Protein AF-0000000071910029 (afdb_homodimer)

Foldseek 3Di:
DPPPPDPPCVLVVVLVVLVVVLVVLVPDPDHDLVSVLVSLLSVLVSLVSVLVVCLVVLVVLLVVVVVLVVVLVVVVVVLVVLVVVLVVLVVVLVVLVVVLVVLCVVPPVVVLVVVVVVLVVPDPDDPDPDVPVVVVSVVVVVVSVVVVVVSVVVNVVSVVVNVSSVSNNVSSVSNSVSSVVSSVSSVVSNVD/DPDPPDPPVVLVVPLVVLVVVLVVLVPDPDHDLVSVLVSLLSVLVSLVSVLVVCLVVLVVLLVVVVVLVVVLVVVVVVLVVLVVLLVVLVVVLVVLVVVLVVLCVVPPVVVLVVVVVVLVVPPPDDPPPCVPVVVVSVVVVVVSVVVVVVSVVVNVVSVVVNVSSVSNNVSSVSNSVSSVVSSVSSVVSNVD

InterPro domains:
  IPR004320 Protein BPS1, chloroplastic [PF03087] (39-119)
  IPR004320 Protein BPS1, chloroplastic [PF03087] (154-188)

Secondary structure (DSSP, 8-state):
-------TTTTHHHHHHHHHHHHHHHT-TT--HHHHHHHHHHHHHHHHHHHHHHHHTHHHHHHTHHHHHHHHHHHHHHHHHHHHHHHHHHHHHHHHHHHHHHHHHHT-HHHHHHHHHHHHS---S-SSS-HHHHHHHHHHHHHHHHHHHHHHHHHHHHHHHHHHHHHHHHHHHHHHHHHHHHHHHHHHHHT-/-------THHHHHHHHHHHHHHHHHHH-TT--HHHHHHHHHHHHHHHHHHHHHHHHTHHHHHHTHHHHHHHHHHHHHHHHHHHHHHHHHHHHHHHHHHHHHHHHHHT-HHHHHHHHHHHTS---S-STT-HHHHHHHHHHHHHHHHHHHHHHHHHHHHHHHHHHHHHHHHHHHHHHHHHHHHHHHHHHHHT-

pLDDT: mean 85.16, std 17.07, range [31.23, 98.75]

Structure (mmCIF, N/CA/C/O backbone):
data_AF-0000000071910029-model_v1
#
loop_
_entity.id
_entity.type
_entity.pdbx_description
1 polymer 'Uncharacterized protein'
#
loop_
_atom_site.group_PDB
_atom_site.id
_atom_site.type_symbol
_atom_site.label_atom_id
_atom_site.label_alt_id
_atom_site.label_comp_id
_atom_site.label_asym_id
_atom_site.label_entity_id
_atom_site.label_seq_id
_atom_site.pdbx_PDB_ins_code
_atom_site.Cartn_x
_atom_site.Cartn_y
_atom_site.Cartn_z
_atom_site.occupancy
_atom_site.B_iso_or_equiv
_atom_site.auth_seq_id
_atom_site.auth_comp_id
_atom_site.auth_asym_id
_atom_site.auth_atom_id
_atom_site.pdbx_PDB_model_num
ATOM 1 N N . SER A 1 1 ? 27 -60.812 -3.785 1 31.23 1 SER A N 1
ATOM 2 C CA . SER A 1 1 ? 26.172 -59.938 -2.945 1 31.23 1 SER A CA 1
ATOM 3 C C . SER A 1 1 ? 25.547 -58.812 -3.758 1 31.23 1 SER A C 1
ATOM 5 O O . SER A 1 1 ? 26.25 -57.938 -4.23 1 31.23 1 SER A O 1
ATOM 7 N N . ALA A 1 2 ? 24.547 -59.125 -4.617 1 38.78 2 ALA A N 1
ATOM 8 C CA . ALA A 1 2 ? 23.812 -58.406 -5.656 1 38.78 2 ALA A CA 1
ATOM 9 C C . ALA A 1 2 ? 23.141 -57.156 -5.098 1 38.78 2 ALA A C 1
ATOM 11 O O . ALA A 1 2 ? 22.406 -57.25 -4.105 1 38.78 2 ALA A O 1
ATOM 12 N N . SER A 1 3 ? 23.828 -56.062 -5.133 1 35.81 3 SER A N 1
ATOM 13 C CA . SER A 1 3 ? 23.422 -54.719 -4.723 1 35.81 3 SER A CA 1
ATOM 14 C C . SER A 1 3 ? 22 -54.406 -5.184 1 35.81 3 SER A C 1
ATOM 16 O O . SER A 1 3 ? 21.703 -54.469 -6.379 1 35.81 3 SER A O 1
ATOM 18 N N . VAL A 1 4 ? 20.906 -54.75 -4.383 1 42.41 4 VAL A N 1
ATOM 19 C CA . VAL A 1 4 ? 19.5 -54.5 -4.602 1 42.41 4 VAL A CA 1
ATOM 20 C C . VAL A 1 4 ? 19.312 -53.062 -5.09 1 42.41 4 VAL A C 1
ATOM 22 O O . VAL A 1 4 ? 19.859 -52.125 -4.5 1 42.41 4 VAL A O 1
ATOM 25 N N . PRO A 1 5 ? 19.109 -52.812 -6.375 1 40.47 5 PRO A N 1
ATOM 26 C CA . PRO A 1 5 ? 18.781 -51.469 -6.812 1 40.47 5 PRO A CA 1
ATOM 27 C C . PRO A 1 5 ? 17.875 -50.719 -5.832 1 40.47 5 PRO A C 1
ATOM 29 O O . PRO A 1 5 ? 17.125 -51.375 -5.082 1 40.47 5 PRO A O 1
ATOM 32 N N . SER A 1 6 ? 18.359 -49.719 -5.148 1 40.25 6 SER A N 1
ATOM 33 C CA . SER A 1 6 ? 17.609 -48.781 -4.336 1 40.25 6 SER A CA 1
ATOM 34 C C . SER A 1 6 ? 16.203 -48.594 -4.871 1 40.25 6 SER A C 1
ATOM 36 O O . SER A 1 6 ? 15.992 -48.469 -6.082 1 40.25 6 SER A O 1
ATOM 38 N N . SER A 1 7 ? 15.148 -49.094 -4.312 1 40.25 7 SER A N 1
ATOM 39 C CA . SER A 1 7 ? 13.719 -49.062 -4.602 1 40.25 7 SER A CA 1
ATOM 40 C C . SER A 1 7 ? 13.305 -47.719 -5.215 1 40.25 7 SER A C 1
ATOM 42 O O . SER A 1 7 ? 13.625 -46.656 -4.676 1 40.25 7 SER A O 1
ATOM 44 N N . PRO A 1 8 ? 13.047 -47.531 -6.473 1 42.34 8 PRO A N 1
ATOM 45 C CA . PRO A 1 8 ? 12.5 -46.406 -7.199 1 42.34 8 PRO A CA 1
ATOM 46 C C . PRO A 1 8 ? 11.516 -45.594 -6.367 1 42.34 8 PRO A C 1
ATOM 48 O O . PRO A 1 8 ? 10.758 -44.781 -6.91 1 42.34 8 PRO A O 1
ATOM 51 N N . CYS A 1 9 ? 10.859 -46.125 -5.309 1 42.59 9 CYS A N 1
ATOM 52 C CA . CYS A 1 9 ? 9.812 -45.5 -4.492 1 42.59 9 CYS A CA 1
ATOM 53 C C . CYS A 1 9 ? 10.273 -44.156 -3.951 1 42.59 9 CYS A C 1
ATOM 55 O O . CYS A 1 9 ? 9.586 -43.562 -3.137 1 42.59 9 CYS A O 1
ATOM 57 N N . SER A 1 10 ? 11.492 -44 -3.66 1 48.03 10 SER A N 1
ATOM 58 C CA . SER A 1 10 ? 11.852 -42.844 -2.824 1 48.03 10 SER A CA 1
ATOM 59 C C . SER A 1 10 ? 11.398 -41.531 -3.451 1 48.03 10 SER A C 1
ATOM 61 O O . SER A 1 10 ? 11.289 -40.531 -2.764 1 48.03 10 SER A O 1
ATOM 63 N N . ASN A 1 11 ? 11.305 -41.438 -4.625 1 50.19 11 ASN A N 1
ATOM 64 C CA . ASN A 1 11 ? 10.898 -40.25 -5.402 1 50.19 11 ASN A CA 1
ATOM 65 C C . ASN A 1 11 ? 9.391 -40.031 -5.312 1 50.19 11 ASN A C 1
ATOM 67 O O . ASN A 1 11 ? 8.93 -38.875 -5.426 1 50.19 11 ASN A O 1
ATOM 71 N N . GLU A 1 12 ? 8.492 -41.188 -5.266 1 54.41 12 GLU A N 1
ATOM 72 C CA . GLU A 1 12 ? 7.035 -41.125 -5.164 1 54.41 12 GLU A CA 1
ATOM 73 C C . GLU A 1 12 ? 6.59 -40.344 -3.941 1 54.41 12 GLU A C 1
ATOM 75 O O . GLU A 1 12 ? 5.691 -39.5 -4.035 1 54.41 12 GLU A O 1
ATOM 80 N N . VAL A 1 13 ? 7.109 -40.844 -2.783 1 56.62 13 VAL A N 1
ATOM 81 C CA . VAL A 1 13 ? 6.773 -40.344 -1.46 1 56.62 13 VAL A CA 1
ATOM 82 C C . VAL A 1 13 ? 7.125 -38.844 -1.383 1 56.62 13 VAL A C 1
ATOM 84 O O . VAL A 1 13 ? 6.371 -38.062 -0.815 1 56.62 13 VAL A O 1
ATOM 87 N N . ASP A 1 14 ? 7.863 -38.5 -2.516 1 83.56 14 ASP A N 1
ATOM 88 C CA . ASP A 1 14 ? 8.414 -37.188 -2.316 1 83.56 14 ASP A CA 1
ATOM 89 C C . ASP A 1 14 ? 7.492 -36.094 -2.906 1 83.56 14 ASP A C 1
ATOM 91 O O . ASP A 1 14 ? 7.223 -35.094 -2.266 1 83.56 14 ASP A O 1
ATOM 95 N N . ALA A 1 15 ? 6.695 -36.562 -3.967 1 89.38 15 ALA A N 1
ATOM 96 C CA . ALA A 1 15 ? 5.84 -35.531 -4.574 1 89.38 15 ALA A CA 1
ATOM 97 C C . ALA A 1 15 ? 4.574 -35.312 -3.748 1 89.38 15 ALA A C 1
ATOM 99 O O . ALA A 1 15 ? 4.137 -34.188 -3.549 1 89.38 15 ALA A O 1
ATOM 100 N N . ASP A 1 16 ? 4.074 -36.531 -3.197 1 89.31 16 ASP A N 1
ATOM 101 C CA . ASP A 1 16 ? 2.875 -36.469 -2.365 1 89.31 16 ASP A CA 1
ATOM 102 C C . ASP A 1 16 ? 3.125 -35.656 -1.097 1 89.31 16 ASP A C 1
ATOM 104 O O . ASP A 1 16 ? 2.311 -34.812 -0.727 1 89.31 16 ASP A O 1
ATOM 108 N N . GLU A 1 17 ? 4.227 -35.938 -0.543 1 90.69 17 GLU A N 1
ATOM 109 C CA . GLU A 1 17 ? 4.562 -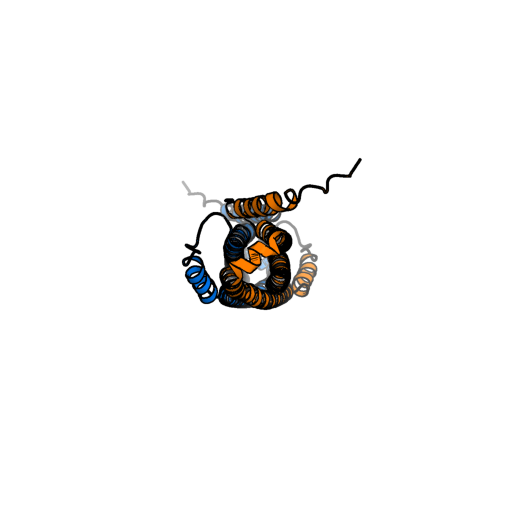35.25 0.7 1 90.69 17 GLU A CA 1
ATOM 110 C C . GLU A 1 17 ? 4.789 -33.75 0.466 1 90.69 17 GLU A C 1
ATOM 112 O O . GLU A 1 17 ? 4.352 -32.906 1.266 1 90.69 17 GLU A O 1
ATOM 117 N N . GLN A 1 18 ? 5.465 -33.406 -0.589 1 91.88 18 GLN A N 1
ATOM 118 C CA . GLN A 1 18 ? 5.707 -32.031 -0.917 1 91.88 18 GLN A CA 1
ATOM 119 C C . GLN A 1 18 ? 4.402 -31.281 -1.216 1 91.88 18 GLN A C 1
ATOM 121 O O . GLN A 1 18 ? 4.199 -30.156 -0.767 1 91.88 18 GLN A O 1
ATOM 126 N N . LEU A 1 19 ? 3.516 -31.922 -1.911 1 95.38 19 LEU A N 1
ATOM 127 C CA . LEU A 1 19 ? 2.223 -31.328 -2.248 1 95.38 19 LEU A CA 1
ATOM 128 C C . LEU A 1 19 ? 1.385 -31.109 -0.994 1 95.38 19 LEU A C 1
ATOM 130 O O . LEU A 1 19 ? 0.754 -30.062 -0.843 1 95.38 19 LEU A O 1
ATOM 134 N N . GLN A 1 20 ? 1.455 -32.094 -0.122 1 93.94 20 GLN A N 1
ATOM 135 C CA . GLN A 1 20 ? 0.718 -31.953 1.13 1 93.94 20 GLN A CA 1
ATOM 136 C C . GLN A 1 20 ? 1.259 -30.797 1.97 1 93.94 20 GLN A C 1
ATOM 138 O O . GLN A 1 20 ? 0.496 -30.109 2.641 1 93.94 20 GLN A O 1
ATOM 143 N N . SER A 1 21 ? 2.521 -30.625 1.932 1 92.94 21 SER A N 1
ATOM 144 C CA . SER A 1 21 ? 3.145 -29.516 2.646 1 92.94 21 SER A CA 1
ATOM 145 C C . SER A 1 21 ? 2.643 -28.172 2.127 1 92.94 21 SER A C 1
ATOM 147 O O . SER A 1 21 ? 2.342 -27.266 2.912 1 92.94 21 SER A O 1
ATOM 149 N N . VAL A 1 22 ? 2.523 -28 0.839 1 95.25 22 VAL A N 1
ATOM 150 C CA . VAL A 1 22 ? 2.041 -26.766 0.23 1 95.25 22 VAL A CA 1
ATOM 151 C C . VAL A 1 22 ? 0.568 -26.547 0.58 1 95.25 22 VAL A C 1
ATOM 153 O O . VAL A 1 22 ? 0.153 -25.438 0.91 1 95.25 22 VAL A O 1
ATOM 156 N N . LYS A 1 23 ? -0.182 -27.641 0.616 1 94.06 23 LYS A N 1
ATOM 157 C CA . LYS A 1 23 ? -1.597 -27.578 0.97 1 94.06 23 LYS A CA 1
ATOM 158 C C . LYS A 1 23 ? -1.782 -27.078 2.4 1 94.06 23 LYS A C 1
ATOM 160 O O . LYS A 1 23 ? -2.666 -26.266 2.672 1 94.06 23 LYS A O 1
ATOM 165 N N . THR A 1 24 ? -0.945 -27.578 3.201 1 91.94 24 THR A N 1
ATOM 166 C CA . THR A 1 24 ? -1.024 -27.188 4.605 1 91.94 24 THR A CA 1
ATOM 167 C C . THR A 1 24 ? -0.71 -25.703 4.777 1 91.94 24 THR A C 1
ATOM 169 O O . THR A 1 24 ? -1.363 -25.016 5.562 1 91.94 24 THR A O 1
ATOM 172 N N . THR A 1 25 ? 0.268 -25.266 4.059 1 88.88 25 THR A N 1
ATOM 173 C CA . THR A 1 25 ? 0.617 -23.844 4.094 1 88.88 25 THR A CA 1
ATOM 174 C C . THR A 1 25 ? -0.562 -22.984 3.646 1 88.88 25 THR A C 1
ATOM 176 O O . THR A 1 25 ? -0.861 -21.969 4.266 1 88.88 25 THR A O 1
ATOM 179 N N . LEU A 1 26 ? -1.28 -23.359 2.662 1 92 26 LEU A N 1
ATOM 180 C CA . LEU A 1 26 ? -2.408 -22.625 2.098 1 92 26 LEU A CA 1
ATOM 181 C C . LEU A 1 26 ? -3.582 -22.609 3.068 1 92 26 LEU A C 1
ATOM 183 O O . LEU A 1 26 ? -4.352 -21.641 3.094 1 92 26 LEU A O 1
ATOM 187 N N . SER A 1 27 ? -3.713 -23.594 3.91 1 89.69 27 SER A N 1
ATOM 188 C CA . SER A 1 27 ? -4.855 -23.734 4.809 1 89.69 27 SER A CA 1
ATOM 189 C C . SER A 1 27 ? -4.602 -23.031 6.137 1 89.69 27 SER A C 1
ATOM 191 O O . SER A 1 27 ? -5.488 -22.969 6.992 1 89.69 27 SER A O 1
ATOM 193 N N . SER A 1 28 ? -3.447 -22.469 6.277 1 88.5 28 SER A N 1
ATOM 194 C CA . SER A 1 28 ? -3.143 -21.781 7.527 1 88.5 28 SER A CA 1
ATOM 195 C C . SER A 1 28 ? -3.92 -20.469 7.637 1 88.5 28 SER A C 1
ATOM 197 O O . SER A 1 28 ? -4.18 -19.812 6.629 1 88.5 28 SER A O 1
ATOM 199 N N . SER A 1 29 ? -4.332 -20.078 8.859 1 86.38 29 SER A N 1
ATOM 200 C CA . SER A 1 29 ? -5.121 -18.875 9.117 1 86.38 29 SER A CA 1
ATOM 201 C C . SER A 1 29 ? -4.266 -17.625 8.992 1 86.38 29 SER A C 1
ATOM 203 O O . SER A 1 29 ? -4.793 -16.516 8.875 1 86.38 29 SER A O 1
ATOM 205 N N . SER A 1 30 ? -2.977 -17.719 8.859 1 90.5 30 SER A N 1
ATOM 206 C CA . SER A 1 30 ? -2.09 -16.547 8.898 1 90.5 30 SER A CA 1
ATOM 207 C C . SER A 1 30 ? -1.268 -16.438 7.617 1 90.5 30 SER A C 1
ATOM 209 O O . SER A 1 30 ? -0.08 -16.109 7.664 1 90.5 30 SER A O 1
ATOM 211 N N . VAL A 1 31 ? -1.904 -16.703 6.469 1 94.31 31 VAL A N 1
ATOM 212 C CA . VAL A 1 31 ? -1.157 -16.672 5.219 1 94.31 31 VAL A CA 1
ATOM 213 C C . VAL A 1 31 ? -0.782 -15.227 4.883 1 94.31 31 VAL A C 1
ATOM 215 O O . VAL A 1 31 ? -1.568 -14.305 5.109 1 94.31 31 VAL A O 1
ATOM 218 N N . THR A 1 32 ? 0.433 -15.016 4.449 1 95.31 32 THR A N 1
ATOM 219 C CA . THR A 1 32 ? 0.957 -13.734 3.996 1 95.31 32 THR A CA 1
ATOM 220 C C . THR A 1 32 ? 1.456 -13.828 2.559 1 95.31 32 THR A C 1
ATOM 222 O O . THR A 1 32 ? 1.503 -14.922 1.985 1 95.31 32 THR A O 1
ATOM 225 N N . ILE A 1 33 ? 1.815 -12.734 2.002 1 96.5 33 ILE A N 1
ATOM 226 C CA . ILE A 1 33 ? 2.375 -12.719 0.655 1 96.5 33 ILE A CA 1
ATOM 227 C C . ILE A 1 33 ? 3.666 -13.531 0.622 1 96.5 33 ILE A C 1
ATOM 229 O O . ILE A 1 33 ? 3.922 -14.266 -0.338 1 96.5 33 ILE A O 1
ATOM 233 N N . GLY A 1 34 ? 4.43 -13.398 1.725 1 94.56 34 GLY A N 1
ATOM 234 C CA . GLY A 1 34 ? 5.641 -14.195 1.825 1 94.56 34 GLY A CA 1
ATOM 235 C C . GLY A 1 34 ? 5.383 -15.695 1.784 1 94.56 34 GLY A C 1
ATOM 236 O O . GLY A 1 34 ? 6.078 -16.438 1.087 1 94.56 34 GLY A O 1
ATOM 237 N N . THR A 1 35 ? 4.363 -16.078 2.498 1 94.88 35 THR A N 1
ATOM 238 C CA . THR A 1 35 ? 4 -17.484 2.508 1 94.88 35 THR A CA 1
ATOM 239 C C . THR A 1 35 ? 3.539 -17.938 1.123 1 94.88 35 THR A C 1
ATOM 241 O O . THR A 1 35 ? 3.846 -19.047 0.691 1 94.88 35 THR A O 1
ATOM 244 N N . MET A 1 36 ? 2.791 -17.094 0.445 1 96.38 36 MET A N 1
ATOM 245 C CA . MET A 1 36 ? 2.309 -17.438 -0.891 1 96.38 36 MET A CA 1
ATOM 246 C C . MET A 1 36 ? 3.467 -17.547 -1.877 1 96.38 36 MET A C 1
ATOM 248 O O . MET A 1 36 ? 3.533 -18.484 -2.662 1 96.38 36 MET A O 1
ATOM 252 N N . CYS A 1 37 ? 4.359 -16.625 -1.8 1 95.69 37 CYS A N 1
ATOM 253 C CA . CYS A 1 37 ? 5.516 -16.625 -2.688 1 95.69 37 CYS A CA 1
ATOM 254 C C . CYS A 1 37 ? 6.352 -17.891 -2.492 1 95.69 37 CYS A C 1
ATOM 256 O O . CYS A 1 37 ? 6.707 -18.562 -3.463 1 95.69 37 CYS A O 1
ATOM 258 N N . HIS A 1 38 ? 6.562 -18.203 -1.286 1 94.56 38 HIS A N 1
ATOM 259 C CA . HIS A 1 38 ? 7.312 -19.422 -0.987 1 94.56 38 HIS A CA 1
ATOM 260 C C . HIS A 1 38 ? 6.559 -20.656 -1.447 1 94.56 38 HIS A C 1
ATOM 262 O O . HIS A 1 38 ? 7.156 -21.594 -2 1 94.56 38 HIS A O 1
ATOM 268 N N . GLY A 1 39 ? 5.289 -20.656 -1.201 1 95.81 39 GLY A N 1
ATOM 269 C CA . GLY A 1 39 ? 4.465 -21.781 -1.634 1 95.81 39 GLY A CA 1
ATOM 270 C C . GLY A 1 39 ? 4.473 -21.984 -3.139 1 95.81 39 GLY A C 1
ATOM 271 O O . GLY A 1 39 ? 4.523 -23.109 -3.619 1 95.81 39 GLY A O 1
ATOM 272 N N . LEU A 1 40 ? 4.453 -20.906 -3.893 1 96.81 40 LEU A N 1
ATOM 273 C CA . LEU A 1 40 ? 4.477 -20.984 -5.352 1 96.81 40 LEU A CA 1
ATOM 274 C C . LEU A 1 40 ? 5.793 -21.562 -5.844 1 96.81 40 LEU A C 1
ATOM 276 O O . LEU A 1 40 ? 5.809 -22.375 -6.777 1 96.81 40 LEU A O 1
ATOM 280 N N . ARG A 1 41 ? 6.84 -21.234 -5.18 1 94.88 41 ARG A N 1
ATOM 281 C CA . ARG A 1 41 ? 8.141 -21.797 -5.52 1 94.88 41 ARG A CA 1
ATOM 282 C C . ARG A 1 41 ? 8.195 -23.281 -5.188 1 94.88 41 ARG A C 1
ATOM 284 O O . ARG A 1 41 ? 8.672 -24.078 -5.996 1 94.88 41 ARG A O 1
ATOM 291 N N . LYS A 1 42 ? 7.695 -23.609 -4.086 1 95.25 42 LYS A N 1
ATOM 292 C CA . LYS A 1 42 ? 7.66 -25.016 -3.674 1 95.25 42 LYS A CA 1
ATOM 293 C C . LYS A 1 42 ? 6.797 -25.844 -4.617 1 95.25 42 LYS A C 1
ATOM 295 O O . LYS A 1 42 ? 7.098 -27.016 -4.879 1 95.25 42 LYS A O 1
ATOM 300 N N . LEU A 1 43 ? 5.75 -25.234 -5.062 1 96.25 43 LEU A N 1
ATOM 301 C CA . LEU A 1 43 ? 4.887 -25.922 -6.02 1 96.25 43 LEU A CA 1
ATOM 302 C C . LEU A 1 43 ? 5.648 -26.25 -7.297 1 96.25 43 LEU A C 1
ATOM 304 O O . LEU A 1 43 ? 5.414 -27.297 -7.906 1 96.25 43 LEU A O 1
ATOM 308 N N . GLY A 1 44 ? 6.559 -25.344 -7.652 1 93.94 44 GLY A N 1
ATOM 309 C CA . GLY A 1 44 ? 7.438 -25.672 -8.766 1 93.94 44 GLY A CA 1
ATOM 310 C C . GLY A 1 44 ? 8.242 -26.938 -8.547 1 93.94 44 GLY A C 1
ATOM 311 O O . GLY A 1 44 ? 8.383 -27.75 -9.453 1 93.94 44 GLY A O 1
ATOM 312 N N . GLU A 1 45 ? 8.688 -27.078 -7.352 1 92.38 45 GLU A N 1
ATOM 313 C CA . GLU A 1 45 ? 9.43 -28.281 -7 1 92.38 45 GLU A CA 1
ATOM 314 C C . GLU A 1 45 ? 8.539 -29.516 -7.07 1 92.38 45 GLU A C 1
ATOM 316 O O . GLU A 1 45 ? 8.984 -30.594 -7.492 1 92.38 45 GLU A O 1
ATOM 321 N N . VAL A 1 46 ? 7.344 -29.391 -6.652 1 96.19 46 VAL A N 1
ATOM 322 C CA . VAL A 1 46 ? 6.379 -30.484 -6.73 1 96.19 46 VAL A CA 1
ATOM 323 C C . VAL A 1 46 ? 6.215 -30.938 -8.18 1 96.19 46 VAL A C 1
ATOM 325 O O . VAL A 1 46 ? 6.258 -32.125 -8.477 1 96.19 46 VAL A O 1
ATOM 328 N N . TYR A 1 47 ? 6.039 -29.969 -9.07 1 95.38 47 TYR A N 1
ATOM 329 C CA . TYR A 1 47 ? 5.887 -30.297 -10.484 1 95.38 47 TYR A CA 1
ATOM 330 C C . TYR A 1 47 ? 7.121 -31.016 -11.016 1 95.38 47 TYR A C 1
ATOM 332 O O . TYR A 1 47 ? 7.004 -31.938 -11.82 1 95.38 47 TYR A O 1
ATOM 340 N N . ASN A 1 48 ? 8.281 -30.578 -10.594 1 93.25 48 ASN A N 1
ATOM 341 C CA . ASN A 1 48 ? 9.508 -31.266 -11 1 93.25 48 ASN A CA 1
ATOM 342 C C . ASN A 1 48 ? 9.508 -32.719 -10.547 1 93.25 48 ASN A C 1
ATOM 344 O O . ASN A 1 48 ? 9.867 -33.625 -11.32 1 93.25 48 ASN A O 1
ATOM 348 N N . CYS A 1 49 ? 9.078 -32.938 -9.375 1 92.69 49 CYS A N 1
ATOM 349 C CA . CYS A 1 49 ? 9.008 -34.312 -8.852 1 92.69 49 CYS A CA 1
ATOM 350 C C . CYS A 1 49 ? 8 -35.125 -9.641 1 92.69 49 CYS A C 1
ATOM 352 O O . CYS A 1 49 ? 8.258 -36.312 -9.938 1 92.69 49 CYS A O 1
ATOM 354 N N . ILE A 1 50 ? 6.879 -34.531 -9.969 1 93.81 50 ILE A N 1
ATOM 355 C CA . ILE A 1 50 ? 5.855 -35.25 -10.734 1 93.81 50 ILE A CA 1
ATOM 356 C C . ILE A 1 50 ? 6.398 -35.625 -12.109 1 93.81 50 ILE A C 1
ATOM 358 O O . ILE A 1 50 ? 6.168 -36.719 -12.602 1 93.81 50 ILE A O 1
ATOM 362 N N . SER A 1 51 ? 7.129 -34.719 -12.711 1 91.75 51 SER A N 1
ATOM 363 C CA . SER A 1 51 ? 7.719 -35 -14.016 1 91.75 51 SER A CA 1
ATOM 364 C C . SER A 1 51 ? 8.719 -36.125 -13.945 1 91.75 51 SER A C 1
ATOM 366 O O . SER A 1 51 ? 8.766 -36.969 -14.844 1 91.75 51 SER A O 1
ATOM 368 N N . GLU A 1 52 ? 9.5 -36.125 -12.922 1 90.5 52 GLU A N 1
ATOM 369 C CA . GLU A 1 52 ? 10.453 -37.219 -12.742 1 90.5 52 GLU A CA 1
ATOM 370 C C . GLU A 1 52 ? 9.727 -38.531 -12.555 1 90.5 52 GLU A C 1
ATOM 372 O O . GLU A 1 52 ? 10.125 -39.562 -13.133 1 90.5 52 GLU A O 1
ATOM 377 N N . LEU A 1 53 ? 8.703 -38.531 -11.773 1 90.12 53 LEU A N 1
ATOM 378 C CA . LEU A 1 53 ? 7.883 -39.719 -11.555 1 90.12 53 LEU A CA 1
ATOM 379 C C . LEU A 1 53 ? 7.27 -40.219 -12.867 1 90.12 53 LEU A C 1
ATOM 381 O O . LEU A 1 53 ? 7.246 -41.406 -13.133 1 90.12 53 LEU A O 1
ATOM 385 N N . ALA A 1 54 ? 6.758 -39.312 -13.641 1 90.19 54 ALA A N 1
ATOM 386 C CA . ALA A 1 54 ? 6.16 -39.656 -14.93 1 90.19 54 ALA A CA 1
ATOM 387 C C . ALA A 1 54 ? 7.176 -40.344 -15.852 1 90.19 54 ALA A C 1
ATOM 389 O O . ALA A 1 54 ? 6.844 -41.281 -16.578 1 90.19 54 ALA A O 1
ATOM 390 N N . CYS A 1 55 ? 8.398 -39.844 -15.781 1 88.5 55 CYS A N 1
ATOM 391 C CA . CYS A 1 55 ? 9.453 -40.438 -16.578 1 88.5 55 CYS A CA 1
ATOM 392 C C . CYS A 1 55 ? 9.742 -41.875 -16.125 1 88.5 55 CYS A C 1
ATOM 394 O O . CYS A 1 55 ? 9.938 -42.75 -16.953 1 88.5 55 CYS A O 1
ATOM 396 N N . LEU A 1 56 ? 9.742 -42.062 -14.828 1 86.5 56 LEU A N 1
ATOM 397 C CA . LEU A 1 56 ? 10.016 -43.375 -14.258 1 86.5 56 LEU A CA 1
ATOM 398 C C . LEU A 1 56 ? 8.891 -44.344 -14.602 1 86.5 56 LEU A C 1
ATOM 400 O O . LEU A 1 56 ? 9.148 -45.531 -14.828 1 86.5 56 LEU A O 1
ATOM 404 N N . LEU A 1 57 ? 7.723 -43.844 -14.727 1 86 57 LEU A N 1
ATOM 405 C CA . LEU A 1 57 ? 6.543 -44.656 -14.984 1 86 57 LEU A CA 1
ATOM 406 C C . LEU A 1 57 ? 6.059 -44.5 -16.422 1 86 57 LEU A C 1
ATOM 408 O O . LEU A 1 57 ? 4.855 -44.531 -16.672 1 86 57 LEU A O 1
ATOM 412 N N . SER A 1 58 ? 7.027 -44.219 -17.266 1 86.62 58 SER A N 1
ATOM 413 C CA . SER A 1 58 ? 6.727 -43.781 -18.641 1 86.62 58 SER A CA 1
ATOM 414 C C . SER A 1 58 ? 5.754 -44.75 -19.312 1 86.62 58 SER A C 1
ATOM 416 O O . SER A 1 58 ? 4.844 -44.344 -20.016 1 86.62 58 SER A O 1
ATOM 418 N N . SER A 1 59 ? 5.883 -46.094 -19.156 1 84.19 59 SER A N 1
ATOM 419 C CA . SER A 1 59 ? 4.984 -47.062 -19.766 1 84.19 59 SER A CA 1
ATOM 420 C C . SER A 1 59 ? 3.553 -46.906 -19.266 1 84.19 59 SER A C 1
ATOM 422 O O . SER A 1 59 ? 2.607 -46.938 -20.062 1 84.19 59 SER A O 1
ATOM 424 N N . GLN A 1 60 ? 3.461 -46.688 -18 1 82.38 60 GLN A N 1
ATOM 425 C CA . GLN A 1 60 ? 2.146 -46.469 -17.406 1 82.38 60 GLN A CA 1
ATOM 426 C C . GLN A 1 60 ? 1.529 -45.156 -17.891 1 82.38 60 GLN A C 1
ATOM 428 O O . GLN A 1 60 ? 0.331 -45.094 -18.172 1 82.38 60 GLN A O 1
ATOM 433 N N . VAL A 1 61 ? 2.336 -44.156 -17.984 1 86.62 61 VAL A N 1
ATOM 434 C CA . VAL A 1 61 ? 1.871 -42.844 -18.391 1 86.62 61 VAL A CA 1
ATOM 435 C C . VAL A 1 61 ? 1.395 -42.875 -19.844 1 86.62 61 VAL A C 1
ATOM 437 O O . VAL A 1 61 ? 0.367 -42.312 -20.188 1 86.62 61 VAL A O 1
ATOM 440 N N . THR A 1 62 ? 2.08 -43.625 -20.688 1 86.88 62 THR A N 1
ATOM 441 C CA . THR A 1 62 ? 1.695 -43.75 -22.078 1 86.88 62 THR A CA 1
ATOM 442 C C . THR A 1 62 ? 0.35 -44.469 -22.219 1 86.88 62 THR A C 1
ATOM 444 O O . THR A 1 62 ? -0.44 -44.156 -23.109 1 86.88 62 THR A O 1
ATOM 447 N N . GLN A 1 63 ? 0.021 -45.406 -21.312 1 87.06 63 GLN A N 1
ATOM 448 C CA . GLN A 1 63 ? -1.252 -46.125 -21.328 1 87.06 63 GLN A CA 1
ATOM 449 C C . GLN A 1 63 ? -2.406 -45.188 -20.969 1 87.06 63 GLN A C 1
ATOM 451 O O . GLN A 1 63 ? -3.562 -45.469 -21.281 1 87.06 63 GLN A O 1
ATOM 456 N N . GLN A 1 64 ? -2.051 -44.156 -20.297 1 86.94 64 GLN A N 1
ATOM 457 C CA . GLN A 1 64 ? -3.043 -43.156 -19.891 1 86.94 64 GLN A CA 1
ATOM 458 C C . GLN A 1 64 ? -2.928 -41.875 -20.703 1 86.94 64 GLN A C 1
ATOM 460 O O . GLN A 1 64 ? -3.107 -40.781 -20.188 1 86.94 64 GLN A O 1
ATOM 465 N N . ARG A 1 65 ? -2.588 -42.031 -21.938 1 88.12 65 ARG A N 1
ATOM 466 C CA . ARG A 1 65 ? -2.273 -40.906 -22.812 1 88.12 65 ARG A CA 1
ATOM 467 C C . ARG A 1 65 ? -3.414 -39.906 -22.812 1 88.12 65 ARG A C 1
ATOM 469 O O . ARG A 1 65 ? -3.186 -38.688 -22.656 1 88.12 65 ARG A O 1
ATOM 476 N N . LYS A 1 66 ? -4.617 -40.375 -22.953 1 87.62 66 LYS A N 1
ATOM 477 C CA . LYS A 1 66 ? -5.758 -39.469 -23.047 1 87.62 66 LYS A CA 1
ATOM 478 C C . LYS A 1 66 ? -5.918 -38.656 -21.766 1 87.62 66 LYS A C 1
ATOM 480 O O . LYS A 1 66 ? -6.16 -37.438 -21.828 1 87.62 66 LYS A O 1
ATOM 485 N N . ALA A 1 67 ? -5.77 -39.312 -20.656 1 87.56 67 ALA A N 1
ATOM 486 C CA . ALA A 1 67 ? -5.914 -38.625 -19.375 1 87.56 67 ALA A CA 1
ATOM 487 C C . ALA A 1 67 ? -4.809 -37.594 -19.172 1 87.56 67 ALA A C 1
ATOM 489 O O . ALA A 1 67 ? -5.059 -36.5 -18.656 1 87.56 67 ALA A O 1
ATOM 490 N N . VAL A 1 68 ? -3.584 -37.906 -19.562 1 89.94 68 VAL A N 1
ATOM 491 C CA . VAL A 1 68 ? -2.453 -36.969 -19.438 1 89.94 68 VAL A CA 1
ATOM 492 C C . VAL A 1 68 ? -2.66 -35.781 -20.344 1 89.94 68 VAL A C 1
ATOM 494 O O . VAL A 1 68 ? -2.447 -34.625 -19.938 1 89.94 68 VAL A O 1
ATOM 497 N N . GLU A 1 69 ? -3.127 -36.031 -21.578 1 90.44 69 GLU A N 1
ATOM 498 C CA . GLU A 1 69 ? -3.377 -34.938 -22.531 1 90.44 69 GLU A CA 1
ATOM 499 C C . GLU A 1 69 ? -4.473 -34 -22.016 1 90.44 69 GLU A C 1
ATOM 501 O O . GLU A 1 69 ? -4.379 -32.781 -22.172 1 90.44 69 GLU A O 1
ATOM 506 N N . GLU A 1 70 ? -5.488 -34.594 -21.422 1 88.12 70 GLU A N 1
ATOM 507 C CA . GLU A 1 70 ? -6.555 -33.781 -20.859 1 88.12 70 GLU A CA 1
ATOM 508 C C . GLU A 1 70 ? -6.027 -32.875 -19.75 1 88.12 70 GLU A C 1
ATOM 510 O O . GLU A 1 70 ? -6.395 -31.688 -19.656 1 88.12 70 GLU A O 1
ATOM 515 N N . GLU A 1 71 ? -5.152 -33.438 -18.906 1 89.88 71 GLU A N 1
ATOM 516 C CA . GLU A 1 71 ? -4.57 -32.625 -17.828 1 89.88 71 GLU A CA 1
ATOM 517 C C . GLU A 1 71 ? -3.658 -31.547 -18.391 1 89.88 71 GLU A C 1
ATOM 519 O O . GLU A 1 71 ? -3.625 -30.438 -17.875 1 89.88 71 GLU A O 1
ATOM 524 N N . LEU A 1 72 ? -2.949 -31.859 -19.391 1 91.31 72 LEU A N 1
ATOM 525 C CA . LEU A 1 72 ? -2.09 -30.875 -20.031 1 91.31 72 LEU A CA 1
ATOM 526 C C . LEU A 1 72 ? -2.916 -29.734 -20.609 1 91.31 72 LEU A C 1
ATOM 528 O O . LEU A 1 72 ? -2.504 -28.578 -20.547 1 91.31 72 LEU A O 1
ATOM 532 N N . GLU A 1 73 ? -4.078 -30.016 -21.109 1 88.5 73 GLU A N 1
ATOM 533 C CA . GLU A 1 73 ? -4.973 -28.969 -21.625 1 88.5 73 GLU A CA 1
ATOM 534 C C . GLU A 1 73 ? -5.488 -28.094 -20.5 1 88.5 73 GLU A C 1
ATOM 536 O O . GLU A 1 73 ? -5.547 -26.859 -20.641 1 88.5 73 GLU A O 1
ATOM 541 N N . ARG A 1 74 ? -5.844 -28.688 -19.469 1 86 74 ARG A N 1
ATOM 542 C CA . ARG A 1 74 ? -6.324 -27.922 -18.312 1 86 74 ARG A CA 1
ATOM 543 C C . ARG A 1 74 ? -5.234 -27.016 -17.766 1 86 74 ARG A C 1
ATOM 545 O O . ARG A 1 74 ? -5.516 -25.922 -17.266 1 86 74 ARG A O 1
ATOM 552 N N . SER A 1 75 ? -3.984 -27.453 -17.797 1 89.31 75 SER A N 1
ATOM 553 C CA . SER A 1 75 ? -2.859 -26.703 -17.266 1 89.31 75 SER A CA 1
ATOM 554 C C . SER A 1 75 ? -2.602 -25.438 -18.094 1 89.31 75 SER A C 1
ATOM 556 O O . SER A 1 75 ? -1.94 -24.516 -17.625 1 89.31 75 SER A O 1
ATOM 558 N N . LEU A 1 76 ? -3.189 -25.438 -19.375 1 89.75 76 LEU A N 1
ATOM 559 C CA . LEU A 1 76 ? -3.037 -24.25 -20.203 1 89.75 76 LEU A CA 1
ATOM 560 C C . LEU A 1 76 ? -3.766 -23.062 -19.578 1 89.75 76 LEU A C 1
ATOM 562 O O . LEU A 1 76 ? -3.305 -21.922 -19.672 1 89.75 76 LEU A O 1
ATOM 566 N N . VAL A 1 77 ? -4.859 -23.391 -19 1 86.75 77 VAL A N 1
ATOM 567 C CA . VAL A 1 77 ? -5.625 -22.344 -18.344 1 86.75 77 VAL A CA 1
ATOM 568 C C . VAL A 1 77 ? -4.809 -21.734 -17.203 1 86.75 77 VAL A C 1
ATOM 570 O O . VAL A 1 77 ? -4.812 -20.516 -17 1 86.75 77 VAL A O 1
ATOM 573 N N . LEU A 1 78 ? -4.141 -22.578 -16.469 1 91.25 78 LEU A N 1
ATOM 574 C CA . LEU A 1 78 ? -3.27 -22.125 -15.391 1 91.25 78 LEU A CA 1
ATOM 575 C C . LEU A 1 78 ? -2.135 -21.25 -15.938 1 91.25 78 LEU A C 1
ATOM 577 O O . LEU A 1 78 ? -1.817 -20.203 -15.367 1 91.25 78 LEU A O 1
ATOM 581 N N . LEU A 1 79 ? -1.573 -21.656 -17.062 1 93 79 LEU A N 1
ATOM 582 C CA . LEU A 1 79 ? -0.525 -20.875 -17.719 1 93 79 LEU A CA 1
ATOM 583 C C . LEU A 1 79 ? -1.048 -19.5 -18.125 1 93 79 LEU A C 1
ATOM 585 O O . LEU A 1 79 ? -0.372 -18.484 -17.922 1 93 79 LEU A O 1
ATOM 589 N N . ASP A 1 80 ? -2.213 -19.5 -18.641 1 90.38 80 ASP A N 1
ATOM 590 C CA . ASP A 1 80 ? -2.828 -18.25 -19.047 1 90.38 80 ASP A CA 1
ATOM 591 C C . ASP A 1 80 ? -3.047 -17.328 -17.844 1 90.38 80 ASP A C 1
ATOM 593 O O . ASP A 1 80 ? -2.842 -16.109 -17.938 1 90.38 80 ASP A O 1
ATOM 597 N N . LEU A 1 81 ? -3.502 -17.922 -16.812 1 91.56 81 LEU A N 1
ATOM 598 C CA . LEU A 1 81 ? -3.701 -17.141 -15.586 1 91.56 81 LEU A CA 1
ATOM 599 C C . LEU A 1 81 ? -2.389 -16.531 -15.117 1 91.56 81 LEU A C 1
ATOM 601 O O . LEU A 1 81 ? -2.344 -15.352 -14.766 1 91.56 81 LEU A O 1
ATOM 605 N N . CYS A 1 82 ? -1.344 -17.312 -15.062 1 93.44 82 CYS A N 1
ATOM 606 C CA . CYS A 1 82 ? -0.034 -16.797 -14.672 1 93.44 82 CYS A CA 1
ATOM 607 C C . CYS A 1 82 ? 0.388 -15.641 -15.578 1 93.44 82 CYS A C 1
ATOM 609 O O . CYS A 1 82 ? 0.891 -14.625 -15.094 1 93.44 82 CYS A O 1
ATOM 611 N N . ASN A 1 83 ? 0.142 -15.781 -16.891 1 92.75 83 ASN A N 1
ATOM 612 C CA . ASN A 1 83 ? 0.512 -14.75 -17.859 1 92.75 83 ASN A CA 1
ATOM 613 C C . ASN A 1 83 ? -0.247 -13.453 -17.594 1 92.75 83 ASN A C 1
ATOM 615 O O . ASN A 1 83 ? 0.346 -12.375 -17.594 1 92.75 83 ASN A O 1
ATOM 619 N N . THR A 1 84 ? -1.488 -13.586 -17.406 1 92.62 84 THR A N 1
ATOM 620 C CA . THR A 1 84 ? -2.32 -12.414 -17.156 1 92.62 84 THR A CA 1
ATOM 621 C C . THR A 1 84 ? -1.898 -11.727 -15.859 1 92.62 84 THR A C 1
ATOM 623 O O . THR A 1 84 ? -1.86 -10.492 -15.789 1 92.62 84 THR A O 1
ATOM 626 N N . MET A 1 85 ? -1.606 -12.477 -14.859 1 94.06 85 MET A N 1
ATOM 627 C CA . MET A 1 85 ? -1.142 -11.906 -13.602 1 94.06 85 MET A CA 1
ATOM 628 C C . MET A 1 85 ? 0.188 -11.18 -13.789 1 94.06 85 MET A C 1
ATOM 630 O O . MET A 1 85 ? 0.403 -10.109 -13.211 1 94.06 85 MET A O 1
ATOM 634 N N . GLN A 1 86 ? 1.055 -11.773 -14.578 1 94.94 86 GLN A N 1
ATOM 635 C CA . GLN A 1 86 ? 2.336 -11.133 -14.852 1 94.94 86 GLN A CA 1
ATOM 636 C C . GLN A 1 86 ? 2.143 -9.758 -15.484 1 94.94 86 GLN A C 1
ATOM 638 O O . GLN A 1 86 ? 2.824 -8.797 -15.117 1 94.94 86 GLN A O 1
ATOM 643 N N . GLU A 1 87 ? 1.203 -9.703 -16.391 1 94.44 87 GLU A N 1
ATOM 644 C CA . GLU A 1 87 ? 0.878 -8.406 -17 1 94.44 87 GLU A CA 1
ATOM 645 C C . GLU A 1 87 ? 0.371 -7.426 -15.945 1 94.44 87 GLU A C 1
ATOM 647 O O . GLU A 1 87 ? 0.789 -6.266 -15.914 1 94.44 87 GLU A O 1
ATOM 652 N N . SER A 1 88 ? -0.464 -7.902 -15.102 1 96.12 88 SER A N 1
ATOM 653 C CA . SER A 1 88 ? -1.023 -7.07 -14.039 1 96.12 88 SER A CA 1
ATOM 654 C C . SER A 1 88 ? 0.066 -6.562 -13.102 1 96.12 88 SER A C 1
ATOM 656 O O . SER A 1 88 ? 0.009 -5.422 -12.633 1 96.12 88 SER A O 1
ATOM 658 N N . PHE A 1 89 ? 1.094 -7.395 -12.797 1 97.56 89 PHE A N 1
ATOM 659 C CA . PHE A 1 89 ? 2.193 -6.977 -11.93 1 97.56 89 PHE A CA 1
ATOM 660 C C . PHE A 1 89 ? 2.961 -5.82 -12.562 1 97.56 89 PHE A C 1
ATOM 662 O O . PHE A 1 89 ? 3.389 -4.898 -11.859 1 97.56 89 PHE A O 1
ATOM 669 N N . GLY A 1 90 ? 3.172 -5.938 -13.883 1 97.81 90 GLY A N 1
ATOM 670 C CA . GLY A 1 90 ? 3.797 -4.816 -14.57 1 97.81 90 GLY A CA 1
ATOM 671 C C . GLY A 1 90 ? 3.055 -3.51 -14.375 1 97.81 90 GLY A C 1
ATOM 672 O O . GLY A 1 90 ? 3.666 -2.48 -14.086 1 97.81 90 GLY A O 1
ATOM 673 N N . GLU A 1 91 ? 1.741 -3.543 -14.469 1 97.69 91 GLU A N 1
ATOM 674 C CA . GLU A 1 91 ? 0.908 -2.357 -14.289 1 97.69 91 GLU A CA 1
ATOM 675 C C . GLU A 1 91 ? 0.952 -1.862 -12.844 1 97.69 91 GLU A C 1
ATOM 677 O O . GLU A 1 91 ? 0.963 -0.655 -12.594 1 97.69 91 GLU A O 1
ATOM 682 N N . LEU A 1 92 ? 0.944 -2.762 -11.922 1 98.5 92 LEU A N 1
ATOM 683 C CA . LEU A 1 92 ? 1.021 -2.393 -10.516 1 98.5 92 LEU A CA 1
ATOM 684 C C . LEU A 1 92 ? 2.33 -1.672 -10.211 1 98.5 92 LEU A C 1
ATOM 686 O O . LEU A 1 92 ? 2.34 -0.663 -9.508 1 98.5 92 LEU A O 1
ATOM 690 N N . LYS A 1 93 ? 3.43 -2.189 -10.766 1 98.38 93 LYS A N 1
ATOM 691 C CA . LYS A 1 93 ? 4.73 -1.561 -10.562 1 98.38 93 LYS A CA 1
ATOM 692 C C . LYS A 1 93 ? 4.762 -0.151 -11.148 1 98.38 93 LYS A C 1
ATOM 694 O O . LYS A 1 93 ? 5.348 0.758 -10.555 1 98.38 93 LYS A O 1
ATOM 699 N N . MET A 1 94 ? 4.113 0.03 -12.312 1 98 94 MET A N 1
ATOM 700 C CA . MET A 1 94 ? 4.016 1.367 -12.891 1 98 94 MET A CA 1
ATOM 701 C C . MET A 1 94 ? 3.238 2.303 -11.969 1 98 94 MET A C 1
ATOM 703 O O . MET A 1 94 ? 3.621 3.459 -11.781 1 98 94 MET A O 1
ATOM 707 N N . SER A 1 95 ? 2.166 1.812 -11.422 1 98.56 95 SER A N 1
ATOM 708 C CA . SER A 1 95 ? 1.377 2.607 -10.484 1 98.56 95 SER A CA 1
ATOM 709 C C . SER A 1 95 ? 2.189 2.969 -9.242 1 98.56 95 SER A C 1
ATOM 711 O O . SER A 1 95 ? 2.074 4.078 -8.719 1 98.56 95 SER A O 1
ATOM 713 N N . ILE A 1 96 ? 2.988 2.047 -8.734 1 98.75 96 ILE A N 1
ATOM 714 C CA . ILE A 1 96 ? 3.869 2.303 -7.602 1 98.75 96 ILE A CA 1
ATOM 715 C C . ILE A 1 96 ? 4.82 3.451 -7.934 1 98.75 96 ILE A C 1
ATOM 717 O O . ILE A 1 96 ? 5.016 4.355 -7.117 1 98.75 96 ILE A O 1
ATOM 721 N N . MET A 1 97 ? 5.371 3.402 -9.117 1 98.12 97 MET A N 1
ATOM 722 C CA . MET A 1 97 ? 6.289 4.457 -9.539 1 98.12 97 MET A CA 1
ATOM 723 C C . MET A 1 97 ? 5.582 5.809 -9.57 1 98.12 97 MET A C 1
ATOM 725 O O . MET A 1 97 ? 6.137 6.816 -9.125 1 98.12 97 MET A O 1
ATOM 729 N N . ASP A 1 98 ? 4.371 5.828 -10.094 1 97.75 98 ASP A N 1
ATOM 730 C CA . ASP A 1 98 ? 3.584 7.055 -10.117 1 97.75 98 ASP A CA 1
ATOM 731 C C . ASP A 1 98 ? 3.344 7.582 -8.703 1 97.75 98 ASP A C 1
ATOM 733 O O . ASP A 1 98 ? 3.412 8.789 -8.469 1 97.75 98 ASP A O 1
ATOM 737 N N . MET A 1 99 ? 3.068 6.699 -7.754 1 98.19 99 MET A N 1
ATOM 738 C CA . MET A 1 99 ? 2.822 7.098 -6.371 1 98.19 99 MET A CA 1
ATOM 739 C C . MET A 1 99 ? 4.074 7.707 -5.75 1 98.19 99 MET A C 1
ATOM 741 O O . MET A 1 99 ? 3.996 8.711 -5.039 1 98.19 99 MET A O 1
ATOM 745 N N . GLN A 1 100 ? 5.172 7.105 -6.035 1 96.38 100 GLN A N 1
ATOM 746 C CA . GLN A 1 100 ? 6.434 7.605 -5.496 1 96.38 100 GLN A CA 1
ATOM 747 C C . GLN A 1 100 ? 6.738 9.008 -6.016 1 96.38 100 GLN A C 1
ATOM 749 O O . GLN A 1 100 ? 7.195 9.867 -5.266 1 96.38 100 GLN A O 1
ATOM 754 N N . VAL A 1 101 ? 6.504 9.211 -7.262 1 95.31 101 VAL A N 1
ATOM 755 C CA . VAL A 1 101 ? 6.703 10.531 -7.863 1 95.31 101 VAL A CA 1
ATOM 756 C C . VAL A 1 101 ? 5.762 11.539 -7.219 1 95.31 101 VAL A C 1
ATOM 758 O O . VAL A 1 101 ? 6.18 12.641 -6.859 1 95.31 101 VAL A O 1
ATOM 761 N N . ALA A 1 102 ? 4.48 11.164 -7.047 1 94.88 102 ALA A N 1
ATOM 762 C CA . ALA A 1 102 ? 3.494 12.047 -6.426 1 94.88 102 ALA A CA 1
ATOM 763 C C . ALA A 1 102 ? 3.908 12.422 -5.008 1 94.88 102 ALA A C 1
ATOM 765 O O . ALA A 1 102 ? 3.783 13.578 -4.602 1 94.88 102 ALA A O 1
ATOM 766 N N . LEU A 1 103 ? 4.445 11.484 -4.258 1 93.69 103 LEU A N 1
ATOM 767 C CA . LEU A 1 103 ? 4.848 11.727 -2.877 1 93.69 103 LEU A CA 1
ATOM 768 C C . LEU A 1 103 ? 6.047 12.664 -2.818 1 93.69 103 LEU A C 1
ATOM 770 O O . LEU A 1 103 ? 6.113 13.547 -1.958 1 93.69 103 LEU A O 1
ATOM 774 N N . LYS A 1 104 ? 6.953 12.477 -3.75 1 90.31 104 LYS A N 1
ATOM 775 C CA . LYS A 1 104 ? 8.125 13.344 -3.807 1 90.31 104 LYS A CA 1
ATOM 776 C C . LYS A 1 104 ? 7.738 14.781 -4.121 1 90.31 104 LYS A C 1
ATOM 778 O O . LYS A 1 104 ? 8.305 15.719 -3.557 1 90.31 104 LYS A O 1
ATOM 783 N N . ARG A 1 105 ? 6.797 14.938 -4.945 1 86.81 105 ARG A N 1
ATOM 784 C CA . ARG A 1 105 ? 6.297 16.266 -5.266 1 86.81 105 ARG A CA 1
ATOM 785 C C . ARG A 1 105 ? 5.66 16.922 -4.047 1 86.81 105 ARG A C 1
ATOM 787 O O . ARG A 1 105 ? 5.789 18.141 -3.848 1 86.81 105 ARG A O 1
ATOM 794 N N . GLY A 1 106 ? 4.996 16.062 -3.314 1 82.19 106 GLY A N 1
ATOM 795 C CA . GLY A 1 106 ? 4.336 16.578 -2.125 1 82.19 106 GLY A CA 1
ATOM 796 C C . GLY A 1 106 ? 5.301 16.938 -1.017 1 82.19 106 GLY A C 1
ATOM 797 O O . GLY A 1 106 ? 4.949 17.688 -0.1 1 82.19 106 GLY A O 1
ATOM 798 N N . ASP A 1 107 ? 6.375 16.219 -1.008 1 75.69 107 ASP A N 1
ATOM 799 C CA . ASP A 1 107 ? 7.422 16.484 -0.024 1 75.69 107 ASP A CA 1
ATOM 800 C C . ASP A 1 107 ? 8.242 17.719 -0.405 1 75.69 107 ASP A C 1
ATOM 802 O O . ASP A 1 107 ? 9.125 18.125 0.343 1 75.69 107 ASP A O 1
ATOM 806 N N . ASP A 1 108 ? 7.832 18.422 -1.296 1 63.59 108 ASP A N 1
ATOM 807 C CA . ASP A 1 108 ? 8.672 19.516 -1.773 1 63.59 108 ASP A CA 1
ATOM 808 C C . ASP A 1 108 ? 9.711 19.922 -0.723 1 63.59 108 ASP A C 1
ATOM 810 O O . ASP A 1 108 ? 9.414 20.688 0.191 1 63.59 108 ASP A O 1
ATOM 814 N N . ALA A 1 109 ? 10.836 19.062 -0.617 1 55.69 109 ALA A N 1
ATOM 815 C CA . ALA A 1 109 ? 12.023 19.391 0.169 1 55.69 109 ALA A CA 1
ATOM 816 C C . ALA A 1 109 ? 12.273 20.891 0.199 1 55.69 109 ALA A C 1
ATOM 818 O O . ALA A 1 109 ? 12.695 21.438 1.223 1 55.69 109 ALA A O 1
ATOM 819 N N . ALA A 1 110 ? 12.023 21.469 -0.88 1 55.72 110 ALA A N 1
ATOM 820 C CA . ALA A 1 110 ? 12.281 22.906 -0.954 1 55.72 110 ALA A CA 1
ATOM 821 C C . ALA A 1 110 ? 11.398 23.672 0.021 1 55.72 110 ALA A C 1
ATOM 823 O O . ALA A 1 110 ? 11.852 24.594 0.69 1 55.72 110 ALA A O 1
ATOM 824 N N . VAL A 1 111 ? 10.086 23.234 0.119 1 58.94 111 VAL A N 1
ATOM 825 C CA . VAL A 1 111 ? 9.188 23.938 1.033 1 58.94 111 VAL A CA 1
ATOM 826 C C . VAL A 1 111 ? 9.625 23.688 2.475 1 58.94 111 VAL A C 1
ATOM 828 O O . VAL A 1 111 ? 9.664 24.609 3.289 1 58.94 111 VAL A O 1
ATOM 831 N N . LEU A 1 112 ? 10.078 22.406 2.674 1 63.06 112 LEU A N 1
ATOM 832 C CA . LEU A 1 112 ? 10.508 22.047 4.023 1 63.06 112 LEU A CA 1
ATOM 833 C C . LEU A 1 112 ? 11.82 22.75 4.371 1 63.06 112 LEU A C 1
ATOM 835 O O . LEU A 1 112 ? 12.008 23.188 5.508 1 63.06 112 LEU A O 1
ATOM 839 N N . LYS A 1 113 ? 12.555 22.844 3.26 1 62.34 113 LYS A N 1
ATOM 840 C CA . LYS A 1 113 ? 13.812 23.562 3.451 1 62.34 113 LYS A CA 1
ATOM 841 C C . LYS A 1 113 ? 13.547 25.031 3.773 1 62.34 113 LYS A C 1
ATOM 843 O O . LYS A 1 113 ? 14.234 25.625 4.617 1 62.34 113 LYS A O 1
ATOM 848 N N . GLN A 1 114 ? 12.625 25.594 3.078 1 59.72 114 GLN A N 1
ATOM 849 C CA . GLN A 1 114 ? 12.273 26.984 3.354 1 59.72 114 GLN A CA 1
ATOM 850 C C . GLN A 1 114 ? 11.805 27.156 4.793 1 59.72 114 GLN A C 1
ATOM 852 O O . GLN A 1 114 ? 12.141 28.156 5.445 1 59.72 114 GLN A O 1
ATOM 857 N N . PHE A 1 115 ? 11.109 26.094 5.23 1 61.09 115 PHE A N 1
ATOM 858 C CA . PHE A 1 115 ? 10.617 26.172 6.602 1 61.09 115 PHE A CA 1
ATOM 859 C C . PHE A 1 115 ? 11.781 26.141 7.594 1 61.09 115 PHE A C 1
ATOM 861 O O . PHE A 1 115 ? 11.758 26.875 8.594 1 61.09 115 PHE A O 1
ATOM 868 N N . LYS A 1 116 ? 12.711 25.188 7.316 1 60.12 116 LYS A N 1
ATOM 869 C CA . LYS A 1 116 ? 13.812 25.031 8.266 1 60.12 116 LYS A CA 1
ATOM 870 C C . LYS A 1 116 ? 14.633 26.312 8.367 1 60.12 116 LYS A C 1
ATOM 872 O O . LYS A 1 116 ? 15.117 26.672 9.445 1 60.12 116 LYS A O 1
ATOM 877 N N . LYS A 1 117 ? 14.664 27 7.316 1 58.62 117 LYS A N 1
ATOM 878 C CA . LYS A 1 117 ? 15.406 28.266 7.293 1 58.62 117 LYS A CA 1
ATOM 879 C C . LYS A 1 117 ? 14.664 29.359 8.062 1 58.62 117 LYS A C 1
ATOM 881 O O . LYS A 1 117 ? 15.273 30.125 8.797 1 58.62 117 LYS A O 1
ATOM 886 N N . ILE A 1 118 ? 13.383 29.344 7.98 1 56.53 118 ILE A N 1
ATOM 887 C CA . ILE A 1 118 ? 12.578 30.391 8.617 1 56.53 118 ILE A CA 1
ATOM 888 C C . ILE A 1 118 ? 12.555 30.156 10.125 1 56.53 118 ILE A C 1
ATOM 890 O O . ILE A 1 118 ? 12.609 31.125 10.906 1 56.53 118 ILE A O 1
ATOM 894 N N . SER A 1 119 ? 12.445 28.844 10.531 1 57.53 119 SER A N 1
ATOM 895 C CA . SER A 1 119 ? 12.281 28.531 11.953 1 57.53 119 SER A CA 1
ATOM 896 C C . SER A 1 119 ? 13.516 28.938 12.75 1 57.53 119 SER A C 1
ATOM 898 O O . SER A 1 119 ? 13.414 29.297 13.922 1 57.53 119 SER A O 1
ATOM 900 N N . LYS A 1 120 ? 14.742 28.828 12.055 1 54.41 120 LYS A N 1
ATOM 901 C CA . LYS A 1 120 ? 15.945 29.156 12.812 1 54.41 120 LYS A CA 1
ATOM 902 C C . LYS A 1 120 ? 15.961 30.641 13.188 1 54.41 120 LYS A C 1
ATOM 904 O O . LYS A 1 120 ? 16.578 31.016 14.188 1 54.41 120 LYS A O 1
ATOM 909 N N . LYS A 1 121 ? 15.32 31.469 12.578 1 53.38 121 LYS A N 1
ATOM 910 C CA . LYS A 1 121 ? 15.375 32.875 12.977 1 53.38 121 LYS A CA 1
ATOM 911 C C . LYS A 1 121 ? 14.391 33.156 14.109 1 53.38 121 LYS A C 1
ATOM 913 O O . LYS A 1 121 ? 13.211 33.406 13.859 1 53.38 121 LYS A O 1
ATOM 918 N N . ALA A 1 122 ? 14.406 32.281 15.055 1 50.69 122 ALA A N 1
ATOM 919 C CA . ALA A 1 122 ? 13.664 32.406 16.297 1 50.69 122 ALA A CA 1
ATOM 920 C C . ALA A 1 122 ? 13.75 33.812 16.844 1 50.69 122 ALA A C 1
ATOM 922 O O . ALA A 1 122 ? 14.781 34.469 16.719 1 50.69 122 ALA A O 1
ATOM 923 N N . ILE A 1 123 ? 12.594 34.406 17.109 1 50.5 123 ILE A N 1
ATOM 924 C CA . ILE A 1 123 ? 12.242 35.656 17.719 1 50.5 123 ILE A CA 1
ATOM 925 C C . ILE A 1 123 ? 13.148 35.938 18.922 1 50.5 123 ILE A C 1
ATOM 927 O O . ILE A 1 123 ? 13.086 35.219 19.922 1 50.5 123 ILE A O 1
ATOM 931 N N . ALA A 1 124 ? 14.367 36.219 18.781 1 43.81 124 ALA A N 1
ATOM 932 C CA . ALA A 1 124 ? 15.172 36.781 19.844 1 43.81 124 ALA A CA 1
ATOM 933 C C . ALA A 1 124 ? 14.328 37.656 20.766 1 43.81 124 ALA A C 1
ATOM 935 O O . ALA A 1 124 ? 14.859 38.375 21.625 1 43.81 124 ALA A O 1
ATOM 936 N N . ALA A 1 125 ? 13.297 38.312 20.219 1 45.16 125 ALA A N 1
ATOM 937 C CA . ALA A 1 125 ? 12.859 39.438 21 1 45.16 125 ALA A CA 1
ATOM 938 C C . ALA A 1 125 ? 12.508 39.031 22.438 1 45.16 125 ALA A C 1
ATOM 940 O O . ALA A 1 125 ? 12.258 37.844 22.688 1 45.16 125 ALA A O 1
ATOM 941 N N . ASP A 1 126 ? 12.219 40.094 23.391 1 47.84 126 ASP A N 1
ATOM 942 C CA . ASP A 1 126 ? 11.984 40.219 24.812 1 47.84 126 ASP A CA 1
ATOM 943 C C . ASP A 1 126 ? 10.938 39.219 25.297 1 47.84 126 ASP A C 1
ATOM 945 O O . ASP A 1 126 ? 9.914 39.031 24.641 1 47.84 126 ASP A O 1
ATOM 949 N N . GLN A 1 127 ? 11.234 38.219 26.109 1 50.44 127 GLN A N 1
ATOM 950 C CA . GLN A 1 127 ? 10.852 36.969 26.781 1 50.44 127 GLN A CA 1
ATOM 951 C C . GLN A 1 127 ? 9.375 36.969 27.156 1 50.44 127 GLN A C 1
ATOM 953 O O . GLN A 1 127 ? 8.68 35.969 27 1 50.44 127 GLN A O 1
ATOM 958 N N . GLU A 1 128 ? 9 37.938 28.156 1 51.41 128 GLU A N 1
ATOM 959 C CA . GLU A 1 128 ? 7.781 37.719 28.938 1 51.41 128 GLU A CA 1
ATOM 960 C C . GLU A 1 128 ? 6.543 37.719 28.062 1 51.41 128 GLU A C 1
ATOM 962 O O . GLU A 1 128 ? 5.629 36.906 28.25 1 51.41 128 GLU A O 1
ATOM 967 N N . HIS A 1 129 ? 6.16 38.969 27.234 1 55.84 129 HIS A N 1
ATOM 968 C CA . HIS A 1 129 ? 4.848 39.344 26.719 1 55.84 129 HIS A CA 1
ATOM 969 C C . HIS A 1 129 ? 4.57 38.688 25.375 1 55.84 129 HIS A C 1
ATOM 971 O O . HIS A 1 129 ? 3.645 39.094 24.656 1 55.84 129 HIS A O 1
ATOM 977 N N . ARG A 1 130 ? 5.176 37.438 25.078 1 80.25 130 ARG A N 1
ATOM 978 C CA . ARG A 1 130 ? 4.797 37.062 23.734 1 80.25 130 ARG A CA 1
ATOM 979 C C . ARG A 1 130 ? 4.293 35.625 23.672 1 80.25 130 ARG A C 1
ATOM 981 O O . ARG A 1 130 ? 4.844 34.812 22.953 1 80.25 130 ARG A O 1
ATOM 988 N N . ARG A 1 131 ? 3.352 35.375 24.578 1 84 131 ARG A N 1
ATOM 989 C CA . ARG A 1 131 ? 2.838 34.031 24.719 1 84 131 ARG A CA 1
ATOM 990 C C . ARG A 1 131 ? 2.178 33.562 23.438 1 84 131 ARG A C 1
ATOM 992 O O . ARG A 1 131 ? 2.432 32.438 22.969 1 84 131 ARG A O 1
ATOM 999 N N . VAL A 1 132 ? 1.41 34.375 22.812 1 89.38 132 VAL A N 1
ATOM 1000 C CA . VAL A 1 132 ? 0.654 34 21.609 1 89.38 132 VAL A CA 1
ATOM 1001 C C . VAL A 1 132 ? 1.615 33.688 20.469 1 89.38 132 VAL A C 1
ATOM 1003 O O . VAL A 1 132 ? 1.464 32.688 19.781 1 89.38 132 VAL A O 1
ATOM 1006 N N . ILE A 1 133 ? 2.648 34.438 20.312 1 89.5 133 ILE A N 1
ATOM 1007 C CA . ILE A 1 133 ? 3.6 34.25 19.219 1 89.5 133 ILE A CA 1
ATOM 1008 C C . ILE A 1 133 ? 4.383 32.969 19.438 1 89.5 133 ILE A C 1
ATOM 1010 O O . ILE A 1 133 ? 4.648 32.219 18.484 1 89.5 133 ILE A O 1
ATOM 1014 N N . LYS A 1 134 ? 4.727 32.812 20.641 1 89.88 134 LYS A N 1
ATOM 1015 C CA . LYS A 1 134 ? 5.457 31.594 20.953 1 89.88 134 LYS A CA 1
ATOM 1016 C C . LYS A 1 134 ? 4.629 30.344 20.641 1 89.88 134 LYS A C 1
ATOM 1018 O O . LYS A 1 134 ? 5.133 29.391 20.031 1 89.88 134 LYS A O 1
ATOM 1023 N N . LEU A 1 135 ? 3.426 30.344 21 1 92.5 135 LEU A N 1
ATOM 1024 C CA . LEU A 1 135 ? 2.531 29.219 20.75 1 92.5 135 LEU A CA 1
ATOM 1025 C C . LEU A 1 135 ? 2.324 29 19.266 1 92.5 135 LEU A C 1
ATOM 1027 O O . LEU A 1 135 ? 2.342 27.859 18.781 1 92.5 135 LEU A O 1
ATOM 1031 N N . LEU A 1 136 ? 2.17 30.078 18.547 1 93.12 136 LEU A N 1
ATOM 1032 C CA . LEU A 1 136 ? 1.992 29.984 17.109 1 93.12 136 LEU A CA 1
ATOM 1033 C C . LEU A 1 136 ? 3.225 29.391 16.438 1 93.12 136 LEU A C 1
ATOM 1035 O O . LEU A 1 136 ? 3.107 28.5 15.586 1 93.12 136 LEU A O 1
ATOM 1039 N N . SER A 1 137 ? 4.332 29.859 16.875 1 91.12 137 SER A N 1
ATOM 1040 C CA . SER A 1 137 ? 5.582 29.375 16.297 1 91.12 137 SER A CA 1
ATOM 1041 C C . SER A 1 137 ? 5.781 27.891 16.594 1 91.12 137 SER A C 1
ATOM 1043 O O . SER A 1 137 ? 6.156 27.125 15.703 1 91.12 137 SER A O 1
ATOM 1045 N N . GLU A 1 138 ? 5.523 27.531 17.766 1 91.88 138 GLU A N 1
ATOM 1046 C CA . GLU A 1 138 ? 5.668 26.125 18.141 1 91.88 138 GLU A CA 1
ATOM 1047 C C . GLU A 1 138 ? 4.66 25.25 17.406 1 91.88 138 GLU A C 1
ATOM 1049 O O . GLU A 1 138 ? 5.004 24.156 16.938 1 91.88 138 GLU A O 1
ATOM 1054 N N . ALA A 1 139 ? 3.42 25.656 17.344 1 94.19 139 ALA A N 1
ATOM 1055 C CA . ALA A 1 139 ? 2.398 24.906 16.609 1 94.19 139 ALA A CA 1
ATOM 1056 C C . ALA A 1 139 ? 2.797 24.719 15.148 1 94.19 139 ALA A C 1
ATOM 1058 O O . ALA A 1 139 ? 2.602 23.641 14.586 1 94.19 139 ALA A O 1
ATOM 1059 N N . ARG A 1 140 ? 3.342 25.719 14.516 1 93.19 140 ARG A N 1
ATOM 1060 C CA . ARG A 1 140 ? 3.801 25.641 13.133 1 93.19 140 ARG A CA 1
ATOM 1061 C C . ARG A 1 140 ? 4.887 24.578 12.984 1 93.19 140 ARG A C 1
ATOM 1063 O O . ARG A 1 140 ? 4.848 23.766 12.055 1 93.19 140 ARG A O 1
ATOM 1070 N N . GLU A 1 141 ? 5.832 24.625 13.898 1 90.62 141 GLU A N 1
ATOM 1071 C CA . GLU A 1 141 ? 6.922 23.656 13.836 1 90.62 141 GLU A CA 1
ATOM 1072 C C . GLU A 1 141 ? 6.402 22.234 13.992 1 90.62 141 GLU A C 1
ATOM 1074 O O . GLU A 1 141 ? 6.855 21.328 13.289 1 90.62 141 GLU A O 1
ATOM 1079 N N . VAL A 1 142 ? 5.527 22.047 14.875 1 93.38 142 VAL A N 1
ATOM 1080 C CA . VAL A 1 142 ? 4.945 20.734 15.086 1 93.38 142 VAL A CA 1
ATOM 1081 C C . VAL A 1 142 ? 4.172 20.297 13.844 1 93.38 142 VAL A C 1
ATOM 1083 O O . VAL A 1 142 ? 4.246 19.141 13.43 1 93.38 142 VAL A O 1
ATOM 1086 N N . ALA A 1 143 ? 3.395 21.219 13.266 1 94.38 143 ALA A N 1
ATOM 1087 C CA . ALA A 1 143 ? 2.641 20.906 12.047 1 94.38 143 ALA A CA 1
ATOM 1088 C C . ALA A 1 143 ? 3.564 20.422 10.938 1 94.38 143 ALA A C 1
ATOM 1090 O O . ALA A 1 143 ? 3.301 19.406 10.305 1 94.38 143 ALA A O 1
ATOM 1091 N N . VAL A 1 144 ? 4.641 21.094 10.758 1 91.75 144 VAL A N 1
ATOM 1092 C CA . VAL A 1 144 ? 5.59 20.734 9.711 1 91.75 144 VAL A CA 1
ATOM 1093 C C . VAL A 1 144 ? 6.16 19.344 9.992 1 91.75 144 VAL A C 1
ATOM 1095 O O . VAL A 1 144 ? 6.234 18.5 9.086 1 91.75 144 VAL A O 1
ATOM 1098 N N . SER A 1 145 ? 6.48 19.188 11.195 1 91.5 145 SER A N 1
ATOM 1099 C CA . SER A 1 145 ? 7.039 17.891 11.57 1 91.5 145 SER A CA 1
ATOM 1100 C C . SER A 1 145 ? 6.039 16.766 11.344 1 91.5 145 SER A C 1
ATOM 1102 O O . SER A 1 145 ? 6.406 15.688 10.875 1 91.5 145 SER A O 1
ATOM 1104 N N . MET A 1 146 ? 4.859 16.984 11.672 1 93.69 146 MET A N 1
ATOM 1105 C CA . MET A 1 146 ? 3.826 15.961 11.492 1 93.69 146 MET A CA 1
ATOM 1106 C C . MET A 1 146 ? 3.604 15.672 10.016 1 93.69 146 MET A C 1
ATOM 1108 O O . MET A 1 146 ? 3.443 14.516 9.625 1 93.69 146 MET A O 1
ATOM 1112 N N . LEU A 1 147 ? 3.588 16.672 9.203 1 93.75 147 LEU A N 1
ATOM 1113 C CA . LEU A 1 147 ? 3.412 16.484 7.77 1 93.75 147 LEU A CA 1
ATOM 1114 C C . LEU A 1 147 ? 4.578 15.711 7.176 1 93.75 147 LEU A C 1
ATOM 1116 O O . LEU A 1 147 ? 4.375 14.797 6.371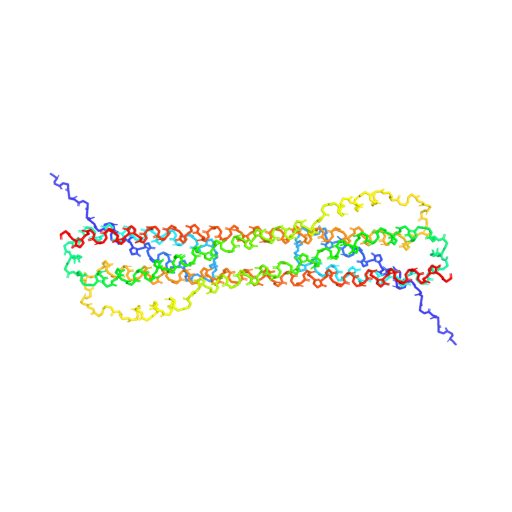 1 93.75 147 LEU A O 1
ATOM 1120 N N . GLU A 1 148 ? 5.727 16.031 7.633 1 91 148 GLU A N 1
ATOM 1121 C CA . GLU A 1 148 ? 6.906 15.297 7.172 1 91 148 GLU A CA 1
ATOM 1122 C C . GLU A 1 148 ? 6.836 13.828 7.574 1 91 148 GLU A C 1
ATOM 1124 O O . GLU A 1 148 ? 7.117 12.938 6.766 1 91 148 GLU A O 1
ATOM 1129 N N . THR A 1 149 ? 6.543 13.609 8.781 1 93 149 THR A N 1
ATOM 1130 C CA . THR A 1 149 ? 6.43 12.242 9.281 1 93 149 THR A CA 1
ATOM 1131 C C . THR A 1 149 ? 5.355 11.477 8.508 1 93 149 THR A C 1
ATOM 1133 O O . THR A 1 149 ? 5.547 10.312 8.164 1 93 149 THR A O 1
ATOM 1136 N N . SER A 1 150 ? 4.215 12.109 8.328 1 94.5 150 SER A N 1
ATOM 1137 C CA . SER A 1 150 ? 3.137 11.484 7.562 1 94.5 150 SER A CA 1
ATOM 1138 C C . SER A 1 150 ? 3.615 11.062 6.18 1 94.5 150 SER A C 1
ATOM 1140 O O . SER A 1 150 ? 3.312 9.953 5.727 1 94.5 150 SER A O 1
ATOM 1142 N N . SER A 1 151 ? 4.371 11.914 5.512 1 94 151 SER A N 1
ATOM 1143 C CA . SER A 1 151 ? 4.906 11.594 4.191 1 94 151 SER A CA 1
ATOM 1144 C C . SER A 1 151 ? 5.863 10.414 4.254 1 94 151 SER A C 1
ATOM 1146 O O . SER A 1 151 ? 5.84 9.539 3.381 1 94 151 SER A O 1
ATOM 1148 N N . HIS A 1 152 ? 6.652 10.398 5.281 1 93.75 152 HIS A N 1
ATOM 1149 C CA . HIS A 1 152 ? 7.605 9.305 5.441 1 93.75 152 HIS A CA 1
ATOM 1150 C C . HIS A 1 152 ? 6.887 7.98 5.672 1 93.75 152 HIS A C 1
ATOM 1152 O O . HIS A 1 152 ? 7.289 6.949 5.129 1 93.75 152 HIS A O 1
ATOM 1158 N N . LEU A 1 153 ? 5.875 8 6.461 1 95.94 153 LEU A N 1
ATOM 1159 C CA . LEU A 1 153 ? 5.098 6.797 6.723 1 95.94 153 LEU A CA 1
ATOM 1160 C C . LEU A 1 153 ? 4.473 6.262 5.441 1 95.94 153 LEU A C 1
ATOM 1162 O O . LEU A 1 153 ? 4.508 5.055 5.184 1 95.94 153 LEU A O 1
ATOM 1166 N N . LEU A 1 154 ? 3.914 7.121 4.641 1 97.12 154 LEU A N 1
ATOM 1167 C CA . LEU A 1 154 ? 3.316 6.703 3.379 1 97.12 154 LEU A CA 1
ATOM 1168 C C . LEU A 1 154 ? 4.371 6.137 2.438 1 97.12 154 LEU A C 1
ATOM 1170 O O . LEU A 1 154 ? 4.141 5.117 1.781 1 97.12 154 LEU A O 1
ATOM 1174 N N . THR A 1 155 ? 5.512 6.848 2.4 1 96.5 155 THR A N 1
ATOM 1175 C CA . THR A 1 155 ? 6.605 6.367 1.564 1 96.5 155 THR A CA 1
ATOM 1176 C C . THR A 1 155 ? 6.992 4.938 1.947 1 96.5 155 THR A C 1
ATOM 1178 O O . THR A 1 155 ? 7.184 4.09 1.076 1 96.5 155 THR A O 1
ATOM 1181 N N . ASN A 1 156 ? 7.035 4.672 3.203 1 96.81 156 ASN A N 1
ATOM 1182 C CA . ASN A 1 156 ? 7.398 3.34 3.672 1 96.81 156 ASN A CA 1
ATOM 1183 C C . ASN A 1 156 ? 6.328 2.311 3.324 1 96.81 156 ASN A C 1
ATOM 1185 O O . ASN A 1 156 ? 6.645 1.176 2.967 1 96.81 156 ASN A O 1
ATOM 1189 N N . GLN A 1 157 ? 5.098 2.682 3.461 1 97.75 157 GLN A N 1
ATOM 1190 C CA . GLN A 1 157 ? 4.016 1.767 3.121 1 97.75 157 GLN A CA 1
ATOM 1191 C C . GLN A 1 157 ? 4.043 1.404 1.638 1 97.75 157 GLN A C 1
ATOM 1193 O O . GLN A 1 157 ? 3.848 0.243 1.273 1 97.75 157 GLN A O 1
ATOM 1198 N N . ILE A 1 158 ? 4.266 2.377 0.833 1 98.5 158 ILE A N 1
ATOM 1199 C CA . ILE A 1 158 ? 4.309 2.168 -0.609 1 98.5 158 ILE A CA 1
ATOM 1200 C C . ILE A 1 158 ? 5.52 1.306 -0.967 1 98.5 158 ILE A C 1
ATOM 1202 O O . ILE A 1 158 ? 5.43 0.427 -1.828 1 98.5 158 ILE A O 1
ATOM 1206 N N . ALA A 1 159 ? 6.645 1.528 -0.286 1 98.06 159 ALA A N 1
ATOM 1207 C CA . ALA A 1 159 ? 7.832 0.713 -0.515 1 98.06 159 ALA A CA 1
ATOM 1208 C C . ALA A 1 159 ? 7.586 -0.741 -0.124 1 98.06 159 ALA A C 1
ATOM 1210 O O . ALA A 1 159 ? 8.023 -1.661 -0.818 1 98.06 159 ALA A O 1
ATOM 1211 N N . GLU A 1 160 ? 6.926 -0.971 0.963 1 97.88 160 GLU A N 1
ATOM 1212 C CA . GLU A 1 160 ? 6.59 -2.326 1.389 1 97.88 160 GLU A CA 1
ATOM 1213 C C . GLU A 1 160 ? 5.68 -3.014 0.374 1 97.88 160 GLU A C 1
ATOM 1215 O O . GLU A 1 160 ? 5.867 -4.195 0.066 1 97.88 160 GLU A O 1
ATOM 1220 N N . LEU A 1 161 ? 4.676 -2.311 -0.074 1 98.5 161 LEU A N 1
ATOM 1221 C CA . LEU A 1 161 ? 3.785 -2.852 -1.096 1 98.5 161 LEU A CA 1
ATOM 1222 C C . LEU A 1 161 ? 4.562 -3.219 -2.355 1 98.5 161 LEU A C 1
ATOM 1224 O O . LEU A 1 161 ? 4.309 -4.258 -2.969 1 98.5 161 LEU A O 1
ATOM 1228 N N . GLU A 1 162 ? 5.48 -2.377 -2.754 1 98.62 162 GLU A N 1
ATOM 1229 C CA . GLU A 1 162 ? 6.324 -2.658 -3.914 1 98.62 162 GLU A CA 1
ATOM 1230 C C . GLU A 1 162 ? 7.09 -3.965 -3.734 1 98.62 162 GLU A C 1
ATOM 1232 O O . GLU A 1 162 ? 7.152 -4.785 -4.652 1 98.62 162 GLU A O 1
ATOM 1237 N N . LEU A 1 163 ? 7.68 -4.164 -2.588 1 98.44 163 LEU A N 1
ATOM 1238 C CA . LEU A 1 163 ? 8.43 -5.387 -2.305 1 98.44 163 LEU A CA 1
ATOM 1239 C C . LEU A 1 163 ? 7.523 -6.609 -2.379 1 98.44 163 LEU A C 1
ATOM 1241 O O . LEU A 1 163 ? 7.91 -7.641 -2.934 1 98.44 163 LEU A O 1
ATOM 1245 N N . ASP A 1 164 ? 6.348 -6.504 -1.842 1 98.38 164 ASP A N 1
ATOM 1246 C CA . ASP A 1 164 ? 5.379 -7.598 -1.887 1 98.38 164 ASP A CA 1
ATOM 1247 C C . ASP A 1 164 ? 5.027 -7.957 -3.328 1 98.38 164 ASP A C 1
ATOM 1249 O O . ASP A 1 164 ? 4.941 -9.141 -3.674 1 98.38 164 ASP A O 1
ATOM 1253 N N . ILE A 1 165 ? 4.781 -6.957 -4.141 1 98.44 165 ILE A N 1
ATOM 1254 C CA . ILE A 1 165 ? 4.438 -7.176 -5.543 1 98.44 165 ILE A CA 1
ATOM 1255 C C . ILE A 1 165 ? 5.598 -7.875 -6.254 1 98.44 165 ILE A C 1
ATOM 1257 O O . ILE A 1 165 ? 5.387 -8.844 -6.988 1 98.44 165 ILE A O 1
ATOM 1261 N N . VAL A 1 166 ? 6.797 -7.434 -6.012 1 98.12 166 VAL A N 1
ATOM 1262 C CA . VAL A 1 166 ? 7.98 -8.016 -6.641 1 98.12 166 VAL A CA 1
ATOM 1263 C C . VAL A 1 166 ? 8.141 -9.469 -6.207 1 98.12 166 VAL A C 1
ATOM 1265 O O . VAL A 1 166 ? 8.43 -10.336 -7.027 1 98.12 166 VAL A O 1
ATOM 1268 N N . ASP A 1 167 ? 7.914 -9.727 -4.953 1 97.44 167 ASP A N 1
ATOM 1269 C CA . ASP A 1 167 ? 8.008 -11.094 -4.441 1 97.44 167 ASP A CA 1
ATOM 1270 C C . ASP A 1 167 ? 6.977 -12 -5.109 1 97.44 167 ASP A C 1
ATOM 1272 O O . ASP A 1 167 ? 7.316 -13.086 -5.582 1 97.44 167 ASP A O 1
ATOM 1276 N N . LEU A 1 168 ? 5.785 -11.547 -5.145 1 97.38 168 LEU A N 1
ATOM 1277 C CA . LEU A 1 168 ? 4.727 -12.359 -5.734 1 97.38 168 LEU A CA 1
ATOM 1278 C C . LEU A 1 168 ? 4.977 -12.578 -7.223 1 97.38 168 LEU A C 1
ATOM 1280 O O . LEU A 1 168 ? 4.785 -13.688 -7.73 1 97.38 168 LEU A O 1
ATOM 1284 N N . GLU A 1 169 ? 5.352 -11.516 -7.883 1 97.75 169 GLU A N 1
ATOM 1285 C CA . GLU A 1 169 ? 5.68 -11.617 -9.305 1 97.75 169 GLU A CA 1
ATOM 1286 C C . GLU A 1 169 ? 6.738 -12.688 -9.547 1 97.75 169 GLU A C 1
ATOM 1288 O O . GLU A 1 169 ? 6.609 -13.492 -10.477 1 97.75 169 GLU A O 1
ATOM 1293 N N . SER A 1 170 ? 7.785 -12.703 -8.719 1 97.25 170 SER A N 1
ATOM 1294 C CA . SER A 1 170 ? 8.852 -13.688 -8.852 1 97.25 170 SER A CA 1
ATOM 1295 C C . SER A 1 170 ? 8.336 -15.109 -8.633 1 97.25 170 SER A C 1
ATOM 1297 O O . SER A 1 170 ? 8.75 -16.047 -9.312 1 97.25 170 SER A O 1
ATOM 1299 N N . GLY A 1 171 ? 7.477 -15.258 -7.633 1 97.06 171 GLY A N 1
ATOM 1300 C CA . GLY A 1 171 ? 6.875 -16.562 -7.395 1 97.06 171 GLY A CA 1
ATOM 1301 C C . GLY A 1 171 ? 6.035 -17.047 -8.555 1 97.06 171 GLY A C 1
ATOM 1302 O O . GLY A 1 171 ? 6.156 -18.203 -8.969 1 97.06 171 GLY A O 1
ATOM 1303 N N . VAL A 1 172 ? 5.203 -16.203 -9.094 1 96.81 172 VAL A N 1
ATOM 1304 C CA . VAL A 1 172 ? 4.336 -16.562 -10.219 1 96.81 172 VAL A CA 1
ATOM 1305 C C . VAL A 1 172 ? 5.184 -16.875 -11.445 1 96.81 172 VAL A C 1
ATOM 1307 O O . VAL A 1 172 ? 4.883 -17.812 -12.188 1 96.81 172 VAL A O 1
ATOM 1310 N N . GLU A 1 173 ? 6.234 -16.094 -11.641 1 97.19 173 GLU A N 1
ATOM 1311 C CA . GLU A 1 173 ? 7.156 -16.344 -12.742 1 97.19 173 GLU A CA 1
ATOM 1312 C C . GLU A 1 173 ? 7.816 -17.719 -12.617 1 97.19 173 GLU A C 1
ATOM 1314 O O . GLU A 1 173 ? 7.941 -18.438 -13.609 1 97.19 173 GLU A O 1
ATOM 1319 N N . ALA A 1 174 ? 8.25 -18.062 -11.438 1 96.88 174 ALA A N 1
ATOM 1320 C CA . ALA A 1 174 ? 8.867 -19.359 -11.203 1 96.88 174 ALA A CA 1
ATOM 1321 C C . ALA A 1 174 ? 7.883 -20.5 -11.508 1 96.88 174 ALA A C 1
ATOM 1323 O O . ALA A 1 174 ? 8.242 -21.484 -12.156 1 96.88 174 ALA A O 1
ATOM 1324 N N . LEU A 1 175 ? 6.66 -20.375 -11.07 1 97.12 175 LEU A N 1
ATOM 1325 C CA . LEU A 1 175 ? 5.633 -21.375 -11.352 1 97.12 175 LEU A CA 1
ATOM 1326 C C . LEU A 1 175 ? 5.383 -21.484 -12.852 1 97.12 175 LEU A C 1
ATOM 1328 O O . LEU A 1 175 ? 5.293 -22.578 -13.398 1 97.12 175 LEU A O 1
ATOM 1332 N N . PHE A 1 176 ? 5.27 -20.359 -13.477 1 97.12 176 PHE A N 1
ATOM 1333 C CA . PHE A 1 176 ? 5.031 -20.312 -14.914 1 97.12 176 PHE A CA 1
ATOM 1334 C C . PHE A 1 176 ? 6.098 -21.094 -15.664 1 97.12 176 PHE A C 1
ATOM 1336 O O . PHE A 1 176 ? 5.777 -21.953 -16.484 1 97.12 176 PHE A O 1
ATOM 1343 N N . ARG A 1 177 ? 7.324 -20.812 -15.375 1 97.12 177 ARG A N 1
ATOM 1344 C CA . ARG A 1 177 ? 8.438 -21.5 -16.016 1 97.12 177 ARG A CA 1
ATOM 1345 C C . ARG A 1 177 ? 8.391 -23 -15.75 1 97.12 177 ARG A C 1
ATOM 1347 O O . ARG A 1 177 ? 8.57 -23.797 -16.672 1 97.12 177 ARG A O 1
ATOM 1354 N N . THR A 1 178 ? 8.148 -23.391 -14.555 1 97.31 178 THR A N 1
ATOM 1355 C CA . THR A 1 178 ? 8.102 -24.812 -14.195 1 97.31 178 THR A CA 1
ATOM 1356 C C . THR A 1 178 ? 6.938 -25.516 -14.891 1 97.31 178 THR A C 1
ATOM 1358 O O . THR A 1 178 ? 7.055 -26.672 -15.297 1 97.31 178 THR A O 1
ATOM 1361 N N . LEU A 1 179 ? 5.805 -24.812 -15.031 1 96.56 179 LEU A N 1
ATOM 1362 C CA . LEU A 1 179 ? 4.648 -25.375 -15.711 1 96.56 179 LEU A CA 1
ATOM 1363 C C . LEU A 1 179 ? 4.969 -25.672 -17.172 1 96.56 179 LEU A C 1
ATOM 1365 O O . LEU A 1 179 ? 4.582 -26.719 -17.703 1 96.56 179 LEU A O 1
ATOM 1369 N N . ILE A 1 180 ? 5.641 -24.75 -17.797 1 97.81 180 ILE A N 1
ATOM 1370 C CA . ILE A 1 180 ? 6.043 -24.953 -19.188 1 97.81 180 ILE A CA 1
ATOM 1371 C C . ILE A 1 180 ? 6.965 -26.172 -19.281 1 97.81 180 ILE A C 1
ATOM 1373 O O . ILE A 1 180 ? 6.777 -27.031 -20.141 1 97.81 180 ILE A O 1
ATOM 1377 N N . GLN A 1 181 ? 7.949 -26.25 -18.375 1 96.56 181 GLN A N 1
ATOM 1378 C CA . GLN A 1 181 ? 8.898 -27.359 -18.359 1 96.56 181 GLN A CA 1
ATOM 1379 C C . GLN A 1 181 ? 8.18 -28.688 -18.125 1 96.56 181 GLN A C 1
ATOM 1381 O O . GLN A 1 181 ? 8.484 -29.688 -18.781 1 96.56 181 GLN A O 1
ATOM 1386 N N . SER A 1 182 ? 7.316 -28.688 -17.172 1 95.25 182 SER A N 1
ATOM 1387 C CA . SER A 1 182 ? 6.547 -29.906 -16.875 1 95.25 182 SER A CA 1
ATOM 1388 C C . SER A 1 182 ? 5.742 -30.344 -18.094 1 95.25 182 SER A C 1
ATOM 1390 O O . SER A 1 182 ? 5.68 -31.547 -18.391 1 95.25 182 SER A O 1
ATOM 1392 N N . ARG A 1 183 ? 5.129 -29.375 -18.766 1 95.62 183 ARG A N 1
ATOM 1393 C CA . ARG A 1 183 ? 4.359 -29.672 -19.969 1 95.62 183 ARG A CA 1
ATOM 1394 C C . ARG A 1 183 ? 5.234 -30.328 -21.031 1 95.62 183 ARG A C 1
ATOM 1396 O O . ARG A 1 183 ? 4.867 -31.359 -21.594 1 95.62 183 ARG A O 1
ATOM 1403 N N . VAL A 1 184 ? 6.395 -29.797 -21.266 1 95.44 184 VAL A N 1
ATOM 1404 C CA . VAL A 1 184 ? 7.324 -30.328 -22.266 1 95.44 184 VAL A CA 1
ATOM 1405 C C . VAL A 1 184 ? 7.766 -31.734 -21.844 1 95.44 184 VAL A C 1
ATOM 1407 O O . VAL A 1 184 ? 7.773 -32.656 -22.672 1 95.44 184 VAL A O 1
ATOM 1410 N N . SER A 1 185 ? 8.094 -31.906 -20.578 1 93.94 185 SER A N 1
ATOM 1411 C CA . SER A 1 185 ? 8.531 -33.188 -20.062 1 93.94 185 SER A CA 1
ATOM 1412 C C . SER A 1 185 ? 7.453 -34.25 -20.25 1 93.94 185 SER A C 1
ATOM 1414 O O . SER A 1 185 ? 7.742 -35.375 -20.703 1 93.94 185 SER A O 1
ATOM 1416 N N . LEU A 1 186 ? 6.203 -33.969 -20 1 94.06 186 LEU A N 1
ATOM 1417 C CA . LEU A 1 186 ? 5.098 -34.906 -20.094 1 94.06 186 LEU A CA 1
ATOM 1418 C C . LEU A 1 186 ? 4.805 -35.25 -21.547 1 94.06 186 LEU A C 1
ATOM 1420 O O . LEU A 1 186 ? 4.551 -36.406 -21.891 1 94.06 186 LEU A O 1
ATOM 1424 N N . LEU A 1 187 ? 4.914 -34.281 -22.391 1 93.94 187 LEU A N 1
ATOM 1425 C CA . LEU A 1 187 ? 4.723 -34.531 -23.812 1 93.94 187 LEU A CA 1
ATOM 1426 C C . LEU A 1 187 ? 5.801 -35.469 -24.359 1 93.94 187 LEU A C 1
ATOM 1428 O O . LEU A 1 187 ? 5.512 -36.375 -25.141 1 93.94 187 LEU A O 1
ATOM 1432 N N . ASN A 1 188 ? 7.055 -35.281 -23.922 1 92.12 188 ASN A N 1
ATOM 1433 C CA . ASN A 1 188 ? 8.148 -36.156 -24.312 1 92.12 188 ASN A CA 1
ATOM 1434 C C . ASN A 1 188 ? 7.922 -37.594 -23.828 1 92.12 188 ASN A C 1
ATOM 1436 O O . ASN A 1 188 ? 8.203 -38.531 -24.562 1 92.12 188 ASN A O 1
ATOM 1440 N N . THR A 1 189 ? 7.414 -37.719 -22.656 1 90.19 189 THR A N 1
ATOM 1441 C CA . THR A 1 189 ? 7.148 -39.031 -22.094 1 90.19 189 THR A CA 1
ATOM 1442 C C . THR A 1 189 ? 6.047 -39.75 -22.875 1 90.19 189 THR A C 1
ATOM 1444 O O . THR A 1 189 ? 6.113 -40.938 -23.094 1 90.19 189 THR A O 1
ATOM 1447 N N . LEU A 1 190 ? 5.051 -39 -23.359 1 90.62 190 LEU A N 1
ATOM 1448 C CA . LEU A 1 190 ? 3.941 -39.594 -24.109 1 90.62 190 LEU A CA 1
ATOM 1449 C C . LEU A 1 190 ? 4.398 -40.031 -25.5 1 90.62 190 LEU A C 1
ATOM 1451 O O . LEU A 1 190 ? 3.76 -40.875 -26.141 1 90.62 190 LEU A O 1
ATOM 1455 N N . ASN A 1 191 ? 5.41 -39.438 -25.969 1 87.62 191 ASN A N 1
ATOM 1456 C CA . ASN A 1 191 ? 5.863 -39.75 -27.328 1 87.62 191 ASN A CA 1
ATOM 1457 C C . ASN A 1 191 ? 6.953 -40.812 -27.312 1 87.62 191 ASN A C 1
ATOM 1459 O O . ASN A 1 191 ? 7.566 -41.094 -28.344 1 87.62 191 ASN A O 1
ATOM 1463 N N . LEU A 1 192 ? 7.293 -41.406 -26.219 1 74.44 192 LEU A N 1
ATOM 1464 C CA . LEU A 1 192 ? 8.18 -42.562 -26.141 1 74.44 192 LEU A CA 1
ATOM 1465 C C . LEU A 1 192 ? 7.418 -43.844 -26.438 1 74.44 192 LEU A C 1
ATOM 1467 O O . LEU A 1 192 ? 6.215 -43.938 -26.172 1 74.44 192 LEU A O 1
ATOM 1471 N N . SER B 1 1 ? -25.078 39.281 45.031 1 32.06 1 SER B N 1
ATOM 1472 C CA . SER B 1 1 ? -23.984 38.312 44.969 1 32.06 1 SER B CA 1
ATOM 1473 C C . SER B 1 1 ? -23.453 38.156 43.531 1 32.06 1 SER B C 1
ATOM 1475 O O . SER B 1 1 ? -24.188 37.719 42.656 1 32.06 1 SER B O 1
ATOM 1477 N N . ALA B 1 2 ? -22.578 39.062 43.094 1 39.5 2 ALA B N 1
ATOM 1478 C CA . ALA B 1 2 ? -22.094 39.344 41.75 1 39.5 2 ALA B CA 1
ATOM 1479 C C . ALA B 1 2 ? -21.328 38.156 41.188 1 39.5 2 ALA B C 1
ATOM 1481 O O . ALA B 1 2 ? -20.406 37.625 41.812 1 39.5 2 ALA B O 1
ATOM 1482 N N . SER B 1 3 ? -21.922 37.312 40.438 1 36.97 3 SER B N 1
ATOM 1483 C CA . SER B 1 3 ? -21.406 36.125 39.781 1 36.97 3 SER B CA 1
ATOM 1484 C C . SER B 1 3 ? -20.094 36.406 39.062 1 36.97 3 SER B C 1
ATOM 1486 O O . SER B 1 3 ? -20 37.312 38.25 1 36.97 3 SER B O 1
ATOM 1488 N N . VAL B 1 4 ? -18.891 36.188 39.75 1 42.94 4 VAL B N 1
ATOM 1489 C CA . VAL B 1 4 ? -17.516 36.375 39.312 1 42.94 4 VAL B CA 1
ATOM 1490 C C . VAL B 1 4 ? -17.344 35.781 37.906 1 42.94 4 VAL B C 1
ATOM 1492 O O . VAL B 1 4 ? -17.75 34.656 37.625 1 42.94 4 VAL B O 1
ATOM 1495 N N . PRO B 1 5 ? -17.219 36.594 36.844 1 40.81 5 PRO B N 1
ATOM 1496 C CA . PRO B 1 5 ? -16.922 36.062 35.531 1 40.81 5 PRO B CA 1
ATOM 1497 C C . PRO B 1 5 ? -15.875 34.938 35.531 1 40.81 5 PRO B C 1
ATOM 1499 O O . PRO B 1 5 ? -15.055 34.875 36.438 1 40.81 5 PRO B O 1
ATOM 1502 N N . SER B 1 6 ? -16.219 33.75 35.188 1 40.62 6 SER B N 1
ATOM 1503 C CA . SER B 1 6 ? -15.352 32.562 35.031 1 40.62 6 SER B CA 1
ATOM 1504 C C . SER B 1 6 ? -13.969 33 34.5 1 40.62 6 SER B C 1
ATOM 1506 O O . SER B 1 6 ? -13.867 33.812 33.594 1 40.62 6 SER B O 1
ATOM 1508 N N . SER B 1 7 ? -12.852 33 35.219 1 40.22 7 SER B N 1
ATOM 1509 C CA . SER B 1 7 ? -11.453 33.375 35.031 1 40.22 7 SER B CA 1
ATOM 1510 C C . SER B 1 7 ? -10.961 33.062 33.625 1 40.22 7 SER B C 1
ATOM 1512 O O . SER B 1 7 ? -11.156 31.953 33.156 1 40.22 7 SER B O 1
ATOM 1514 N N . PRO B 1 8 ? -10.641 33.906 32.688 1 42.81 8 PRO B N 1
ATOM 1515 C CA . PRO B 1 8 ? -9.992 33.812 31.375 1 42.81 8 PRO B CA 1
ATOM 1516 C C . PRO B 1 8 ? -8.961 32.719 31.312 1 42.81 8 PRO B C 1
ATOM 1518 O O . PRO B 1 8 ? -8.297 32.531 30.281 1 42.81 8 PRO B O 1
ATOM 1521 N N . CYS B 1 9 ? -8.336 32.25 32.406 1 43.56 9 CYS B N 1
ATOM 1522 C CA . CYS B 1 9 ? -7.262 31.266 32.594 1 43.56 9 CYS B CA 1
ATOM 1523 C C . CYS B 1 9 ? -7.641 29.922 31.984 1 43.56 9 CYS B C 1
ATOM 1525 O O . CYS B 1 9 ? -6.797 29.031 31.859 1 43.56 9 CYS B O 1
ATOM 1527 N N . SER B 1 10 ? -8.828 29.547 32.062 1 48.22 10 SER B N 1
ATOM 1528 C CA . SER B 1 10 ? -9.211 28.188 31.672 1 48.22 10 SER B CA 1
ATOM 1529 C C . SER B 1 10 ? -8.859 27.891 30.219 1 48.22 10 SER B C 1
ATOM 1531 O O . SER B 1 10 ? -8.414 26.781 29.906 1 48.22 10 SER B O 1
ATOM 1533 N N . ASN B 1 11 ? -9 28.797 29.375 1 50 11 ASN B N 1
ATOM 1534 C CA . ASN B 1 11 ? -8.727 28.688 27.938 1 50 11 ASN B CA 1
ATOM 1535 C C . ASN B 1 11 ? -7.223 28.672 27.656 1 50 11 ASN B C 1
ATOM 1537 O O . ASN B 1 11 ? -6.781 28.109 26.656 1 50 11 ASN B O 1
ATOM 1541 N N . GLU B 1 12 ? -6.324 29.484 28.484 1 52.75 12 GLU B N 1
ATOM 1542 C CA . GLU B 1 12 ? -4.875 29.641 28.375 1 52.75 12 GLU B CA 1
ATOM 1543 C C . GLU B 1 12 ? -4.16 28.297 28.516 1 52.75 12 GLU B C 1
ATOM 1545 O O . GLU B 1 12 ? -3.281 27.984 27.703 1 52.75 12 GLU B O 1
ATOM 1550 N N . VAL B 1 13 ? -4.301 27.719 29.766 1 54.38 13 VAL B N 1
ATOM 1551 C CA . VAL B 1 13 ? -3.678 26.469 30.172 1 54.38 13 VAL B CA 1
ATOM 1552 C C . VAL B 1 13 ? -3.975 25.375 29.156 1 54.38 13 VAL B C 1
ATOM 1554 O O . VAL B 1 13 ? -3.107 24.562 28.828 1 54.38 13 VAL B O 1
ATOM 1557 N N . ASP B 1 14 ? -4.863 25.875 28.234 1 83.5 14 ASP B N 1
ATOM 1558 C CA . ASP B 1 14 ? -5.422 24.781 27.438 1 83.5 14 ASP B CA 1
ATOM 1559 C C . ASP B 1 14 ? -4.66 24.625 26.125 1 83.5 14 ASP B C 1
ATOM 1561 O O . ASP B 1 14 ? -4.277 23.5 25.766 1 83.5 14 ASP B O 1
ATOM 1565 N N . ALA B 1 15 ? -4.043 25.812 25.672 1 88.75 15 ALA B N 1
ATOM 1566 C CA . ALA B 1 15 ? -3.371 25.688 24.375 1 88.75 15 ALA B CA 1
ATOM 1567 C C . ALA B 1 15 ? -2.004 25.031 24.531 1 88.75 15 ALA B C 1
ATOM 1569 O O . ALA B 1 15 ? -1.628 24.172 23.734 1 88.75 15 ALA B O 1
ATOM 1570 N N . ASP B 1 16 ? -1.301 25.422 25.688 1 89.25 16 ASP B N 1
ATOM 1571 C CA . ASP B 1 16 ? 0.01 24.844 25.969 1 89.25 16 ASP B CA 1
ATOM 1572 C C . ASP B 1 16 ? -0.091 23.344 26.219 1 89.25 16 ASP B C 1
ATOM 1574 O O . ASP B 1 16 ? 0.71 22.578 25.688 1 89.25 16 ASP B O 1
ATOM 1578 N N . GLU B 1 17 ? -1.058 23.047 26.969 1 90.88 17 GLU B N 1
ATOM 1579 C CA . GLU B 1 17 ? -1.239 21.625 27.312 1 90.88 17 GLU B CA 1
ATOM 1580 C C . GLU B 1 17 ? -1.615 20.812 26.078 1 90.88 17 GLU B C 1
ATOM 1582 O O . GLU B 1 17 ? -1.119 19.703 25.891 1 90.88 17 GLU B O 1
ATOM 1587 N N . GLN B 1 18 ? -2.479 21.344 25.266 1 91.69 18 GLN B N 1
ATOM 1588 C CA . GLN B 1 18 ? -2.881 20.656 24.047 1 91.69 18 GLN B CA 1
ATOM 1589 C C . GLN B 1 18 ? -1.705 20.5 23.078 1 91.69 18 GLN B C 1
ATOM 1591 O O . GLN B 1 18 ? -1.518 19.438 22.484 1 91.69 18 GLN B O 1
ATOM 1596 N N . LEU B 1 19 ? -0.898 21.5 22.969 1 95.25 19 LEU B N 1
ATOM 1597 C CA . LEU B 1 19 ? 0.27 21.469 22.094 1 95.25 19 LEU B CA 1
ATOM 1598 C C . LEU B 1 19 ? 1.285 20.438 22.578 1 95.25 19 LEU B C 1
ATOM 1600 O O . LEU B 1 19 ? 1.849 19.688 21.781 1 95.25 19 LEU B O 1
ATOM 1604 N N . GLN B 1 20 ? 1.433 20.422 23.891 1 93.94 20 GLN B N 1
ATOM 1605 C CA . GLN B 1 20 ? 2.355 19.438 24.469 1 93.94 20 GLN B CA 1
ATOM 1606 C C . GLN B 1 20 ? 1.875 18.016 24.234 1 93.94 20 GLN B C 1
ATOM 1608 O O . GLN B 1 20 ? 2.684 17.109 24 1 93.94 20 GLN B O 1
ATOM 1613 N N . SER B 1 21 ? 0.62 17.844 24.281 1 92.94 21 SER B N 1
ATOM 1614 C CA . SER B 1 21 ? 0.044 16.531 24 1 92.94 21 SER B CA 1
ATOM 1615 C C . SER B 1 21 ? 0.347 16.078 22.578 1 92.94 21 SER B C 1
ATOM 1617 O O . SER B 1 21 ? 0.704 14.914 22.359 1 92.94 21 SER B O 1
ATOM 1619 N N . VAL B 1 22 ? 0.243 16.922 21.609 1 95.12 22 VAL B N 1
ATOM 1620 C CA . VAL B 1 22 ? 0.521 16.609 20.203 1 95.12 22 VAL B CA 1
ATOM 1621 C C . VAL B 1 22 ? 2.01 16.328 20.031 1 95.12 22 VAL B C 1
ATOM 1623 O O . VAL B 1 22 ? 2.389 15.383 19.328 1 95.12 22 VAL B O 1
ATOM 1626 N N . LYS B 1 23 ? 2.842 17.078 20.75 1 94.19 23 LYS B N 1
ATOM 1627 C CA . LYS B 1 23 ? 4.285 16.859 20.688 1 94.19 23 LYS B CA 1
ATOM 1628 C C . LYS B 1 23 ? 4.668 15.477 21.188 1 94.19 23 LYS B C 1
ATOM 1630 O O . LYS B 1 23 ? 5.52 14.805 20.609 1 94.19 23 LYS B O 1
ATOM 1635 N N . THR B 1 24 ? 4.004 15.125 22.203 1 92.12 24 THR B N 1
ATOM 1636 C CA . THR B 1 24 ? 4.285 13.82 22.797 1 92.12 24 THR B CA 1
ATOM 1637 C C . THR B 1 24 ? 3.891 12.695 21.844 1 92.12 24 THR B C 1
ATOM 1639 O O . THR B 1 24 ? 4.609 11.703 21.719 1 92.12 24 THR B O 1
ATOM 1642 N N . THR B 1 25 ? 2.793 12.867 21.219 1 88.69 25 THR B N 1
ATOM 1643 C CA . THR B 1 25 ? 2.348 11.891 20.219 1 88.69 25 THR B CA 1
ATOM 1644 C C . THR B 1 25 ? 3.369 11.758 19.094 1 88.69 25 THR B C 1
ATOM 1646 O O . THR B 1 25 ? 3.684 10.641 18.672 1 88.69 25 THR B O 1
ATOM 1649 N N . LEU B 1 26 ? 3.938 12.805 18.641 1 91.81 26 LEU B N 1
ATOM 1650 C CA . LEU B 1 26 ? 4.898 12.836 17.547 1 91.81 26 LEU B CA 1
ATOM 1651 C C . LEU B 1 26 ? 6.211 12.18 17.953 1 91.81 26 LEU B C 1
ATOM 1653 O O . LEU B 1 26 ? 6.906 11.594 17.109 1 91.81 26 LEU B O 1
ATOM 1657 N N . SER B 1 27 ? 6.547 12.195 19.219 1 89.38 27 SER B N 1
ATOM 1658 C CA . SER B 1 27 ? 7.832 11.703 19.703 1 89.38 27 SER B CA 1
ATOM 1659 C C . SER B 1 27 ? 7.754 10.227 20.062 1 89.38 27 SER B C 1
ATOM 1661 O O . SER B 1 27 ? 8.766 9.609 20.422 1 89.38 27 SER B O 1
ATOM 1663 N N . SER B 1 28 ? 6.598 9.672 19.938 1 88.38 28 SER B N 1
ATOM 1664 C CA . SER B 1 28 ? 6.457 8.258 20.281 1 88.38 28 SER B CA 1
ATOM 1665 C C . SER B 1 28 ? 7.133 7.375 19.234 1 88.38 28 SER B C 1
ATOM 1667 O O . SER B 1 28 ? 7.168 7.715 18.047 1 88.38 28 SER B O 1
ATOM 1669 N N . SER B 1 29 ? 7.707 6.223 19.656 1 86.44 29 SER B N 1
ATOM 1670 C CA . SER B 1 29 ? 8.43 5.297 18.781 1 86.44 29 SER B CA 1
ATOM 1671 C C . SER B 1 29 ? 7.473 4.504 17.891 1 86.44 29 SER B C 1
ATOM 1673 O O . SER B 1 29 ? 7.887 3.912 16.906 1 86.44 29 SER B O 1
ATOM 1675 N N . SER B 1 30 ? 6.199 4.566 18.109 1 90.25 30 SER B N 1
ATOM 1676 C CA . SER B 1 30 ? 5.246 3.713 17.406 1 90.25 30 SER B CA 1
ATOM 1677 C C . SER B 1 30 ? 4.219 4.539 16.641 1 90.25 30 SER B C 1
ATOM 1679 O O . SER B 1 30 ? 3.031 4.207 16.641 1 90.25 30 SER B O 1
ATOM 1681 N N . VAL B 1 31 ? 4.664 5.609 16 1 94.25 31 VAL B N 1
ATOM 1682 C CA . VAL B 1 31 ? 3.721 6.473 15.297 1 94.25 31 VAL B CA 1
ATOM 1683 C C . VAL B 1 31 ? 3.18 5.75 14.062 1 94.25 31 VAL B C 1
ATOM 1685 O O . VAL B 1 31 ? 3.916 5.027 13.391 1 94.25 31 VAL B O 1
ATOM 1688 N N . THR B 1 32 ? 1.895 5.844 13.844 1 95.31 32 THR B N 1
ATOM 1689 C CA . THR B 1 32 ? 1.201 5.297 12.688 1 95.31 32 THR B CA 1
ATOM 1690 C C . THR B 1 32 ? 0.471 6.402 11.922 1 95.31 32 THR B C 1
ATOM 1692 O O . THR B 1 32 ? 0.413 7.543 12.383 1 95.31 32 THR B O 1
ATOM 1695 N N . ILE B 1 33 ? -0.06 6.074 10.805 1 96.5 33 ILE B N 1
ATOM 1696 C CA . ILE B 1 33 ? -0.844 7.023 10.023 1 96.5 33 ILE B CA 1
ATOM 1697 C C . ILE B 1 33 ? -2.055 7.484 10.836 1 96.5 33 ILE B C 1
ATOM 1699 O O . ILE B 1 33 ? -2.414 8.664 10.805 1 96.5 33 ILE B O 1
ATOM 1703 N N . GLY B 1 34 ? -2.611 6.504 11.57 1 94.62 34 GLY B N 1
ATOM 1704 C CA . GLY B 1 34 ? -3.727 6.855 12.438 1 94.62 34 GLY B CA 1
ATOM 1705 C C . GLY B 1 34 ? -3.363 7.891 13.484 1 94.62 34 GLY B C 1
ATOM 1706 O O . GLY B 1 34 ? -4.113 8.844 13.711 1 94.62 34 GLY B O 1
ATOM 1707 N N . THR B 1 35 ? -2.221 7.715 14.062 1 94.75 35 THR B N 1
ATOM 1708 C CA . THR B 1 35 ? -1.757 8.664 15.062 1 94.75 35 THR B CA 1
ATOM 1709 C C . THR B 1 35 ? -1.499 10.031 14.43 1 94.75 35 THR B C 1
ATOM 1711 O O . THR B 1 35 ? -1.783 11.07 15.039 1 94.75 35 THR B O 1
ATOM 1714 N N . MET B 1 36 ? -0.946 10.031 13.242 1 96.38 36 MET B N 1
ATOM 1715 C CA . MET B 1 36 ? -0.67 11.297 12.562 1 96.38 36 MET B CA 1
ATOM 1716 C C . MET B 1 36 ? -1.966 12.016 12.203 1 96.38 36 MET B C 1
ATOM 1718 O O . MET B 1 36 ? -2.09 13.219 12.422 1 96.38 36 MET B O 1
ATOM 1722 N N . CYS B 1 37 ? -2.896 11.273 11.727 1 95.69 37 CYS B N 1
ATOM 1723 C CA . CYS B 1 37 ? -4.188 11.844 11.359 1 95.69 37 CYS B CA 1
ATOM 1724 C C . CYS B 1 37 ? -4.871 12.469 12.57 1 95.69 37 CYS B C 1
ATOM 1726 O O . CYS B 1 37 ? -5.336 13.609 12.5 1 95.69 37 CYS B O 1
ATOM 1728 N N . HIS B 1 38 ? -4.84 11.773 13.617 1 94.56 38 HIS B N 1
ATOM 1729 C CA . HIS B 1 38 ? -5.43 12.289 14.852 1 94.56 38 HIS B CA 1
ATOM 1730 C C . HIS B 1 38 ? -4.668 13.516 15.352 1 94.56 38 HIS B C 1
ATOM 1732 O O . HIS B 1 38 ? -5.277 14.492 15.789 1 94.56 38 HIS B O 1
ATOM 1738 N N . GLY B 1 39 ? -3.379 13.438 15.289 1 95.62 39 GLY B N 1
ATOM 1739 C CA . GLY B 1 39 ? -2.555 14.562 15.703 1 95.62 39 GLY B CA 1
ATOM 1740 C C . GLY B 1 39 ? -2.799 15.812 14.891 1 95.62 39 GLY B C 1
ATOM 1741 O O . GLY B 1 39 ? -2.846 16.922 15.438 1 95.62 39 GLY B O 1
ATOM 1742 N N . LEU B 1 40 ? -3.006 15.664 13.594 1 96.75 40 LEU B N 1
ATOM 1743 C CA . LEU B 1 40 ? -3.271 16.797 12.719 1 96.75 40 LEU B CA 1
ATOM 1744 C C . LEU B 1 40 ? -4.602 17.453 13.062 1 96.75 40 LEU B C 1
ATOM 1746 O O . LEU B 1 40 ? -4.711 18.688 13.07 1 96.75 40 LEU B O 1
ATOM 1750 N N . ARG B 1 41 ? -5.531 16.656 13.422 1 94.69 41 ARG B N 1
ATOM 1751 C CA . ARG B 1 41 ? -6.824 17.188 13.844 1 94.69 41 ARG B CA 1
ATOM 1752 C C . ARG B 1 41 ? -6.711 17.906 15.18 1 94.69 41 ARG B C 1
ATOM 1754 O O . ARG B 1 41 ? -7.254 19 15.344 1 94.69 41 ARG B O 1
ATOM 1761 N N . LYS B 1 42 ? -6.008 17.344 16.062 1 95 42 LYS B N 1
ATOM 1762 C CA . LYS B 1 42 ? -5.797 17.953 17.359 1 95 42 LYS B CA 1
ATOM 1763 C C . LYS B 1 42 ? -5.043 19.281 17.234 1 95 42 LYS B C 1
ATOM 1765 O O . LYS B 1 42 ? -5.289 20.219 18 1 95 42 LYS B O 1
ATOM 1770 N N . LEU B 1 43 ? -4.145 19.297 16.312 1 95.94 43 LEU B N 1
ATOM 1771 C CA . LEU B 1 43 ? -3.404 20.531 16.062 1 95.94 43 LEU B CA 1
ATOM 1772 C C . LEU B 1 43 ? -4.344 21.641 15.625 1 95.94 43 LEU B C 1
ATOM 1774 O O . LEU B 1 43 ? -4.137 22.812 15.984 1 95.94 43 LEU B O 1
ATOM 1778 N N . GLY B 1 44 ? -5.371 21.25 14.875 1 93.44 44 GLY B N 1
ATOM 1779 C CA . GLY B 1 44 ? -6.402 22.234 14.562 1 93.44 44 GLY B CA 1
ATOM 1780 C C . GLY B 1 44 ? -7.051 22.828 15.797 1 93.44 44 GLY B C 1
ATOM 1781 O O . GLY B 1 44 ? -7.285 24.047 15.852 1 93.44 44 GLY B O 1
ATOM 1782 N N . GLU B 1 45 ? -7.27 22 16.734 1 91.88 45 GLU B N 1
ATOM 1783 C CA . GLU B 1 45 ? -7.84 22.469 17.984 1 91.88 45 GLU B CA 1
ATOM 1784 C C . GLU B 1 45 ? -6.879 23.406 18.719 1 91.88 45 GLU B C 1
ATOM 1786 O O . GLU B 1 45 ? -7.305 24.375 19.328 1 91.88 45 GLU B O 1
ATOM 1791 N N . VAL B 1 46 ? -5.641 23.094 18.688 1 95.94 46 VAL B N 1
ATOM 1792 C CA . VAL B 1 46 ? -4.617 23.938 19.297 1 95.94 46 VAL B CA 1
ATOM 1793 C C . VAL B 1 46 ? -4.664 25.344 18.672 1 95.94 46 VAL B C 1
ATOM 1795 O O . VAL B 1 46 ? -4.664 26.344 19.375 1 95.94 46 VAL B O 1
ATOM 1798 N N . TYR B 1 47 ? -4.73 25.375 17.359 1 95.12 47 TYR B N 1
ATOM 1799 C CA . TYR B 1 47 ? -4.797 26.656 16.656 1 95.12 47 TYR B CA 1
ATOM 1800 C C . TYR B 1 47 ? -6.043 27.438 17.062 1 95.12 47 TYR B C 1
ATOM 1802 O O . TYR B 1 47 ? -5.992 28.656 17.234 1 95.12 47 TYR B O 1
ATOM 1810 N N . ASN B 1 48 ? -7.145 26.75 17.219 1 92.88 48 ASN B N 1
ATOM 1811 C CA . ASN B 1 48 ? -8.359 27.406 17.672 1 92.88 48 ASN B CA 1
ATOM 1812 C C . ASN B 1 48 ? -8.172 28.031 19.062 1 92.88 48 ASN B C 1
ATOM 1814 O O . ASN B 1 48 ? -8.586 29.156 19.297 1 92.88 48 ASN B O 1
ATOM 1818 N N . CYS B 1 49 ? -7.531 27.328 19.906 1 92.56 49 CYS B N 1
ATOM 1819 C CA . CYS B 1 49 ? -7.266 27.828 21.25 1 92.56 49 CYS B CA 1
ATOM 1820 C C . CYS B 1 49 ? -6.348 29.047 21.203 1 92.56 49 CYS B C 1
ATOM 1822 O O . CYS B 1 49 ? -6.555 30.016 21.938 1 92.56 49 CYS B O 1
ATOM 1824 N N . ILE B 1 50 ? -5.352 28.984 20.344 1 93.69 50 ILE B N 1
ATOM 1825 C CA . ILE B 1 50 ? -4.418 30.094 20.219 1 93.69 50 ILE B CA 1
ATOM 1826 C C . ILE B 1 50 ? -5.156 31.328 19.703 1 93.69 50 ILE B C 1
ATOM 1828 O O . ILE B 1 50 ? -4.926 32.438 20.188 1 93.69 50 ILE B O 1
ATOM 1832 N N . SER B 1 51 ? -6.039 31.141 18.781 1 91.56 51 SER B N 1
ATOM 1833 C CA . SER B 1 51 ? -6.82 32.25 18.25 1 91.56 51 SER B CA 1
ATOM 1834 C C . SER B 1 51 ? -7.707 32.875 19.312 1 91.56 51 SER B C 1
ATOM 1836 O O . SER B 1 51 ? -7.836 34.094 19.391 1 91.56 51 SER B O 1
ATOM 1838 N N . GLU B 1 52 ? -8.297 32.031 20.094 1 90.38 52 GLU B N 1
ATOM 1839 C CA . GLU B 1 52 ? -9.109 32.531 21.188 1 90.38 52 GLU B CA 1
ATOM 1840 C C . GLU B 1 52 ? -8.273 33.312 22.188 1 90.38 52 GLU B C 1
ATOM 1842 O O . GLU B 1 52 ? -8.688 34.375 22.656 1 90.38 52 GLU B O 1
ATOM 1847 N N . LEU B 1 53 ? -7.129 32.812 22.5 1 90.38 53 LEU B N 1
ATOM 1848 C CA . LEU B 1 53 ? -6.195 33.469 23.391 1 90.38 53 LEU B CA 1
ATOM 1849 C C . LEU B 1 53 ? -5.777 34.844 22.828 1 90.38 53 LEU B C 1
ATOM 1851 O O . LEU B 1 53 ? -5.715 35.812 23.547 1 90.38 53 LEU B O 1
ATOM 1855 N N . ALA B 1 54 ? -5.48 34.875 21.578 1 90.25 54 ALA B N 1
ATOM 1856 C CA . ALA B 1 54 ? -5.086 36.125 20.906 1 90.25 54 ALA B CA 1
ATOM 1857 C C . ALA B 1 54 ? -6.191 37.188 21 1 90.25 54 ALA B C 1
ATOM 1859 O O . ALA B 1 54 ? -5.914 38.375 21.188 1 90.25 54 ALA B O 1
ATOM 1860 N N . CYS B 1 55 ? -7.402 36.719 20.875 1 88.31 55 CYS B N 1
ATOM 1861 C CA . CYS B 1 55 ? -8.531 37.625 20.984 1 88.31 55 CYS B CA 1
ATOM 1862 C C . CYS B 1 55 ? -8.633 38.188 22.391 1 88.31 55 CYS B C 1
ATOM 1864 O O . CYS B 1 55 ? -8.898 39.375 22.578 1 88.31 55 CYS B O 1
ATOM 1866 N N . LEU B 1 56 ? -8.406 37.344 23.359 1 86.62 56 LEU B N 1
ATOM 1867 C CA . LEU B 1 56 ? -8.477 37.75 24.766 1 86.62 56 LEU B CA 1
ATOM 1868 C C . LEU B 1 56 ? -7.359 38.75 25.094 1 86.62 56 LEU B C 1
ATOM 1870 O O . LEU B 1 56 ? -7.559 39.688 25.875 1 86.62 56 LEU B O 1
ATOM 1874 N N . LEU B 1 57 ? -6.258 38.594 24.422 1 86.12 57 LEU B N 1
ATOM 1875 C CA . LEU B 1 57 ? -5.082 39.406 24.688 1 86.12 57 LEU B CA 1
ATOM 1876 C C . LEU B 1 57 ? -4.863 40.406 23.562 1 86.12 57 LEU B C 1
ATOM 1878 O O . LEU B 1 57 ? -3.721 40.719 23.219 1 86.12 57 LEU B O 1
ATOM 1882 N N . SER B 1 58 ? -5.984 40.781 22.984 1 86.69 58 SER B N 1
ATOM 1883 C CA . SER B 1 58 ? -5.953 41.562 21.734 1 86.69 58 SER B CA 1
ATOM 1884 C C . SER B 1 58 ? -5.039 42.781 21.875 1 86.69 58 SER B C 1
ATOM 1886 O O . SER B 1 58 ? -4.297 43.094 20.938 1 86.69 58 SER B O 1
ATOM 1888 N N . SER B 1 59 ? -5.043 43.531 23 1 84.75 59 SER B N 1
ATOM 1889 C CA . SER B 1 59 ? -4.191 44.719 23.188 1 84.75 59 SER B CA 1
ATOM 1890 C C . SER B 1 59 ? -2.713 44.344 23.125 1 84.75 59 SER B C 1
ATOM 1892 O O . SER B 1 59 ? -1.916 45 22.484 1 84.75 59 SER B O 1
ATOM 1894 N N . GLN B 1 60 ? -2.404 43.25 23.781 1 82.38 60 GLN B N 1
ATOM 1895 C CA . GLN B 1 60 ? -1.027 42.75 23.781 1 82.38 60 GLN B CA 1
ATOM 1896 C C . GLN B 1 60 ? -0.601 42.312 22.391 1 82.38 60 GLN B C 1
ATOM 1898 O O . GLN B 1 60 ? 0.525 42.562 21.953 1 82.38 60 GLN B O 1
ATOM 1903 N N . VAL B 1 61 ? -1.492 41.656 21.703 1 86.81 61 VAL B N 1
ATOM 1904 C CA . VAL B 1 61 ? -1.206 41.125 20.375 1 86.81 61 VAL B CA 1
ATOM 1905 C C . VAL B 1 61 ? -0.981 42.281 19.391 1 86.81 61 VAL B C 1
ATOM 1907 O O . VAL B 1 61 ? -0.077 42.25 18.562 1 86.81 61 VAL B O 1
ATOM 1910 N N . THR B 1 62 ? -1.727 43.344 19.547 1 86.69 62 THR B N 1
ATOM 1911 C CA . THR B 1 62 ? -1.578 44.531 18.672 1 86.69 62 THR B CA 1
ATOM 1912 C C . THR B 1 62 ? -0.222 45.188 18.891 1 86.69 62 THR B C 1
ATOM 1914 O O . THR B 1 62 ? 0.375 45.719 17.953 1 86.69 62 THR B O 1
ATOM 1917 N N . GLN B 1 63 ? 0.318 45.156 20.109 1 87.19 63 GLN B N 1
ATOM 1918 C CA . GLN B 1 63 ? 1.621 45.75 20.422 1 87.19 63 GLN B CA 1
ATOM 1919 C C . GLN B 1 63 ? 2.746 44.938 19.766 1 87.19 63 GLN B C 1
ATOM 1921 O O . GLN B 1 63 ? 3.848 45.469 19.562 1 87.19 63 GLN B O 1
ATOM 1926 N N . GLN B 1 64 ? 2.434 43.719 19.469 1 86.94 64 GLN B N 1
ATOM 1927 C CA . GLN B 1 64 ? 3.4 42.844 18.812 1 86.94 64 GLN B CA 1
ATOM 1928 C C . GLN B 1 64 ? 3.039 42.625 17.344 1 86.94 64 GLN B C 1
ATOM 1930 O O . GLN B 1 64 ? 3.217 41.5 16.828 1 86.94 64 GLN B O 1
ATOM 1935 N N . ARG B 1 65 ? 2.504 43.625 16.75 1 88 65 ARG B N 1
ATOM 1936 C CA . ARG B 1 65 ? 1.953 43.5 15.398 1 88 65 ARG B CA 1
ATOM 1937 C C . ARG B 1 65 ? 2.986 42.938 14.438 1 88 65 ARG B C 1
ATOM 1939 O O . ARG B 1 65 ? 2.695 42 13.68 1 88 65 ARG B O 1
ATOM 1946 N N . LYS B 1 66 ? 4.188 43.438 14.516 1 87.69 66 LYS B N 1
ATOM 1947 C CA . LYS B 1 66 ? 5.215 43.031 13.57 1 87.69 66 LYS B CA 1
ATOM 1948 C C . LYS B 1 66 ? 5.531 41.531 13.742 1 87.69 66 LYS B C 1
ATOM 1950 O O . LYS B 1 66 ? 5.664 40.812 12.758 1 87.69 66 LYS B O 1
ATOM 1955 N N . ALA B 1 67 ? 5.621 41.094 14.969 1 87.5 67 ALA B N 1
ATOM 1956 C CA . ALA B 1 67 ? 5.926 39.688 15.258 1 87.5 67 ALA B CA 1
ATOM 1957 C C . ALA B 1 67 ? 4.797 38.781 14.789 1 87.5 67 ALA B C 1
ATOM 1959 O O . ALA B 1 67 ? 5.043 37.688 14.266 1 87.5 67 ALA B O 1
ATOM 1960 N N . VAL B 1 68 ? 3.561 39.188 14.984 1 89.88 68 VAL B N 1
ATOM 1961 C CA . VAL B 1 68 ? 2.402 38.406 14.578 1 89.88 68 VAL B CA 1
ATOM 1962 C C . VAL B 1 68 ? 2.352 38.312 13.055 1 89.88 68 VAL B C 1
ATOM 1964 O O . VAL B 1 68 ? 2.125 37.219 12.5 1 89.88 68 VAL B O 1
ATOM 1967 N N . GLU B 1 69 ? 2.615 39.438 12.367 1 90.19 69 GLU B N 1
ATOM 1968 C CA . GLU B 1 69 ? 2.611 39.469 10.906 1 90.19 69 GLU B CA 1
ATOM 1969 C C . GLU B 1 69 ? 3.699 38.562 10.344 1 90.19 69 GLU B C 1
ATOM 1971 O O . GLU B 1 69 ? 3.484 37.875 9.344 1 90.19 69 GLU B O 1
ATOM 1976 N N . GLU B 1 70 ? 4.848 38.562 10.984 1 88.12 70 GLU B N 1
ATOM 1977 C CA . GLU B 1 70 ? 5.93 37.688 10.547 1 88.12 70 GLU B CA 1
ATOM 1978 C C . GLU B 1 70 ? 5.527 36.219 10.672 1 88.12 70 GLU B C 1
ATOM 1980 O O . GLU B 1 70 ? 5.809 35.406 9.781 1 88.12 70 GLU B O 1
ATOM 1985 N N . GLU B 1 71 ? 4.867 35.875 11.781 1 89.88 71 GLU B N 1
ATOM 1986 C CA . GLU B 1 71 ? 4.414 34.5 11.961 1 89.88 71 GLU B CA 1
ATOM 1987 C C . GLU B 1 71 ? 3.342 34.156 10.945 1 89.88 71 GLU B C 1
ATOM 1989 O O . GLU B 1 71 ? 3.307 33.031 10.453 1 89.88 71 GLU B O 1
ATOM 1994 N N . LEU B 1 72 ? 2.498 35.062 10.68 1 91.31 72 LEU B N 1
ATOM 1995 C CA . LEU B 1 72 ? 1.466 34.812 9.68 1 91.31 72 LEU B CA 1
ATOM 1996 C C . LEU B 1 72 ? 2.086 34.562 8.305 1 91.31 72 LEU B C 1
ATOM 1998 O O . LEU B 1 72 ? 1.599 33.719 7.543 1 91.31 72 LEU B O 1
ATOM 2002 N N . GLU B 1 73 ? 3.158 35.219 7.98 1 88.5 73 GLU B N 1
ATOM 2003 C CA . GLU B 1 73 ? 3.867 35 6.727 1 88.5 73 GLU B CA 1
ATOM 2004 C C . GLU B 1 73 ? 4.496 33.594 6.691 1 88.5 73 GLU B C 1
ATOM 2006 O O . GLU B 1 73 ? 4.426 32.906 5.672 1 88.5 73 GLU B O 1
ATOM 2011 N N . ARG B 1 74 ? 5.074 33.25 7.746 1 86.06 74 ARG B N 1
ATOM 2012 C CA . ARG B 1 74 ? 5.68 31.922 7.828 1 86.06 74 ARG B CA 1
ATOM 2013 C C . ARG B 1 74 ? 4.625 30.828 7.688 1 86.06 74 ARG B C 1
ATOM 2015 O O . ARG B 1 74 ? 4.898 29.766 7.133 1 86.06 74 ARG B O 1
ATOM 2022 N N . SER B 1 75 ? 3.436 31.047 8.211 1 89.31 75 SER B N 1
ATOM 2023 C CA . SER B 1 75 ? 2.361 30.062 8.172 1 89.31 75 SER B CA 1
ATOM 2024 C C . SER B 1 75 ? 1.87 29.844 6.742 1 89.31 75 SER B C 1
ATOM 2026 O O . SER B 1 75 ? 1.225 28.844 6.449 1 89.31 75 SER B O 1
ATOM 2028 N N . LEU B 1 76 ? 2.221 30.859 5.828 1 89.75 76 LEU B N 1
ATOM 2029 C CA . LEU B 1 76 ? 1.838 30.688 4.43 1 89.75 76 LEU B CA 1
ATOM 2030 C C . LEU B 1 76 ? 2.568 29.5 3.814 1 89.75 76 LEU B C 1
ATOM 2032 O O . LEU B 1 76 ? 2.01 28.781 2.975 1 89.75 76 LEU B O 1
ATOM 2036 N N . VAL B 1 77 ? 3.768 29.359 4.246 1 86.81 77 VAL B N 1
ATOM 2037 C CA . VAL B 1 77 ? 4.551 28.234 3.744 1 86.81 77 VAL B CA 1
ATOM 2038 C C . VAL B 1 77 ? 3.893 26.922 4.16 1 86.81 77 VAL B C 1
ATOM 2040 O O . VAL B 1 77 ? 3.836 25.969 3.375 1 86.81 77 VAL B O 1
ATOM 2043 N N . LEU B 1 78 ? 3.432 26.859 5.375 1 91.31 78 LEU B N 1
ATOM 2044 C CA . LEU B 1 78 ? 2.723 25.688 5.871 1 91.31 78 LEU B CA 1
ATOM 2045 C C . LEU B 1 78 ? 1.451 25.453 5.066 1 91.31 78 LEU B C 1
ATOM 2047 O O . LEU B 1 78 ? 1.155 24.312 4.699 1 91.31 78 LEU B O 1
ATOM 2051 N N . LEU B 1 79 ? 0.729 26.516 4.742 1 93.06 79 LEU B N 1
ATOM 2052 C CA . LEU B 1 79 ? -0.473 26.406 3.922 1 93.06 79 LEU B CA 1
ATOM 2053 C C . LEU B 1 79 ? -0.137 25.844 2.541 1 93.06 79 LEU B C 1
ATOM 2055 O O . LEU B 1 79 ? -0.844 24.984 2.027 1 93.06 79 LEU B O 1
ATOM 2059 N N . ASP B 1 80 ? 0.915 26.328 2.012 1 90.56 80 ASP B N 1
ATOM 2060 C CA . ASP B 1 80 ? 1.35 25.859 0.702 1 90.56 80 ASP B CA 1
ATOM 2061 C C . ASP B 1 80 ? 1.696 24.375 0.745 1 90.56 80 ASP B C 1
ATOM 2063 O O . ASP B 1 80 ? 1.382 23.625 -0.188 1 90.56 80 ASP B O 1
ATOM 2067 N N . LEU B 1 81 ? 2.371 24.016 1.758 1 91.62 81 LEU B N 1
ATOM 2068 C CA . LEU B 1 81 ? 2.715 22.594 1.928 1 91.62 81 LEU B CA 1
ATOM 2069 C C . LEU B 1 81 ? 1.458 21.734 1.994 1 91.62 81 LEU B C 1
ATOM 2071 O O . LEU B 1 81 ? 1.379 20.703 1.339 1 91.62 81 LEU B O 1
ATOM 2075 N N . CYS B 1 82 ? 0.508 22.141 2.793 1 93.44 82 CYS B N 1
ATOM 2076 C CA . CYS B 1 82 ? -0.752 21.406 2.881 1 93.44 82 CYS B CA 1
ATOM 2077 C C . CYS B 1 82 ? -1.411 21.297 1.512 1 93.44 82 CYS B C 1
ATOM 2079 O O . CYS B 1 82 ? -1.901 20.219 1.142 1 93.44 82 CYS B O 1
ATOM 2081 N N . ASN B 1 83 ? -1.392 22.406 0.734 1 92.81 83 ASN B N 1
ATOM 2082 C CA . ASN B 1 83 ? -2.004 22.422 -0.59 1 92.81 83 ASN B CA 1
ATOM 2083 C C . ASN B 1 83 ? -1.318 21.438 -1.532 1 92.81 83 ASN B C 1
ATOM 2085 O O . ASN B 1 83 ? -1.987 20.672 -2.234 1 92.81 83 ASN B O 1
ATOM 2089 N N . THR B 1 84 ? -0.06 21.469 -1.532 1 92.75 84 THR B N 1
ATOM 2090 C CA . THR B 1 84 ? 0.707 20.562 -2.389 1 92.75 84 THR B CA 1
ATOM 2091 C C . THR B 1 84 ? 0.458 19.109 -2.004 1 92.75 84 THR B C 1
ATOM 2093 O O . THR B 1 84 ? 0.333 18.25 -2.873 1 92.75 84 THR B O 1
ATOM 2096 N N . MET B 1 85 ? 0.408 18.828 -0.751 1 94.06 85 MET B N 1
ATOM 2097 C CA . MET B 1 85 ? 0.121 17.484 -0.291 1 94.06 85 MET B CA 1
ATOM 2098 C C . MET B 1 85 ? -1.273 17.047 -0.725 1 94.06 85 MET B C 1
ATOM 2100 O O . MET B 1 85 ? -1.473 15.891 -1.12 1 94.06 85 MET B O 1
ATOM 2104 N N . GLN B 1 86 ? -2.213 17.969 -0.628 1 95 86 GLN B N 1
ATOM 2105 C CA . GLN B 1 86 ? -3.57 17.641 -1.058 1 95 86 GLN B CA 1
ATOM 2106 C C . GLN B 1 86 ? -3.598 17.234 -2.527 1 95 86 GLN B C 1
ATOM 2108 O O . GLN B 1 86 ? -4.281 16.281 -2.896 1 95 86 GLN B O 1
ATOM 2113 N N . GLU B 1 87 ? -2.84 17.953 -3.32 1 94.5 87 GLU B N 1
ATOM 2114 C CA . GLU B 1 87 ? -2.729 17.578 -4.727 1 94.5 87 GLU B CA 1
ATOM 2115 C C . GLU B 1 87 ? -2.129 16.188 -4.879 1 94.5 87 GLU B C 1
ATOM 2117 O O . GLU B 1 87 ? -2.627 15.375 -5.66 1 94.5 87 GLU B O 1
ATOM 2122 N N . SER B 1 88 ? -1.12 15.93 -4.141 1 96.19 88 SER B N 1
ATOM 2123 C CA . SER B 1 88 ? -0.455 14.633 -4.184 1 96.19 88 SER B CA 1
ATOM 2124 C C . SER B 1 88 ? -1.405 13.516 -3.777 1 96.19 88 SER B C 1
ATOM 2126 O O . SER B 1 88 ? -1.36 12.422 -4.34 1 96.19 88 SER B O 1
ATOM 2128 N N . PHE B 1 89 ? -2.293 13.742 -2.773 1 97.56 89 PHE B N 1
ATOM 2129 C CA . PHE B 1 89 ? -3.258 12.734 -2.35 1 97.56 89 PHE B CA 1
ATOM 2130 C C . PHE B 1 89 ? -4.207 12.383 -3.488 1 97.56 89 PHE B C 1
ATOM 2132 O O . PHE B 1 89 ? -4.578 11.219 -3.66 1 97.56 89 PHE B O 1
ATOM 2139 N N . GLY B 1 90 ? -4.637 13.461 -4.207 1 97.88 90 GLY B N 1
ATOM 2140 C CA . GLY B 1 90 ? -5.453 13.188 -5.379 1 97.88 90 GLY B CA 1
ATOM 2141 C C . GLY B 1 90 ? -4.793 12.234 -6.359 1 97.88 90 GLY B C 1
ATOM 2142 O O . GLY B 1 90 ? -5.426 11.289 -6.84 1 97.88 90 GLY B O 1
ATOM 2143 N N . GLU B 1 91 ? -3.514 12.43 -6.625 1 97.75 91 GLU B N 1
ATOM 2144 C CA . GLU B 1 91 ? -2.76 11.578 -7.543 1 97.75 91 GLU B CA 1
ATOM 2145 C C . GLU B 1 91 ? -2.594 10.172 -6.984 1 97.75 91 GLU B C 1
ATOM 2147 O O . GLU B 1 91 ? -2.656 9.188 -7.73 1 97.75 91 GLU B O 1
ATOM 2152 N N . LEU B 1 92 ? -2.361 10.07 -5.723 1 98.5 92 LEU B N 1
ATOM 2153 C CA . LEU B 1 92 ? -2.225 8.766 -5.086 1 98.5 92 LEU B CA 1
ATOM 2154 C C . LEU B 1 92 ? -3.516 7.961 -5.211 1 98.5 92 LEU B C 1
ATOM 2156 O O . LEU B 1 92 ? -3.482 6.766 -5.516 1 98.5 92 LEU B O 1
ATOM 2160 N N . LYS B 1 93 ? -4.648 8.633 -4.977 1 98.38 93 LYS B N 1
ATOM 2161 C CA . LYS B 1 93 ? -5.941 7.961 -5.09 1 98.38 93 LYS B CA 1
ATOM 2162 C C . LYS B 1 93 ? -6.18 7.469 -6.516 1 98.38 93 LYS B C 1
ATOM 2164 O O . LYS B 1 93 ? -6.727 6.383 -6.719 1 98.38 93 LYS B O 1
ATOM 2169 N N . MET B 1 94 ? -5.766 8.281 -7.512 1 98.06 94 MET B N 1
ATOM 2170 C CA . MET B 1 94 ? -5.871 7.84 -8.898 1 98.06 94 MET B CA 1
ATOM 2171 C C . MET B 1 94 ? -5.023 6.594 -9.141 1 98.06 94 MET B C 1
ATOM 2173 O O . MET B 1 94 ? -5.461 5.664 -9.82 1 98.06 94 MET B O 1
ATOM 2177 N N . SER B 1 95 ? -3.834 6.578 -8.625 1 98.56 95 SER B N 1
ATOM 2178 C CA . SER B 1 95 ? -2.963 5.418 -8.758 1 98.56 95 SER B CA 1
ATOM 2179 C C . SER B 1 95 ? -3.574 4.188 -8.094 1 98.56 95 SER B C 1
ATOM 2181 O O . SER B 1 95 ? -3.459 3.074 -8.617 1 98.56 95 SER B O 1
ATOM 2183 N N . ILE B 1 96 ? -4.191 4.34 -6.941 1 98.75 96 ILE B N 1
ATOM 2184 C CA . ILE B 1 96 ? -4.879 3.252 -6.258 1 98.75 96 ILE B CA 1
ATOM 2185 C C . ILE B 1 96 ? -5.961 2.672 -7.168 1 98.75 96 ILE B C 1
ATOM 2187 O O . ILE B 1 96 ? -6.086 1.451 -7.293 1 98.75 96 ILE B O 1
ATOM 2191 N N . MET B 1 97 ? -6.711 3.568 -7.777 1 98.12 97 MET B N 1
ATOM 2192 C CA . MET B 1 97 ? -7.762 3.113 -8.68 1 98.12 97 MET B CA 1
ATOM 2193 C C . MET B 1 97 ? -7.176 2.305 -9.836 1 98.12 97 MET B C 1
ATOM 2195 O O . MET B 1 97 ? -7.719 1.265 -10.211 1 98.12 97 MET B O 1
ATOM 2199 N N . ASP B 1 98 ? -6.09 2.775 -10.398 1 97.75 98 ASP B N 1
ATOM 2200 C CA . ASP B 1 98 ? -5.414 2.049 -11.469 1 97.75 98 ASP B CA 1
ATOM 2201 C C . ASP B 1 98 ? -4.977 0.663 -11 1 97.75 98 ASP B C 1
ATOM 2203 O O . ASP B 1 98 ? -5.098 -0.314 -11.742 1 97.75 98 ASP B O 1
ATOM 2207 N N . MET B 1 99 ? -4.469 0.555 -9.789 1 98.19 99 MET B N 1
ATOM 2208 C CA . MET B 1 99 ? -4.02 -0.724 -9.242 1 98.19 99 MET B CA 1
ATOM 2209 C C . MET B 1 99 ? -5.191 -1.688 -9.086 1 98.19 99 MET B C 1
ATOM 2211 O O . MET B 1 99 ? -5.074 -2.873 -9.406 1 98.19 99 MET B O 1
ATOM 2215 N N . GLN B 1 100 ? -6.273 -1.177 -8.625 1 96.38 100 GLN B N 1
ATOM 2216 C CA . GLN B 1 100 ? -7.453 -2.012 -8.438 1 96.38 100 GLN B CA 1
ATOM 2217 C C . GLN B 1 100 ? -7.957 -2.562 -9.766 1 96.38 100 GLN B C 1
ATOM 2219 O O . GLN B 1 100 ? -8.344 -3.729 -9.859 1 96.38 100 GLN B O 1
ATOM 2224 N N . VAL B 1 101 ? -7.965 -1.731 -10.75 1 95.31 101 VAL B N 1
ATOM 2225 C CA . VAL B 1 101 ? -8.367 -2.16 -12.086 1 95.31 101 VAL B CA 1
ATOM 2226 C C . VAL B 1 101 ? -7.41 -3.238 -12.594 1 95.31 101 VAL B C 1
ATOM 2228 O O . VAL B 1 101 ? -7.844 -4.266 -13.117 1 95.31 101 VAL B O 1
ATOM 2231 N N . ALA B 1 102 ? -6.094 -3.018 -12.438 1 94.88 102 ALA B N 1
ATOM 2232 C CA . ALA B 1 102 ? -5.09 -3.982 -12.875 1 94.88 102 ALA B CA 1
ATOM 2233 C C . ALA B 1 102 ? -5.281 -5.328 -12.172 1 94.88 102 ALA B C 1
ATOM 2235 O O . ALA B 1 102 ? -5.184 -6.383 -12.805 1 94.88 102 ALA B O 1
ATOM 2236 N N . LEU B 1 103 ? -5.594 -5.32 -10.906 1 93.62 103 LEU B N 1
ATOM 2237 C CA . LEU B 1 103 ? -5.773 -6.547 -10.141 1 93.62 103 LEU B CA 1
ATOM 2238 C C . LEU B 1 103 ? -7.016 -7.301 -10.602 1 93.62 103 LEU B C 1
ATOM 2240 O O . LEU B 1 103 ? -6.996 -8.531 -10.711 1 93.62 103 LEU B O 1
ATOM 2244 N N . LYS B 1 104 ? -8.039 -6.547 -10.883 1 90.19 104 LYS B N 1
ATOM 2245 C CA . LYS B 1 104 ? -9.273 -7.168 -11.367 1 90.19 104 LYS B CA 1
ATOM 2246 C C . LYS B 1 104 ? -9.055 -7.844 -12.719 1 90.19 104 LYS B C 1
ATOM 2248 O O . LYS B 1 104 ? -9.586 -8.922 -12.969 1 90.19 104 LYS B O 1
ATOM 2253 N N . ARG B 1 105 ? -8.297 -7.246 -13.523 1 86.69 105 ARG B N 1
ATOM 2254 C CA . ARG B 1 105 ? -7.969 -7.836 -14.812 1 86.69 105 ARG B CA 1
ATOM 2255 C C . ARG B 1 105 ? -7.184 -9.133 -14.633 1 86.69 105 ARG B C 1
ATOM 2257 O O . ARG B 1 105 ? -7.363 -10.086 -15.398 1 86.69 105 ARG B O 1
ATOM 2264 N N . GLY B 1 106 ? -6.332 -9.062 -13.648 1 82.12 106 GLY B N 1
ATOM 2265 C CA . GLY B 1 106 ? -5.523 -10.242 -13.383 1 82.12 106 GLY B CA 1
ATOM 2266 C C . GLY B 1 106 ? -6.316 -11.398 -12.789 1 82.12 106 GLY B C 1
ATOM 2267 O O . GLY B 1 106 ? -5.875 -12.547 -12.836 1 82.12 106 GLY B O 1
ATOM 2268 N N . ASP B 1 107 ? -7.301 -11 -12.055 1 75.56 107 ASP B N 1
ATOM 2269 C CA . ASP B 1 107 ? -8.188 -11.984 -11.445 1 75.56 107 ASP B CA 1
ATOM 2270 C C . ASP B 1 107 ? -9.141 -12.578 -12.484 1 75.56 107 ASP B C 1
ATOM 2272 O O . ASP B 1 107 ? -9.93 -13.477 -12.164 1 75.56 107 ASP B O 1
ATOM 2276 N N . ASP B 1 108 ? -8.945 -12.391 -13.641 1 63.31 108 ASP B N 1
ATOM 2277 C CA . ASP B 1 108 ? -9.938 -12.836 -14.625 1 63.31 108 ASP B CA 1
ATOM 2278 C C . ASP B 1 108 ? -10.812 -13.945 -14.055 1 63.31 108 ASP B C 1
ATOM 2280 O O . ASP B 1 108 ? -10.438 -15.117 -14.086 1 63.31 108 ASP B O 1
ATOM 2284 N N . ALA B 1 109 ? -11.797 -13.523 -13.156 1 54.97 109 ALA B N 1
ATOM 2285 C CA . ALA B 1 109 ? -12.852 -14.406 -12.688 1 54.97 109 ALA B CA 1
ATOM 2286 C C . ALA B 1 109 ? -13.219 -15.438 -13.75 1 54.97 109 ALA B C 1
ATOM 2288 O O . ALA B 1 109 ? -13.492 -16.594 -13.438 1 54.97 109 ALA B O 1
ATOM 2289 N N . ALA B 1 110 ? -13.227 -14.977 -14.898 1 54.69 110 ALA B N 1
ATOM 2290 C CA . ALA B 1 110 ? -13.609 -15.875 -15.977 1 54.69 110 ALA B CA 1
ATOM 2291 C C . ALA B 1 110 ? -12.641 -17.047 -16.094 1 54.69 110 ALA B C 1
ATOM 2293 O O . ALA B 1 110 ? -13.055 -18.188 -16.297 1 54.69 110 ALA B O 1
ATOM 2294 N N . VAL B 1 111 ? -11.266 -16.703 -15.938 1 59.25 111 VAL B N 1
ATOM 2295 C CA . VAL B 1 111 ? -10.297 -17.781 -16.031 1 59.25 111 VAL B CA 1
ATOM 2296 C C . VAL B 1 111 ? -10.461 -18.734 -14.859 1 59.25 111 VAL B C 1
ATOM 2298 O O . VAL B 1 111 ? -10.438 -19.953 -15.031 1 59.25 111 VAL B O 1
ATOM 2301 N N . LEU B 1 112 ? -10.758 -18.047 -13.695 1 62.66 112 LEU B N 1
ATOM 2302 C CA . LEU B 1 112 ? -10.938 -18.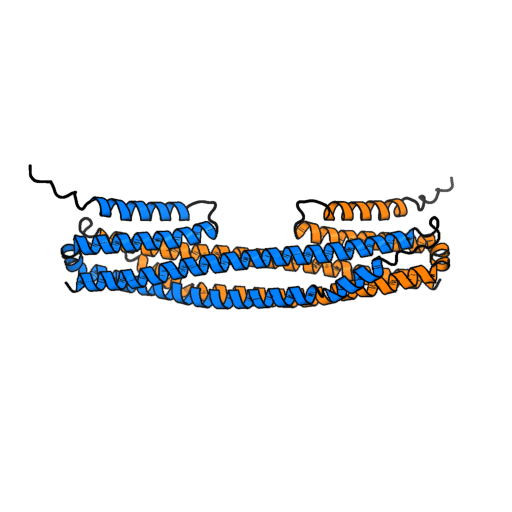875 -12.508 1 62.66 112 LEU B CA 1
ATOM 2303 C C . LEU B 1 112 ? -12.219 -19.688 -12.602 1 62.66 112 LEU B C 1
ATOM 2305 O O . LEU B 1 112 ? -12.25 -20.859 -12.195 1 62.66 112 LEU B O 1
ATOM 2309 N N . LYS B 1 113 ? -13.188 -18.938 -13.25 1 61.06 113 LYS B N 1
ATOM 2310 C CA . LYS B 1 113 ? -14.453 -19.641 -13.453 1 61.06 113 LYS B CA 1
ATOM 2311 C C . LYS B 1 113 ? -14.281 -20.828 -14.406 1 61.06 113 LYS B C 1
ATOM 2313 O O . LYS B 1 113 ? -14.852 -21.891 -14.18 1 61.06 113 LYS B O 1
ATOM 2318 N N . GLN B 1 114 ? -13.516 -20.672 -15.422 1 59.5 114 GLN B N 1
ATOM 2319 C CA . GLN B 1 114 ? -13.258 -21.75 -16.344 1 59.5 114 GLN B CA 1
ATOM 2320 C C . GLN B 1 114 ? -12.57 -22.922 -15.648 1 59.5 114 GLN B C 1
ATOM 2322 O O . GLN B 1 114 ? -12.883 -24.094 -15.922 1 59.5 114 GLN B O 1
ATOM 2327 N N . PHE B 1 115 ? -11.68 -22.516 -14.734 1 60.41 115 PHE B N 1
ATOM 2328 C CA . PHE B 1 115 ? -10.961 -23.562 -14.023 1 60.41 115 PHE B CA 1
ATOM 2329 C C . PHE B 1 115 ? -11.922 -24.391 -13.18 1 60.41 115 PHE B C 1
ATOM 2331 O O . PHE B 1 115 ? -11.797 -25.609 -13.109 1 60.41 115 PHE B O 1
ATOM 2338 N N . LYS B 1 116 ? -12.781 -23.656 -12.445 1 59.66 116 LYS B N 1
ATOM 2339 C CA . LYS B 1 116 ? -13.672 -24.375 -11.531 1 59.66 116 LYS B CA 1
ATOM 2340 C C . LYS B 1 116 ? -14.562 -25.344 -12.297 1 59.66 116 LYS B C 1
ATOM 2342 O O . LYS B 1 116 ? -14.883 -26.422 -11.789 1 59.66 116 LYS B O 1
ATOM 2347 N N . LYS B 1 117 ? -14.844 -25.016 -13.453 1 58.47 117 LYS B N 1
ATOM 2348 C CA . LYS B 1 117 ? -15.68 -25.875 -14.289 1 58.47 117 LYS B CA 1
ATOM 2349 C C . LYS B 1 117 ? -14.906 -27.109 -14.758 1 58.47 117 LYS B C 1
ATOM 2351 O O . LYS B 1 117 ? -15.445 -28.219 -14.766 1 58.47 117 LYS B O 1
ATOM 2356 N N . ILE B 1 118 ? -13.664 -26.984 -15.031 1 56.38 118 ILE B N 1
ATOM 2357 C CA . ILE B 1 118 ? -12.852 -28.078 -15.562 1 56.38 118 ILE B CA 1
ATOM 2358 C C . ILE B 1 118 ? -12.523 -29.062 -14.453 1 56.38 118 ILE B C 1
ATOM 2360 O O . ILE B 1 118 ? -12.516 -30.281 -14.672 1 56.38 118 ILE B O 1
ATOM 2364 N N . SER B 1 119 ? -12.203 -28.531 -13.242 1 57.31 119 SER B N 1
ATOM 2365 C CA . SER B 1 119 ? -11.734 -29.406 -12.164 1 57.31 119 SER B CA 1
ATOM 2366 C C . SER B 1 119 ? -12.828 -30.359 -11.711 1 57.31 119 SER B C 1
ATOM 2368 O O . SER B 1 119 ? -12.531 -31.469 -11.25 1 57.31 119 SER B O 1
ATOM 2370 N N . LYS B 1 120 ? -14.164 -29.906 -11.812 1 53.69 120 LYS B N 1
ATOM 2371 C CA . LYS B 1 120 ? -15.203 -30.797 -11.32 1 53.69 120 LYS B CA 1
ATOM 2372 C C . LYS B 1 120 ? -15.273 -32.062 -12.164 1 53.69 120 LYS B C 1
ATOM 2374 O O . LYS B 1 120 ? -15.766 -33.094 -11.695 1 53.69 120 LYS B O 1
ATOM 2379 N N . LYS B 1 121 ? -14.805 -32.156 -13.273 1 53.25 121 LYS B N 1
ATOM 2380 C CA . LYS B 1 121 ? -14.938 -33.406 -14.031 1 53.25 121 LYS B CA 1
ATOM 2381 C C . LYS B 1 121 ? -13.828 -34.375 -13.664 1 53.25 121 LYS B C 1
ATOM 2383 O O . LYS B 1 121 ? -12.703 -34.281 -14.14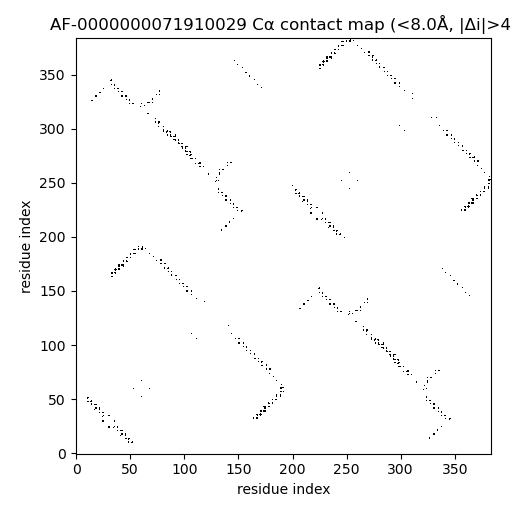8 1 53.25 121 LYS B O 1
ATOM 2388 N N . ALA B 1 122 ? -13.773 -34.688 -12.367 1 50.91 122 ALA B N 1
ATOM 2389 C CA . ALA B 1 122 ? -12.914 -35.688 -11.742 1 50.91 122 ALA B CA 1
ATOM 2390 C C . ALA B 1 122 ? -12.891 -36.969 -12.562 1 50.91 122 ALA B C 1
ATOM 2392 O O . ALA B 1 122 ? -13.938 -37.438 -13.039 1 50.91 122 ALA B O 1
ATOM 2393 N N . ILE B 1 123 ? -11.727 -37.344 -13.039 1 50.69 123 ILE B N 1
ATOM 2394 C CA . ILE B 1 123 ? -11.344 -38.594 -13.719 1 50.69 123 ILE B CA 1
ATOM 2395 C C . ILE B 1 123 ? -11.977 -39.781 -13.016 1 50.69 123 ILE B C 1
ATOM 2397 O O . ILE B 1 123 ? -11.68 -40.062 -11.859 1 50.69 123 ILE B O 1
ATOM 2401 N N . ALA B 1 124 ? -13.195 -40.094 -13.148 1 44.31 124 ALA B N 1
ATOM 2402 C CA . ALA B 1 124 ? -13.805 -41.375 -12.781 1 44.31 124 ALA B CA 1
ATOM 2403 C C . ALA B 1 124 ? -12.828 -42.531 -12.992 1 44.31 124 ALA B C 1
ATOM 2405 O O . ALA B 1 124 ? -13.219 -43.688 -12.914 1 44.31 124 ALA B O 1
ATOM 2406 N N . ALA B 1 125 ? -11.875 -42.406 -13.922 1 45.97 125 ALA B N 1
ATOM 2407 C CA . ALA B 1 125 ? -11.32 -43.688 -14.344 1 45.97 125 ALA B CA 1
ATOM 2408 C C . ALA B 1 125 ? -10.703 -44.438 -13.172 1 45.97 125 ALA B C 1
ATOM 2410 O O . ALA B 1 125 ? -10.359 -43.812 -12.148 1 45.97 125 ALA B O 1
ATOM 2411 N N . ASP B 1 126 ? -10.305 -45.781 -13.367 1 48.62 126 ASP B N 1
ATOM 2412 C CA . ASP B 1 126 ? -9.773 -46.875 -12.562 1 48.62 126 ASP B CA 1
ATOM 2413 C C . ASP B 1 126 ? -8.594 -46.406 -11.719 1 48.62 126 ASP B C 1
ATOM 2415 O O . ASP B 1 126 ? -7.707 -45.719 -12.203 1 48.62 126 ASP B O 1
ATOM 2419 N N . GLN B 1 127 ? -8.703 -46.312 -10.391 1 51.72 127 GLN B N 1
ATOM 2420 C CA . GLN B 1 127 ? -8.117 -45.875 -9.125 1 51.72 127 GLN B CA 1
ATOM 2421 C C . GLN B 1 127 ? -6.602 -46.031 -9.141 1 51.72 127 GLN B C 1
ATOM 2423 O O . GLN B 1 127 ? -5.879 -45.156 -8.672 1 51.72 127 GLN B O 1
ATOM 2428 N N . GLU B 1 128 ? -6.086 -47.375 -9.234 1 51.62 128 GLU B N 1
ATOM 2429 C CA . GLU B 1 128 ? -4.711 -47.688 -8.852 1 51.62 128 GLU B CA 1
ATOM 2430 C C . GLU B 1 128 ? -3.713 -46.938 -9.734 1 51.62 128 GLU B C 1
ATOM 2432 O O . GLU B 1 128 ? -2.686 -46.469 -9.25 1 51.62 128 GLU B O 1
ATOM 2437 N N . HIS B 1 129 ? -3.75 -47.094 -11.273 1 56.16 129 HIS B N 1
ATOM 2438 C CA . HIS B 1 129 ? -2.676 -46.781 -12.211 1 56.16 129 HIS B CA 1
ATOM 2439 C C . HIS B 1 129 ? -2.654 -45.281 -12.547 1 56.16 129 HIS B C 1
ATOM 2441 O O . HIS B 1 129 ? -1.952 -44.875 -13.477 1 56.16 129 HIS B O 1
ATOM 2447 N N . ARG B 1 130 ? -3.186 -44.406 -11.586 1 80.75 130 ARG B N 1
ATOM 2448 C CA . ARG B 1 130 ? -3.172 -43.062 -12.172 1 80.75 130 ARG B CA 1
ATOM 2449 C C . ARG B 1 130 ? -2.555 -42.062 -11.211 1 80.75 130 ARG B C 1
ATOM 2451 O O . ARG B 1 130 ? -3.152 -41 -10.938 1 80.75 130 ARG B O 1
ATOM 2458 N N . ARG B 1 131 ? -1.46 -42.562 -10.617 1 84.06 131 ARG B N 1
ATOM 2459 C CA . ARG B 1 131 ? -0.825 -41.75 -9.594 1 84.06 131 ARG B CA 1
ATOM 2460 C C . ARG B 1 131 ? -0.354 -40.406 -10.172 1 84.06 131 ARG B C 1
ATOM 2462 O O . ARG B 1 131 ? -0.592 -39.344 -9.586 1 84.06 131 ARG B O 1
ATOM 2469 N N . VAL B 1 132 ? 0.24 -40.438 -11.305 1 89.19 132 VAL B N 1
ATOM 2470 C CA . VAL B 1 132 ? 0.811 -39.25 -11.922 1 89.19 132 VAL B CA 1
ATOM 2471 C C . VAL B 1 132 ? -0.301 -38.25 -12.258 1 89.19 132 VAL B C 1
ATOM 2473 O O . VAL B 1 132 ? -0.187 -37.062 -11.953 1 89.19 132 VAL B O 1
ATOM 2476 N N . ILE B 1 133 ? -1.405 -38.688 -12.75 1 89.31 133 ILE B N 1
ATOM 2477 C CA . ILE B 1 133 ? -2.508 -37.812 -13.148 1 89.31 133 ILE B CA 1
ATOM 2478 C C . ILE B 1 133 ? -3.145 -37.188 -11.906 1 89.31 133 ILE B C 1
ATOM 2480 O O . ILE B 1 133 ? -3.516 -36 -11.914 1 89.31 133 ILE B O 1
ATOM 2484 N N . LYS B 1 134 ? -3.271 -38.031 -10.969 1 89.69 134 LYS B N 1
ATOM 2485 C CA . LYS B 1 134 ? -3.844 -37.531 -9.719 1 89.69 134 LYS B CA 1
ATOM 2486 C C . LYS B 1 134 ? -2.99 -36.406 -9.133 1 89.69 134 LYS B C 1
ATOM 2488 O O . LYS B 1 134 ? -3.518 -35.375 -8.711 1 89.69 134 LYS B O 1
ATOM 2493 N N . LEU B 1 135 ? -1.739 -36.594 -9.094 1 92.5 135 LEU B N 1
ATOM 2494 C CA . LEU B 1 135 ? -0.817 -35.594 -8.555 1 92.5 135 LEU B CA 1
ATOM 2495 C C . LEU B 1 135 ? -0.848 -34.312 -9.391 1 92.5 135 LEU B C 1
ATOM 2497 O O . LEU B 1 135 ? -0.855 -33.219 -8.844 1 92.5 135 LEU B O 1
ATOM 2501 N N . LEU B 1 136 ? -0.895 -34.469 -10.68 1 93.12 136 LEU B N 1
ATOM 2502 C CA . LEU B 1 136 ? -0.959 -33.312 -11.562 1 93.12 136 LEU B CA 1
ATOM 2503 C C . LEU B 1 136 ? -2.234 -32.5 -11.32 1 93.12 136 LEU B C 1
ATOM 2505 O O . LEU B 1 136 ? -2.193 -31.281 -11.234 1 93.12 136 LEU B O 1
ATOM 2509 N N . SER B 1 137 ? -3.289 -33.25 -11.227 1 91.06 137 SER B N 1
ATOM 2510 C CA . SER B 1 137 ? -4.578 -32.594 -11.008 1 91.06 137 SER B CA 1
ATOM 2511 C C . SER B 1 137 ? -4.605 -31.844 -9.68 1 91.06 137 SER B C 1
ATOM 2513 O O . SER B 1 137 ? -5.066 -30.703 -9.609 1 91.06 137 SER B O 1
ATOM 2515 N N . GLU B 1 138 ? -4.129 -32.469 -8.695 1 91.75 138 GLU B N 1
ATOM 2516 C CA . GLU B 1 138 ? -4.098 -31.844 -7.379 1 91.75 138 GLU B CA 1
ATOM 2517 C C . GLU B 1 138 ? -3.168 -30.625 -7.363 1 91.75 138 GLU B C 1
ATOM 2519 O O . GLU B 1 138 ? -3.498 -29.594 -6.781 1 91.75 138 GLU B O 1
ATOM 2524 N N . ALA B 1 139 ? -1.996 -30.75 -7.922 1 94.19 139 ALA B N 1
ATOM 2525 C CA . ALA B 1 139 ? -1.058 -29.641 -7.996 1 94.19 139 ALA B CA 1
ATOM 2526 C C . ALA B 1 139 ? -1.68 -28.453 -8.719 1 94.19 139 ALA B C 1
ATOM 2528 O O . ALA B 1 139 ? -1.504 -27.297 -8.305 1 94.19 139 ALA B O 1
ATOM 2529 N N . ARG B 1 140 ? -2.396 -28.672 -9.773 1 93.19 140 ARG B N 1
ATOM 2530 C CA . ARG B 1 140 ? -3.074 -27.625 -10.516 1 93.19 140 ARG B CA 1
ATOM 2531 C C . ARG B 1 140 ? -4.086 -26.891 -9.633 1 93.19 140 ARG B C 1
ATOM 2533 O O . ARG B 1 140 ? -4.141 -25.656 -9.625 1 93.19 140 ARG B O 1
ATOM 2540 N N . GLU B 1 141 ? -4.867 -27.688 -8.938 1 90.69 141 GLU B N 1
ATOM 2541 C CA . GLU B 1 141 ? -5.875 -27.094 -8.062 1 90.69 141 GLU B CA 1
ATOM 2542 C C . GLU B 1 141 ? -5.227 -26.234 -6.984 1 90.69 141 GLU B C 1
ATOM 2544 O O . GLU B 1 141 ? -5.723 -25.141 -6.668 1 90.69 141 GLU B O 1
ATOM 2549 N N . VAL B 1 142 ? -4.203 -26.703 -6.434 1 93.31 142 VAL B N 1
ATOM 2550 C CA . VAL B 1 142 ? -3.494 -25.953 -5.402 1 93.31 142 VAL B CA 1
ATOM 2551 C C . VAL B 1 142 ? -2.916 -24.672 -6.004 1 93.31 142 VAL B C 1
ATOM 2553 O O . VAL B 1 142 ? -2.971 -23.609 -5.379 1 93.31 142 VAL B O 1
ATOM 2556 N N . ALA B 1 143 ? -2.32 -24.781 -7.195 1 94.25 143 ALA B N 1
ATOM 2557 C CA . ALA B 1 143 ? -1.761 -23.609 -7.871 1 94.25 143 ALA B CA 1
ATOM 2558 C C . ALA B 1 143 ? -2.82 -22.531 -8.062 1 94.25 143 ALA B C 1
ATOM 2560 O O . ALA B 1 143 ? -2.588 -21.359 -7.738 1 94.25 143 ALA B O 1
ATOM 2561 N N . VAL B 1 144 ? -3.955 -22.922 -8.492 1 91.81 144 VAL B N 1
ATOM 2562 C CA . VAL B 1 144 ? -5.039 -21.969 -8.727 1 91.81 144 VAL B CA 1
ATOM 2563 C C . VAL B 1 144 ? -5.445 -21.312 -7.406 1 91.81 144 VAL B C 1
ATOM 2565 O O . VAL B 1 144 ? -5.609 -20.094 -7.34 1 91.81 144 VAL B O 1
ATOM 2568 N N . SER B 1 145 ? -5.551 -22.141 -6.469 1 91.44 145 SER B N 1
ATOM 2569 C CA . SER B 1 145 ? -5.941 -21.609 -5.16 1 91.44 145 SER B CA 1
ATOM 2570 C C . SER B 1 145 ? -4.91 -20.625 -4.629 1 91.44 145 SER B C 1
ATOM 2572 O O . SER B 1 145 ? -5.27 -19.594 -4.051 1 91.44 145 SER B O 1
ATOM 2574 N N . MET B 1 146 ? -3.709 -20.922 -4.781 1 93.69 146 MET B N 1
ATOM 2575 C CA . MET B 1 146 ? -2.648 -20.031 -4.305 1 93.69 146 MET B CA 1
ATOM 2576 C C . MET B 1 146 ? -2.656 -18.719 -5.062 1 93.69 146 MET B C 1
ATOM 2578 O O . MET B 1 146 ? -2.479 -17.641 -4.469 1 93.69 146 MET B O 1
ATOM 2582 N N . LEU B 1 147 ? -2.857 -18.766 -6.344 1 93.69 147 LEU B N 1
ATOM 2583 C CA . LEU B 1 147 ? -2.916 -17.547 -7.145 1 93.69 147 LEU B CA 1
ATOM 2584 C C . LEU B 1 147 ? -4.102 -16.688 -6.738 1 93.69 147 LEU B C 1
ATOM 2586 O O . LEU B 1 147 ? -3.971 -15.461 -6.602 1 93.69 147 LEU B O 1
ATOM 2590 N N . GLU B 1 148 ? -5.172 -17.328 -6.484 1 91 148 GLU B N 1
ATOM 2591 C CA . GLU B 1 148 ? -6.355 -16.594 -6.031 1 91 148 GLU B CA 1
ATOM 2592 C C . GLU B 1 148 ? -6.105 -15.93 -4.68 1 91 148 GLU B C 1
ATOM 2594 O O . GLU B 1 148 ? -6.457 -14.766 -4.484 1 91 148 GLU B O 1
ATOM 2599 N N . THR B 1 149 ? -5.598 -16.672 -3.801 1 92.94 149 THR B N 1
ATOM 2600 C CA . THR B 1 149 ? -5.301 -16.141 -2.477 1 92.94 149 THR B CA 1
ATOM 2601 C C . THR B 1 149 ? -4.316 -14.984 -2.57 1 92.94 149 THR B C 1
ATOM 2603 O O . THR B 1 149 ? -4.473 -13.969 -1.885 1 92.94 149 THR B O 1
ATOM 2606 N N . SER B 1 150 ? -3.279 -15.164 -3.365 1 94.44 150 SER B N 1
ATOM 2607 C CA . SER B 1 150 ? -2.303 -14.102 -3.57 1 94.44 150 SER B CA 1
ATOM 2608 C C . SER B 1 150 ? -2.973 -12.82 -4.055 1 94.44 150 SER B C 1
ATOM 2610 O O . SER B 1 150 ? -2.666 -11.727 -3.564 1 94.44 150 SER B O 1
ATOM 2612 N N . SER B 1 151 ? -3.891 -12.938 -4.973 1 94.06 151 SER B N 1
ATOM 2613 C CA . SER B 1 151 ? -4.613 -11.781 -5.492 1 94.06 151 SER B CA 1
ATOM 2614 C C . SER B 1 151 ? -5.453 -11.117 -4.406 1 94.06 151 SER B C 1
ATOM 2616 O O . SER B 1 151 ? -5.508 -9.891 -4.312 1 94.06 151 SER B O 1
ATOM 2618 N N . HIS B 1 152 ? -6.059 -11.945 -3.611 1 93.81 152 HIS B N 1
ATOM 2619 C CA . HIS B 1 152 ? -6.879 -11.422 -2.527 1 93.81 152 HIS B CA 1
ATOM 2620 C C . HIS B 1 152 ? -6.031 -10.672 -1.508 1 93.81 152 HIS B C 1
ATOM 2622 O O . HIS B 1 152 ? -6.441 -9.617 -1.009 1 93.81 152 HIS B O 1
ATOM 2628 N N . LEU B 1 153 ? -4.902 -11.195 -1.2 1 96 153 LEU B N 1
ATOM 2629 C CA . LEU B 1 153 ? -4 -10.539 -0.258 1 96 153 LEU B CA 1
ATOM 2630 C C . LEU B 1 153 ? -3.561 -9.18 -0.781 1 96 153 LEU B C 1
ATOM 2632 O O . LEU B 1 153 ? -3.545 -8.195 -0.033 1 96 153 LEU B O 1
ATOM 2636 N N . LEU B 1 154 ? -3.232 -9.102 -2.035 1 97.12 154 LEU B N 1
ATOM 2637 C CA . LEU B 1 154 ? -2.826 -7.832 -2.633 1 97.12 154 LEU B CA 1
ATOM 2638 C C . LEU B 1 154 ? -3.98 -6.832 -2.631 1 97.12 154 LEU B C 1
ATOM 2640 O O . LEU B 1 154 ? -3.787 -5.656 -2.326 1 97.12 154 LEU B O 1
ATOM 2644 N N . THR B 1 155 ? -5.152 -7.367 -2.982 1 96.5 155 THR B N 1
ATOM 2645 C CA . THR B 1 155 ? -6.336 -6.512 -2.971 1 96.5 155 THR B CA 1
ATOM 2646 C C . THR B 1 155 ? -6.539 -5.887 -1.593 1 96.5 155 THR B C 1
ATOM 2648 O O . THR B 1 155 ? -6.809 -4.691 -1.481 1 96.5 155 THR B O 1
ATOM 2651 N N . ASN B 1 156 ? -6.344 -6.652 -0.586 1 96.88 156 ASN B N 1
ATOM 2652 C CA . ASN B 1 156 ? -6.52 -6.156 0.776 1 96.88 156 ASN B CA 1
ATOM 2653 C C . ASN B 1 156 ? -5.449 -5.137 1.147 1 96.88 156 ASN B C 1
ATOM 2655 O O . ASN B 1 156 ? -5.734 -4.152 1.828 1 96.88 156 ASN B O 1
ATOM 2659 N N . GLN B 1 157 ? -4.258 -5.383 0.735 1 97.75 157 GLN B N 1
ATOM 2660 C CA . GLN B 1 157 ? -3.18 -4.441 1.022 1 97.75 157 GLN B CA 1
ATOM 2661 C C . GLN B 1 157 ? -3.43 -3.094 0.351 1 97.75 157 GLN B C 1
ATOM 2663 O O . GLN B 1 157 ? -3.209 -2.043 0.956 1 97.75 157 GLN B O 1
ATOM 2668 N N . ILE B 1 158 ? -3.857 -3.145 -0.848 1 98.5 158 ILE B N 1
ATOM 2669 C CA . ILE B 1 158 ? -4.133 -1.929 -1.606 1 98.5 158 ILE B CA 1
ATOM 2670 C C . ILE B 1 158 ? -5.312 -1.188 -0.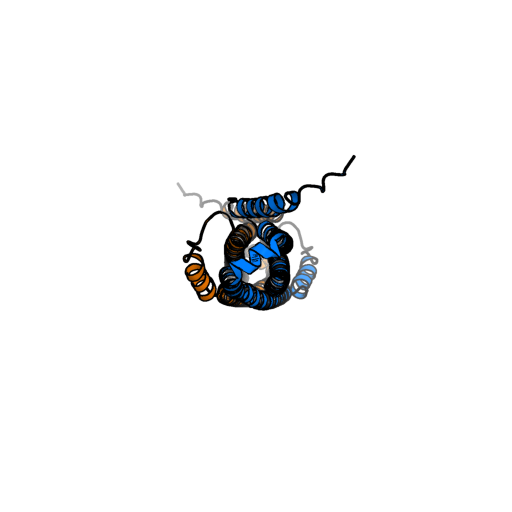987 1 98.5 158 ILE B C 1
ATOM 26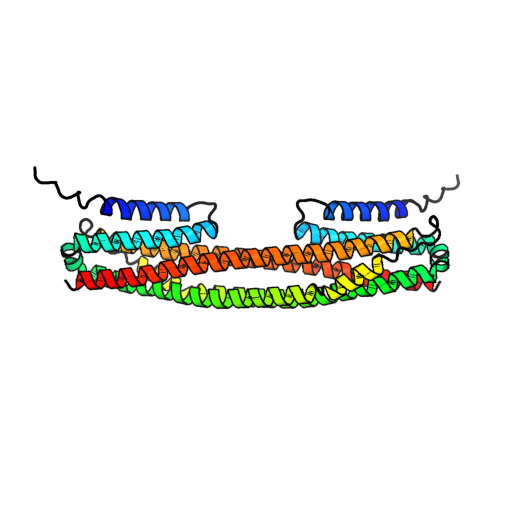72 O O . ILE B 1 158 ? -5.305 0.041 -0.893 1 98.5 158 ILE B O 1
ATOM 2676 N N . ALA B 1 159 ? -6.309 -1.941 -0.521 1 98.06 159 ALA B N 1
ATOM 2677 C CA . ALA B 1 159 ? -7.457 -1.327 0.143 1 98.06 159 ALA B CA 1
ATOM 2678 C C . ALA B 1 159 ? -7.035 -0.646 1.443 1 98.06 159 ALA B C 1
ATOM 2680 O O . ALA B 1 159 ? -7.52 0.441 1.766 1 98.06 159 ALA B O 1
ATOM 2681 N N . GLU B 1 160 ? -6.191 -1.263 2.188 1 97.88 160 GLU B N 1
ATOM 2682 C CA . GLU B 1 160 ? -5.684 -0.667 3.42 1 97.88 160 GLU B CA 1
ATOM 2683 C C . GLU B 1 160 ? -4.91 0.617 3.137 1 97.88 160 GLU B C 1
ATOM 2685 O O . GLU B 1 160 ? -5.055 1.607 3.855 1 97.88 160 GLU B O 1
ATOM 2690 N N . LEU B 1 161 ? -4.059 0.58 2.15 1 98.5 161 LEU B N 1
ATOM 2691 C CA . LEU B 1 161 ? -3.316 1.771 1.751 1 98.5 161 LEU B CA 1
ATOM 2692 C C . LEU B 1 161 ? -4.266 2.895 1.353 1 98.5 161 LEU B C 1
ATOM 2694 O O . LEU B 1 161 ? -4.035 4.059 1.69 1 98.5 161 LEU B O 1
ATOM 2698 N N . GLU B 1 162 ? -5.297 2.572 0.633 1 98.62 162 GLU B N 1
ATOM 2699 C CA . GLU B 1 162 ? -6.301 3.561 0.246 1 98.62 162 GLU B CA 1
ATOM 2700 C C . GLU B 1 162 ? -6.922 4.227 1.471 1 98.62 162 GLU B C 1
ATOM 2702 O O . GLU B 1 162 ? -7.07 5.449 1.51 1 98.62 162 GLU B O 1
ATOM 2707 N N . LEU B 1 163 ? -7.281 3.451 2.455 1 98.44 163 LEU B N 1
ATOM 2708 C CA . LEU B 1 163 ? -7.875 3.98 3.678 1 98.44 163 LEU B CA 1
ATOM 2709 C C . LEU B 1 163 ? -6.898 4.91 4.395 1 98.44 163 LEU B C 1
ATOM 2711 O O . LEU B 1 163 ? -7.293 5.973 4.879 1 98.44 163 LEU B O 1
ATOM 2715 N N . ASP B 1 164 ? -5.66 4.527 4.453 1 98.38 164 ASP B N 1
ATOM 2716 C CA . ASP B 1 164 ? -4.625 5.352 5.074 1 98.38 164 ASP B CA 1
ATOM 2717 C C . ASP B 1 164 ? -4.496 6.699 4.363 1 98.38 164 ASP B C 1
ATOM 2719 O O . ASP B 1 164 ? -4.375 7.738 5.012 1 98.38 164 ASP B O 1
ATOM 2723 N N . ILE B 1 165 ? -4.484 6.68 3.055 1 98.44 165 ILE B N 1
ATOM 2724 C CA . ILE B 1 165 ? -4.371 7.902 2.264 1 98.44 165 ILE B CA 1
ATOM 2725 C C . ILE B 1 165 ? -5.574 8.805 2.529 1 98.44 165 ILE B C 1
ATOM 2727 O O . ILE B 1 165 ? -5.418 10.008 2.746 1 98.44 165 ILE B O 1
ATOM 2731 N N . VAL B 1 166 ? -6.742 8.242 2.562 1 98.12 166 VAL B N 1
ATOM 2732 C CA . VAL B 1 166 ? -7.969 9 2.795 1 98.12 166 VAL B CA 1
ATOM 2733 C C . VAL B 1 166 ? -7.938 9.617 4.191 1 98.12 166 VAL B C 1
ATOM 2735 O O . VAL B 1 166 ? -8.297 10.789 4.371 1 98.12 166 VAL B O 1
ATOM 2738 N N . ASP B 1 167 ? -7.477 8.875 5.148 1 97.44 167 ASP B N 1
ATOM 2739 C CA . ASP B 1 167 ? -7.371 9.375 6.516 1 97.44 167 ASP B CA 1
ATOM 2740 C C . ASP B 1 167 ? -6.402 10.555 6.594 1 97.44 167 ASP B C 1
ATOM 2742 O O . ASP B 1 167 ? -6.73 11.594 7.164 1 97.44 167 ASP B O 1
ATOM 2746 N N . LEU B 1 168 ? -5.273 10.375 6.027 1 97.44 168 LEU B N 1
ATOM 2747 C CA . LEU B 1 168 ? -4.27 11.43 6.074 1 97.44 168 LEU B CA 1
ATOM 2748 C C . LEU B 1 168 ? -4.75 12.672 5.332 1 97.44 168 LEU B C 1
ATOM 2750 O O . LEU B 1 168 ? -4.559 13.797 5.805 1 97.44 168 LEU B O 1
ATOM 2754 N N . GLU B 1 169 ? -5.328 12.438 4.188 1 97.75 169 GLU B N 1
ATOM 2755 C CA . GLU B 1 169 ? -5.883 13.547 3.412 1 97.75 169 GLU B CA 1
ATOM 2756 C C . GLU B 1 169 ? -6.879 14.352 4.234 1 97.75 169 GLU B C 1
ATOM 2758 O O . GLU B 1 169 ? -6.844 15.586 4.23 1 97.75 169 GLU B O 1
ATOM 2763 N N . SER B 1 170 ? -7.75 13.648 4.965 1 97.25 170 SER B N 1
ATOM 2764 C CA . SER B 1 170 ? -8.742 14.32 5.797 1 97.25 170 SER B CA 1
ATOM 2765 C C . SER B 1 170 ? -8.086 15.117 6.914 1 97.25 170 SER B C 1
ATOM 2767 O O . SER B 1 170 ? -8.539 16.219 7.25 1 97.25 170 SER B O 1
ATOM 2769 N N . GLY B 1 171 ? -7.059 14.539 7.504 1 97.06 171 GLY B N 1
ATOM 2770 C CA . GLY B 1 171 ? -6.32 15.258 8.531 1 97.06 171 GLY B CA 1
ATOM 2771 C C . GLY B 1 171 ? -5.652 16.516 8.016 1 97.06 171 GLY B C 1
ATOM 2772 O O . GLY B 1 171 ? -5.75 17.578 8.633 1 97.06 171 GLY B O 1
ATOM 2773 N N . VAL B 1 172 ? -4.996 16.438 6.883 1 96.81 172 VAL B N 1
ATOM 2774 C CA . VAL B 1 172 ? -4.312 17.578 6.277 1 96.81 172 VAL B CA 1
ATOM 2775 C C . VAL B 1 172 ? -5.328 18.641 5.875 1 96.81 172 VAL B C 1
ATOM 2777 O O . VAL B 1 172 ? -5.086 19.828 6.051 1 96.81 172 VAL B O 1
ATOM 2780 N N . GLU B 1 173 ? -6.453 18.203 5.367 1 97.19 173 GLU B N 1
ATOM 2781 C CA . GLU B 1 173 ? -7.527 19.125 5 1 97.19 173 GLU B CA 1
ATOM 2782 C C . GLU B 1 173 ? -8.047 19.875 6.219 1 97.19 173 GLU B C 1
ATOM 2784 O O . GLU B 1 173 ? -8.281 21.078 6.152 1 97.19 173 GLU B O 1
ATOM 2789 N N . ALA B 1 174 ? -8.242 19.172 7.301 1 96.75 174 ALA B N 1
ATOM 2790 C CA . ALA B 1 174 ? -8.695 19.797 8.539 1 96.75 174 ALA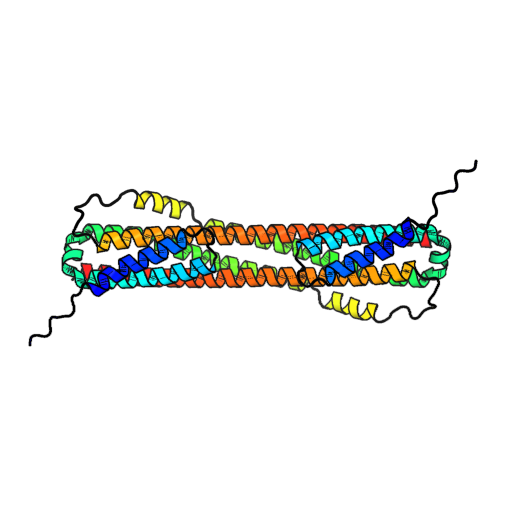 B CA 1
ATOM 2791 C C . ALA B 1 174 ? -7.699 20.844 9.016 1 96.75 174 ALA B C 1
ATOM 2793 O O . ALA B 1 174 ? -8.086 21.953 9.406 1 96.75 174 ALA B O 1
ATOM 2794 N N . LEU B 1 175 ? -6.434 20.547 9 1 97.12 175 LEU B N 1
ATOM 2795 C CA . LEU B 1 175 ? -5.391 21.484 9.383 1 97.12 175 LEU B CA 1
ATOM 2796 C C . LEU B 1 175 ? -5.391 22.703 8.461 1 97.12 175 LEU B C 1
ATOM 2798 O O . LEU B 1 175 ? -5.305 23.844 8.93 1 97.12 175 LEU B O 1
ATOM 2802 N N . PHE B 1 176 ? -5.484 22.438 7.203 1 97.12 176 PHE B N 1
ATOM 2803 C CA . PHE B 1 176 ? -5.5 23.5 6.211 1 97.12 176 PHE B CA 1
ATOM 2804 C C . PHE B 1 176 ? -6.613 24.5 6.508 1 97.12 176 PHE B C 1
ATOM 2806 O O . PHE B 1 176 ? -6.371 25.703 6.562 1 97.12 176 PHE B O 1
ATOM 2813 N N . ARG B 1 177 ? -7.777 24 6.699 1 97.06 177 ARG B N 1
ATOM 2814 C CA . ARG B 1 177 ? -8.93 24.844 6.988 1 97.06 177 ARG B CA 1
ATOM 2815 C C . ARG B 1 177 ? -8.719 25.625 8.273 1 97.06 177 ARG B C 1
ATOM 2817 O O . ARG B 1 177 ? -8.984 26.828 8.32 1 97.06 177 ARG B O 1
ATOM 2824 N N . THR B 1 178 ? -8.25 25.031 9.289 1 97.19 178 THR B N 1
ATOM 2825 C CA . THR B 1 178 ? -8.039 25.688 10.578 1 97.19 178 THR B CA 1
ATOM 2826 C C . THR B 1 178 ? -6.953 26.75 10.461 1 97.19 178 THR B C 1
ATOM 2828 O O . THR B 1 178 ? -7.043 27.812 11.094 1 97.19 178 THR B O 1
ATOM 2831 N N . LEU B 1 179 ? -5.918 26.484 9.648 1 96.5 179 LEU B N 1
ATOM 2832 C CA . LEU B 1 179 ? -4.852 27.453 9.43 1 96.5 179 LEU B CA 1
ATOM 2833 C C . LEU B 1 179 ? -5.387 28.719 8.773 1 96.5 179 LEU B C 1
ATOM 2835 O O . LEU B 1 179 ? -5.02 29.828 9.156 1 96.5 179 LEU B O 1
ATOM 2839 N N . ILE B 1 180 ? -6.234 28.531 7.82 1 97.81 180 ILE B N 1
ATOM 2840 C CA . ILE B 1 180 ? -6.852 29.672 7.152 1 97.81 180 ILE B CA 1
ATOM 2841 C C . ILE B 1 180 ? -7.676 30.469 8.156 1 97.81 180 ILE B C 1
ATOM 2843 O O . ILE B 1 180 ? -7.574 31.703 8.211 1 97.81 180 ILE B O 1
ATOM 2847 N N . GLN B 1 181 ? -8.469 29.766 8.961 1 96.38 181 GLN B N 1
ATOM 2848 C CA . GLN B 1 181 ? -9.312 30.422 9.961 1 96.38 181 GLN B CA 1
ATOM 2849 C C . GLN B 1 181 ? -8.469 31.172 10.992 1 96.38 181 GLN B C 1
ATOM 2851 O O . GLN B 1 181 ? -8.805 32.281 11.375 1 96.38 181 GLN B O 1
ATOM 2856 N N . SER B 1 182 ? -7.453 30.531 11.461 1 95.06 182 SER B N 1
ATOM 2857 C CA . SER B 1 182 ? -6.551 31.156 12.422 1 95.06 182 SER B CA 1
ATOM 2858 C C . SER B 1 182 ? -5.93 32.438 11.852 1 95.06 182 SER B C 1
ATOM 2860 O O . SER B 1 182 ? -5.828 33.438 12.547 1 95.06 182 SER B O 1
ATOM 2862 N N . ARG B 1 183 ? -5.527 32.344 10.562 1 95.5 183 ARG B N 1
ATOM 2863 C CA . ARG B 1 183 ? -4.949 33.5 9.898 1 95.5 183 ARG B CA 1
ATOM 2864 C C . ARG B 1 183 ? -5.941 34.656 9.852 1 95.5 183 ARG B C 1
ATOM 2866 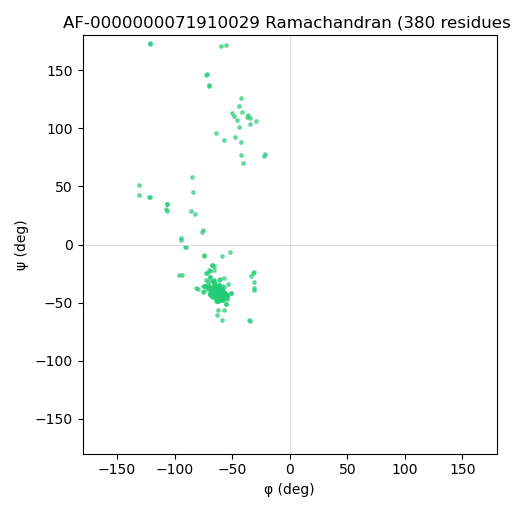O O . ARG B 1 183 ? -5.598 35.781 10.195 1 95.5 183 ARG B O 1
ATOM 2873 N N . VAL B 1 184 ? -7.156 34.406 9.5 1 95.31 184 VAL B N 1
ATOM 2874 C CA . VAL B 1 184 ? -8.195 35.406 9.43 1 95.31 184 VAL B CA 1
ATOM 2875 C C . VAL B 1 184 ? -8.453 36 10.82 1 95.31 184 VAL B C 1
ATOM 2877 O O . VAL B 1 184 ? -8.531 37.219 10.984 1 95.31 184 VAL B O 1
ATOM 2880 N N . SER B 1 185 ? -8.539 35.125 11.812 1 93.69 185 SER B N 1
ATOM 2881 C CA . SER B 1 185 ? -8.781 35.562 13.18 1 93.69 185 SER B CA 1
ATOM 2882 C C . SER B 1 185 ? -7.668 36.469 13.672 1 93.69 185 SER B C 1
ATOM 2884 O O . SER B 1 185 ? -7.938 37.531 14.273 1 93.69 185 SER B O 1
ATOM 2886 N N . LEU B 1 186 ? -6.43 36.188 13.414 1 94 186 LEU B N 1
ATOM 2887 C CA . LEU B 1 186 ? -5.285 36.969 13.875 1 94 186 LEU B CA 1
ATOM 2888 C C . LEU B 1 186 ? -5.215 38.312 13.148 1 94 186 LEU B C 1
ATOM 2890 O O . LEU B 1 186 ? -4.926 39.344 13.766 1 94 186 LEU B O 1
ATOM 2894 N N . LEU B 1 187 ? -5.539 38.281 11.906 1 93.88 187 LEU B N 1
ATOM 2895 C CA . LEU B 1 187 ? -5.578 39.531 11.148 1 93.88 187 LEU B CA 1
ATOM 2896 C C . LEU B 1 187 ? -6.656 40.469 11.688 1 93.88 187 LEU B C 1
ATOM 2898 O O . LEU B 1 187 ? -6.438 41.688 11.812 1 93.88 187 LEU B O 1
ATOM 2902 N N . ASN B 1 188 ? -7.824 39.906 12.039 1 91.94 188 ASN B N 1
ATOM 2903 C CA . ASN B 1 188 ? -8.898 40.719 12.625 1 91.94 188 ASN B CA 1
ATOM 2904 C C . ASN B 1 188 ? -8.484 41.312 13.969 1 91.94 188 ASN B C 1
ATOM 2906 O O . ASN B 1 188 ? -8.812 42.438 14.273 1 91.94 188 ASN B O 1
ATOM 2910 N N . THR B 1 189 ? -7.785 40.531 14.719 1 90.19 189 THR B N 1
ATOM 2911 C CA . THR B 1 189 ? -7.324 41 16.031 1 90.19 189 THR B CA 1
ATOM 2912 C C . THR B 1 189 ? -6.32 42.156 15.875 1 90.19 189 THR B C 1
ATOM 2914 O O . THR B 1 189 ? -6.324 43.094 16.672 1 90.19 189 THR B O 1
ATOM 2917 N N . LEU B 1 190 ? -5.477 42.125 14.852 1 90.56 190 LEU B N 1
ATOM 2918 C CA . LEU B 1 190 ? -4.473 43.156 14.609 1 90.56 190 LEU B CA 1
ATOM 2919 C C . LEU B 1 190 ? -5.125 44.438 14.125 1 90.56 190 LEU B C 1
ATOM 2921 O O . LEU B 1 190 ? -4.543 45.5 14.242 1 90.56 190 LEU B O 1
ATOM 2925 N N . ASN B 1 191 ? -6.246 44.312 13.57 1 87.62 191 ASN B N 1
ATOM 2926 C CA . ASN B 1 191 ? -6.902 45.5 13.031 1 87.62 191 ASN B CA 1
ATOM 2927 C C . ASN B 1 191 ? -7.879 46.125 14.023 1 87.62 191 ASN B C 1
ATOM 2929 O O . ASN B 1 191 ? -8.633 47.031 13.688 1 87.62 191 ASN B O 1
ATOM 2933 N N . LEU B 1 192 ? -7.992 45.656 15.203 1 74.5 192 LEU B N 1
ATOM 2934 C CA . LEU B 1 192 ? -8.75 46.281 16.281 1 74.5 192 LEU B CA 1
ATOM 2935 C C . LEU B 1 192 ? -7.945 47.406 16.938 1 74.5 192 LEU B C 1
ATOM 2937 O O . LEU B 1 192 ? -6.715 47.344 16.969 1 74.5 192 LEU B O 1
#

Nearest PDB structures (foldseek):
  3mtt-assembly1_A  TM=3.877E-01  e=7.893E-02  Homo sapiens
  6pyu-assembly1_B  TM=3.621E-01  e=4.518E-01  Homo sapiens
  6pyr-assembly1_B  TM=3.782E-01  e=7.270E-01  Homo sapiens
  8to0-assembly1_AE  TM=6.738E-01  e=7.060E+00  Mus musculus
  3mtt-assembly1_A  TM=3.910E-01  e=6.020E-02  Homo sapiens

Solvent-accessible surface area (backbone atoms only — not comparable to full-atom values): 20372 Å² total; per-residue (Å²): 134,81,79,71,75,76,69,81,57,67,60,58,60,45,27,57,52,47,46,49,52,46,51,52,56,69,69,42,94,77,68,47,66,69,54,46,22,52,40,34,44,50,48,28,52,28,46,52,37,46,43,53,49,39,56,75,39,26,71,56,46,42,75,38,41,68,63,49,52,53,51,54,56,55,48,47,55,54,48,48,45,43,51,42,34,52,53,23,48,55,50,39,54,52,31,49,52,52,37,52,52,32,50,53,60,32,49,38,58,64,60,53,46,52,45,57,58,54,61,68,66,56,79,78,63,83,79,83,88,41,62,64,57,50,51,52,53,50,52,50,51,50,50,52,49,48,53,50,50,50,52,50,52,50,52,50,51,53,50,52,51,49,52,50,51,52,45,40,48,51,16,46,50,48,30,44,54,38,49,54,50,38,50,53,51,53,54,54,39,54,71,102,134,82,78,73,76,81,68,80,60,66,59,54,62,41,26,59,52,47,47,50,52,44,51,52,55,70,68,42,93,76,68,45,68,67,54,46,21,52,40,34,43,50,48,29,52,29,45,51,34,46,43,52,49,39,57,76,37,26,73,58,47,42,76,38,41,68,62,51,53,51,49,54,55,56,48,47,55,53,47,50,46,42,51,42,33,51,54,25,48,56,51,38,52,52,32,49,52,52,37,51,52,32,49,54,61,32,49,37,58,63,59,52,49,50,46,58,60,56,62,67,68,61,78,78,65,80,76,83,86,38,61,62,57,50,51,51,53,50,50,49,53,50,51,52,50,48,53,52,50,49,50,50,52,50,52,49,52,53,51,52,51,50,53,49,51,53,46,41,49,51,15,45,51,47,30,44,54,38,51,53,50,38,50,52,50,51,53,53,37,53,70,102

Sequence (384 aa):
SASVPSSPCSNEVDADEQLQSVKTTLSSSSVTIGTMCHGLRKLGEVYNCISELACLLSSQVTQQRKAVEEELERSLVLLDLCNTMQESFGELKMSIMDMQVALKRGDDAAVLKQFKKISKKAIAADQEHRRVIKLLSEAREVAVSMLETSSHLLTNQIAELELDIVDLESGVEALFRTLIQSRVSLLNTLNLSASVPSSPCSNEVDADEQLQSVKTTLSSSSVTIGTMCHGLRKLGEVYNCISELACLLSSQVTQQRKAVEEELERSLVLLDLCNTMQESFGELKMSIMDMQVALKRGDDAAVLKQFKKISKKAIAADQEHRRVIKLLSEAREVAVSMLETSSHLLTNQIAELELDIVDLESGVEALFRTLIQSRVSLLNTLNL

Radius of gyration: 32.1 Å; Cα contacts (8 Å, |Δi|>4): 367; chains: 2; bounding box: 50×106×72 Å

Organism: Sorghum bicolor (NCBI:txid4558)